Protein AF-A0A918LC24-F1 (afdb_monomer)

Mean predicted aligned error: 17.02 Å

Sequence (552 aa):
MDDAITVTRVGTAVVVGGAGDTVELAERLVGEAGRTPVVVGASAMAALTRLDPWVVADLAEVVGGERGIRVFAPYWGAVGADGAPPPARLLADRLGVEVVAPEGELIALEGGAVFVSGRGLGWAAYAPGRPRVRTGPRYPEPWWQRYLPEDLGEHVTQTPSGLWIHGSRAGEWPRVAGGERLVVVAEASASVVEAVLRALPDEVRDHVTVEYADVGNAPRGRVVVTADGRVLPGNPLVGTARAMPSRRARPQASVPSTTVTAVAPSVAARTRRLAPVTSMRAAAQTGPPPAAPASSSPAVSLAPALLTPVSAVAPPAARAAVQVTAAMTAVPAPSRALPVAATRAAVEVPIDAHSTPEQRQRVRAALGSRYDIAVRTVTRLLSERPGLRAGGDDPALLAELAVVHVFADDPQAFYDADFHSCLAGGLRRLPTLRGVVVRGIPEESNAQTGAVLRLPTPVVALPARVTRPVGPAEALIWTTTARRLDGLGDGDAVLPAHTRLRVLAVEHSRLLLAEDGAPTDTALTRLRAAAATRPPTTTPTPTRWFGALPAA

Secondary structure (DSSP, 8-state):
--PPP-EEEETTEEEES--THHHHHHHHPPPBTTEEEEEE-HHHHHHHHTT-HHHHHHHHHHH-TTSEEEEE-TTTTSPPTT-PPPHHHHHHHHHTS-EEEESS-EEE-GGG-EEE-STT--EEEE-TTSPPEEE-SEES--TTGGGS-S---TTEEEETTEEEE--SS--PPP-----SSEEEEE-S-HHHHHHHHHHS-HHHHTTEEEEE-S-TTPPPSEEEEPTTS-EEEPPP------PPP-PPPPPPPP------PPPPPPP-----PPPPPPP--------PPPPPPP--------PPPP-PPPPPPPPPP--------------------PPPPP-PPP----TT----HHHHHHHHHHHTHHHHHHHHHHHHHHHH-GGGGTT-S-HHHHHHHHHHHHHHH-TTS---HHHHHHHHHHHHTSPBP-EEEEEEE-S---PPTT-EEE-SS-EEEEETT-----SSEEEEEEESS-EE-TTSSS-SEEEPTT-EEEEEEEETTEEEEEETTS-HHHHHHHHHHHHHHSPPP-S--GGGB--SPPP-

Foldseek 3Di:
DQPPWDWDDQPQAIETRDDDPQNVLNNLADHDVQEHEYGYHPSCPVCLLVPPPVSLVNNCVVGPLRGEYEYEDAQQCAQDPVRHHRSQQVSQQVSQHKYKYWNHDWDAAPSNKIFHDDQLTAIWIHHHPDDIDGDHGIVVDQPQRVQQDSDLDPQWGADQAAIERADPDDDDDDDDHHDNAHEYEYNDDQVSQLVSLQSTDLVNSQRYWYAYDDNPPDDGATWRQDSSSHTHGDDPDPDDDDDDDDDDDDDDDDDDDDDDDDDDDDDDDDDDDDDDDDDDDDDDDDDDDDDDDDDDDDDDDDDDDDDDDDDDDDDDDDDDDDDDDDDDPDDDDPPPPDPDPPDDDQAAADLPQAADPVLLVVVCVVCPVLLVVLLVQVVVVCVVPVVLCPVDPDPLQSSLLSLCLSCQAAVPDDDHNSSQSSVSVNQVSADWDFAKWKAAEDQDDPDDAFDKFFARAKAFTAGLVDQDAHFLAMEIEGDGGWGANSSSHPGGTIDGGRFIWGFHDDDNRYTQIYGPPPPNVVSVVRSVVSVVPHDNRDDGDPRGYPPHGPDD

Radius of gyration: 31.02 Å; Cα contacts (8 Å, |Δi|>4): 888; chains: 1; bounding box: 74×94×94 Å

Solvent-accessible surface area (backbone atoms only — not comparable to full-atom values): 33272 Å² total; per-residue (Å²): 130,85,76,81,67,48,73,45,80,38,88,67,18,33,37,33,13,62,62,67,69,43,50,57,48,30,63,38,41,71,78,49,92,69,35,39,42,33,32,53,14,79,78,24,44,68,47,60,62,70,54,38,66,67,62,52,48,50,48,43,64,75,68,41,73,86,42,24,34,34,42,54,39,64,38,29,36,29,66,41,98,86,67,44,79,19,48,30,46,56,48,7,56,72,62,67,25,39,22,31,14,23,37,19,52,71,45,80,45,86,85,33,29,36,26,28,46,61,90,90,36,16,30,27,37,20,38,58,98,50,75,80,44,77,46,68,32,49,35,76,71,56,89,58,59,86,61,55,66,90,74,65,58,96,45,40,44,82,46,87,25,32,38,36,34,40,48,96,63,92,72,82,82,81,93,61,85,68,63,100,42,45,32,35,39,33,53,47,57,70,69,58,52,31,52,56,45,55,71,39,50,68,82,49,39,76,44,42,42,39,38,56,49,96,61,70,95,60,77,82,48,56,30,45,49,45,96,88,26,47,80,44,87,37,72,82,87,70,94,67,86,79,81,77,82,82,78,78,84,76,88,85,78,89,78,84,90,78,91,76,87,86,81,85,85,82,90,80,90,80,88,80,84,84,79,88,83,80,88,80,89,79,81,90,81,92,74,86,84,83,86,80,83,88,82,88,77,85,88,80,88,79,84,86,82,88,80,82,88,81,83,86,81,82,84,85,82,88,81,86,84,82,85,79,89,75,89,74,84,78,77,85,73,83,80,74,77,72,78,76,78,76,80,73,81,80,71,83,65,64,95,84,44,68,56,47,75,67,39,53,51,49,43,44,65,74,47,42,71,60,38,57,54,24,40,53,53,46,54,52,49,47,69,78,35,61,78,72,43,79,80,56,99,41,74,63,56,53,54,13,44,16,42,39,23,51,40,47,70,45,75,82,64,90,73,55,62,51,46,51,22,25,29,51,46,22,48,71,66,35,57,69,37,72,46,51,29,32,33,6,32,57,66,82,67,89,77,49,67,71,37,58,33,56,33,71,52,64,43,74,26,36,49,53,88,56,83,69,67,33,17,63,9,38,38,40,32,36,34,72,70,23,19,38,39,84,77,43,36,93,38,51,28,33,38,55,49,66,44,41,31,25,28,73,41,75,54,94,54,33,38,35,30,29,41,64,88,57,61,61,72,64,46,51,53,53,48,51,55,49,51,72,74,43,78,83,63,86,60,64,39,83,91,51,52,62,56,79,76,65,80,105

Structure (mmCIF, N/CA/C/O backbone):
data_AF-A0A918LC24-F1
#
_entry.id   AF-A0A918LC24-F1
#
loop_
_atom_site.group_PDB
_atom_site.id
_atom_site.type_symbol
_atom_site.label_atom_id
_atom_site.label_alt_id
_atom_site.label_comp_id
_atom_site.label_asym_id
_atom_site.label_entity_id
_atom_site.label_seq_id
_atom_site.pdbx_PDB_ins_code
_atom_site.Cartn_x
_atom_site.Cartn_y
_atom_site.Cartn_z
_atom_site.occupancy
_atom_site.B_iso_or_equiv
_atom_site.auth_seq_id
_atom_site.auth_comp_id
_atom_site.auth_asym_id
_atom_site.auth_atom_id
_atom_site.pdbx_PDB_model_num
ATOM 1 N N . MET A 1 1 ? 11.944 -38.085 -10.734 1.00 50.34 1 MET A N 1
ATOM 2 C CA . MET A 1 1 ? 10.523 -37.843 -11.037 1.00 50.34 1 MET A CA 1
ATOM 3 C C . MET A 1 1 ? 10.470 -36.357 -11.288 1.00 50.34 1 MET A C 1
ATOM 5 O O . MET A 1 1 ? 10.788 -35.622 -10.365 1.00 50.34 1 MET A O 1
ATOM 9 N N . ASP A 1 2 ? 10.295 -35.940 -12.539 1.00 62.53 2 ASP A N 1
ATOM 10 C CA . ASP A 1 2 ? 10.226 -34.515 -12.860 1.00 62.53 2 ASP A CA 1
ATOM 11 C C . ASP A 1 2 ? 8.910 -33.996 -12.287 1.00 62.53 2 ASP A C 1
ATOM 13 O O . ASP A 1 2 ? 7.841 -34.478 -12.672 1.00 62.53 2 ASP A O 1
ATOM 17 N N . ASP A 1 3 ? 8.984 -33.095 -11.308 1.00 76.25 3 ASP A N 1
ATOM 18 C CA . ASP A 1 3 ? 7.789 -32.474 -10.751 1.00 76.25 3 ASP A CA 1
ATOM 19 C C . ASP A 1 3 ? 7.037 -31.770 -11.882 1.00 76.25 3 ASP A C 1
ATOM 21 O O . ASP A 1 3 ? 7.605 -30.955 -12.616 1.00 76.25 3 ASP A O 1
ATOM 25 N N . ALA A 1 4 ? 5.757 -32.108 -12.038 1.00 89.12 4 ALA A N 1
ATOM 26 C CA . ALA A 1 4 ? 4.906 -31.472 -13.027 1.00 89.12 4 ALA A CA 1
ATOM 27 C C . ALA A 1 4 ? 4.874 -29.961 -12.756 1.00 89.12 4 ALA A C 1
ATOM 29 O O . ALA A 1 4 ? 4.454 -29.508 -11.692 1.00 89.12 4 ALA A O 1
ATOM 30 N N . ILE A 1 5 ? 5.346 -29.176 -13.718 1.00 95.56 5 ILE A N 1
ATOM 31 C CA . ILE A 1 5 ? 5.303 -27.717 -13.653 1.00 95.56 5 ILE A CA 1
ATOM 32 C C . ILE A 1 5 ? 3.836 -27.286 -13.728 1.00 95.56 5 ILE A C 1
ATOM 34 O O . ILE A 1 5 ? 3.143 -27.564 -14.704 1.00 95.56 5 ILE A O 1
ATOM 38 N N . THR A 1 6 ? 3.378 -26.572 -12.707 1.00 95.75 6 THR A N 1
ATOM 39 C CA . THR A 1 6 ? 2.028 -26.003 -12.643 1.00 95.75 6 THR A CA 1
ATOM 40 C C . THR A 1 6 ? 2.074 -24.481 -12.709 1.00 95.75 6 THR A C 1
ATOM 42 O O . THR A 1 6 ? 2.992 -23.873 -12.152 1.00 95.75 6 THR A O 1
ATOM 45 N N . VAL A 1 7 ? 1.055 -23.863 -13.308 1.00 96.94 7 VAL A N 1
ATOM 46 C CA . VAL A 1 7 ? 0.830 -22.410 -13.266 1.00 96.94 7 VAL A CA 1
ATOM 47 C C . VAL A 1 7 ? -0.374 -22.131 -12.371 1.00 96.94 7 VAL A C 1
ATOM 49 O O . VAL A 1 7 ? -1.498 -22.499 -12.702 1.00 96.94 7 VAL A O 1
ATOM 52 N N . THR A 1 8 ? -0.157 -21.517 -11.209 1.00 96.56 8 THR A N 1
ATOM 53 C CA . THR A 1 8 ? -1.212 -21.317 -10.204 1.00 96.56 8 THR A CA 1
ATOM 54 C C . THR A 1 8 ? -1.253 -19.881 -9.703 1.00 96.56 8 THR A C 1
ATOM 56 O O . THR A 1 8 ? -0.238 -19.195 -9.606 1.00 96.56 8 THR A O 1
ATOM 59 N N . ARG A 1 9 ? -2.453 -19.389 -9.386 1.00 96.88 9 ARG A N 1
ATOM 60 C CA . ARG A 1 9 ? -2.638 -18.051 -8.816 1.00 96.88 9 ARG A CA 1
ATOM 61 C C . ARG A 1 9 ? -2.522 -18.110 -7.294 1.00 96.88 9 ARG A C 1
ATOM 63 O O . ARG A 1 9 ? -3.231 -18.880 -6.653 1.00 96.88 9 ARG A O 1
ATOM 70 N N . VAL A 1 10 ? -1.678 -17.251 -6.731 1.00 96.19 10 VAL A N 1
ATOM 71 C CA . VAL A 1 10 ? -1.429 -17.130 -5.290 1.00 96.19 10 VAL A CA 1
ATOM 72 C C . VAL A 1 10 ? -1.603 -15.664 -4.897 1.00 96.19 10 VAL A C 1
ATOM 74 O O . VAL A 1 10 ? -0.770 -14.811 -5.201 1.00 96.19 10 VAL A O 1
ATOM 77 N N . GLY A 1 11 ? -2.734 -15.341 -4.267 1.00 93.50 11 GLY A N 1
ATOM 78 C CA . GLY A 1 11 ? -3.081 -13.959 -3.932 1.00 93.50 11 GLY A CA 1
ATOM 79 C C . GLY A 1 11 ? -3.151 -13.061 -5.175 1.00 93.50 11 GLY A C 1
ATOM 80 O O . GLY A 1 11 ? -3.986 -13.267 -6.059 1.00 93.50 11 GLY A O 1
ATOM 81 N N . THR A 1 12 ? -2.284 -12.044 -5.234 1.00 93.94 12 THR A N 1
ATOM 82 C CA . THR A 1 12 ? -2.197 -11.133 -6.394 1.00 93.94 12 THR A CA 1
ATOM 83 C C . THR A 1 12 ? -1.215 -11.604 -7.468 1.00 93.94 12 THR A C 1
ATOM 85 O O . THR A 1 12 ? -1.263 -11.096 -8.589 1.00 93.94 12 THR A O 1
ATOM 88 N N . ALA A 1 13 ? -0.377 -12.590 -7.149 1.00 97.06 13 ALA A N 1
ATOM 89 C CA . ALA A 1 13 ? 0.680 -13.107 -8.001 1.00 97.06 13 ALA A CA 1
ATOM 90 C C . ALA A 1 13 ? 0.286 -14.430 -8.683 1.00 97.06 13 ALA A C 1
ATOM 92 O O . ALA A 1 13 ? -0.717 -15.071 -8.356 1.00 97.06 13 ALA A O 1
ATOM 93 N N . VAL A 1 14 ? 1.102 -14.837 -9.647 1.00 97.75 14 VAL A N 1
ATOM 94 C CA . VAL A 1 14 ? 1.066 -16.141 -10.313 1.00 97.75 14 VAL A CA 1
ATOM 95 C C . VAL A 1 14 ? 2.387 -16.848 -10.036 1.00 97.75 14 VAL A C 1
ATOM 97 O O . VAL A 1 14 ? 3.443 -16.230 -10.127 1.00 97.75 14 VAL A O 1
ATOM 100 N N . VAL A 1 15 ? 2.340 -18.130 -9.696 1.00 98.00 15 VAL A N 1
ATOM 101 C CA . VAL A 1 15 ? 3.511 -18.985 -9.488 1.00 98.00 15 VAL A CA 1
ATOM 102 C C . VAL A 1 15 ? 3.617 -19.960 -10.654 1.00 98.00 15 VAL A C 1
ATOM 104 O O . VAL A 1 15 ? 2.633 -20.607 -11.010 1.00 98.00 15 VAL A O 1
ATOM 107 N N . VAL A 1 16 ? 4.807 -20.069 -11.245 1.00 97.81 16 VAL A N 1
ATOM 108 C CA . VAL A 1 16 ? 5.119 -21.014 -12.327 1.00 97.81 16 VAL A CA 1
ATOM 109 C C . VAL A 1 16 ? 6.160 -22.003 -11.812 1.00 97.81 16 VAL A C 1
ATOM 111 O O . VAL A 1 16 ? 7.296 -21.610 -11.560 1.00 97.81 16 VAL A O 1
ATOM 114 N N . GLY A 1 17 ? 5.761 -23.268 -11.640 1.00 91.69 17 GLY A N 1
ATOM 115 C CA . GLY A 1 17 ? 6.602 -24.389 -11.196 1.00 91.69 17 GLY A CA 1
ATOM 116 C C . GLY A 1 17 ? 7.481 -24.077 -9.987 1.00 91.69 17 GLY A C 1
ATOM 117 O O . GLY A 1 17 ? 8.690 -23.903 -10.116 1.00 91.69 17 GLY A O 1
ATOM 118 N N . GLY A 1 18 ? 6.867 -24.028 -8.806 1.00 84.88 18 GLY A N 1
ATOM 119 C CA . GLY A 1 18 ? 7.559 -23.825 -7.540 1.00 84.88 18 GLY A CA 1
ATOM 120 C C . GLY A 1 18 ? 6.710 -24.254 -6.346 1.00 84.88 18 GLY A C 1
ATOM 121 O O . GLY A 1 18 ? 5.490 -24.366 -6.439 1.00 84.88 18 GLY A O 1
ATOM 122 N N . ALA A 1 19 ? 7.379 -24.479 -5.221 1.00 88.31 19 ALA A N 1
ATOM 123 C CA . ALA A 1 19 ? 6.793 -24.771 -3.917 1.00 88.31 19 ALA A CA 1
ATOM 124 C C . ALA A 1 19 ? 7.576 -23.999 -2.837 1.00 88.31 19 ALA A C 1
ATOM 126 O O . ALA A 1 19 ? 8.587 -23.364 -3.151 1.00 88.31 19 ALA A O 1
ATOM 127 N N . GLY A 1 20 ? 7.115 -24.031 -1.582 1.00 91.62 20 GLY A N 1
ATOM 128 C CA . GLY A 1 20 ? 7.818 -23.406 -0.452 1.00 91.62 20 GLY A CA 1
ATOM 129 C C . GLY A 1 20 ? 8.100 -21.919 -0.687 1.00 91.62 20 GLY A C 1
ATOM 130 O O . GLY A 1 20 ? 7.172 -21.149 -0.932 1.00 91.62 20 GLY A O 1
ATOM 131 N N . ASP A 1 21 ? 9.379 -21.542 -0.692 1.00 91.69 21 ASP A N 1
ATOM 132 C CA . ASP A 1 21 ? 9.877 -20.165 -0.822 1.00 91.69 21 ASP A CA 1
ATOM 133 C C . ASP A 1 21 ? 9.301 -19.398 -2.024 1.00 91.69 21 ASP A C 1
ATOM 135 O O . ASP A 1 21 ? 9.080 -18.189 -1.947 1.00 91.69 21 ASP A O 1
ATOM 139 N N . THR A 1 22 ? 9.017 -20.081 -3.143 1.00 94.38 22 THR A N 1
ATOM 140 C CA . THR A 1 22 ? 8.410 -19.438 -4.328 1.00 94.38 22 THR A CA 1
ATOM 141 C C . THR A 1 22 ? 6.985 -18.961 -4.031 1.00 94.38 22 THR A C 1
ATOM 143 O O . THR A 1 22 ? 6.599 -17.857 -4.420 1.00 94.38 22 THR A O 1
ATOM 146 N N . VAL A 1 23 ? 6.211 -19.781 -3.314 1.00 95.00 23 VAL A N 1
ATOM 147 C CA . VAL A 1 23 ? 4.842 -19.458 -2.889 1.00 95.00 23 VAL A CA 1
ATOM 148 C C . VAL A 1 23 ? 4.880 -18.395 -1.792 1.00 95.00 23 VAL A C 1
ATOM 150 O O . VAL A 1 23 ? 4.145 -17.417 -1.878 1.00 95.00 23 VAL A O 1
ATOM 153 N N . GLU A 1 24 ? 5.796 -18.514 -0.828 1.00 94.44 24 GLU A N 1
ATOM 154 C CA . GLU A 1 24 ? 5.965 -17.525 0.244 1.00 94.44 24 GLU A CA 1
ATOM 155 C C . GLU A 1 24 ? 6.357 -16.139 -0.298 1.00 94.44 24 GLU A C 1
ATOM 157 O O . GLU A 1 24 ? 5.886 -15.105 0.182 1.00 94.44 24 GLU A O 1
ATOM 162 N N . LEU A 1 25 ? 7.223 -16.079 -1.316 1.00 95.19 25 LEU A N 1
ATOM 163 C CA . LEU A 1 25 ? 7.508 -14.825 -2.008 1.00 95.19 25 LEU A CA 1
ATOM 164 C C . LEU A 1 25 ? 6.236 -14.286 -2.670 1.00 95.19 25 LEU A C 1
ATOM 166 O O . LEU A 1 25 ? 5.877 -13.137 -2.426 1.00 95.19 25 LEU A O 1
ATOM 170 N N . ALA A 1 26 ? 5.529 -15.113 -3.447 1.00 96.56 26 ALA A N 1
ATOM 171 C CA . ALA A 1 26 ? 4.314 -14.721 -4.161 1.00 96.56 26 ALA A CA 1
ATOM 172 C C . ALA A 1 26 ? 3.212 -14.164 -3.239 1.00 96.56 26 ALA A C 1
ATOM 174 O O . ALA A 1 26 ? 2.567 -13.177 -3.590 1.00 96.56 26 ALA A O 1
ATOM 175 N N . GLU A 1 27 ? 3.030 -14.741 -2.049 1.00 95.94 27 GLU A N 1
ATOM 176 C CA . GLU A 1 27 ? 2.064 -14.271 -1.045 1.00 95.94 27 GLU A CA 1
ATOM 177 C C . GLU A 1 27 ? 2.410 -12.895 -0.468 1.00 95.94 27 GLU A C 1
ATOM 179 O O . GLU A 1 27 ? 1.512 -12.127 -0.109 1.00 95.94 27 GLU A O 1
ATOM 184 N N . ARG A 1 28 ? 3.705 -12.570 -0.383 1.00 94.56 28 ARG A N 1
ATOM 185 C CA . ARG A 1 28 ? 4.187 -11.298 0.167 1.00 94.56 28 ARG A CA 1
ATOM 186 C C . ARG A 1 28 ? 4.208 -10.173 -0.860 1.00 94.56 28 ARG A C 1
ATOM 188 O O . ARG A 1 28 ? 4.157 -9.013 -0.457 1.00 94.56 28 ARG A O 1
ATOM 195 N N . LEU A 1 29 ? 4.287 -10.484 -2.156 1.00 95.00 29 LEU A N 1
ATOM 196 C CA . LEU A 1 29 ? 4.381 -9.466 -3.202 1.00 95.00 29 LEU A CA 1
ATOM 197 C C . LEU A 1 29 ? 3.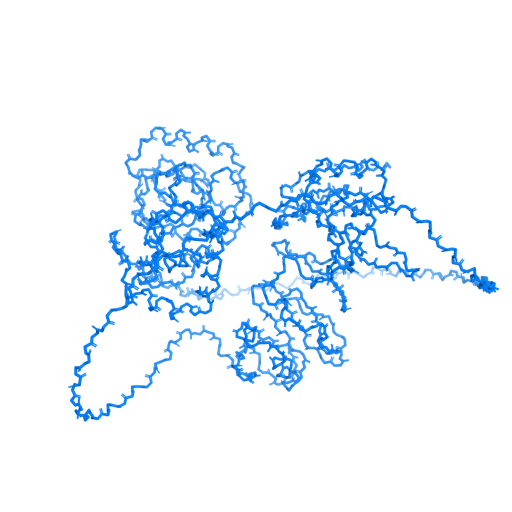190 -8.498 -3.158 1.00 95.00 29 LEU A C 1
ATOM 199 O O . LEU A 1 29 ? 2.018 -8.884 -3.148 1.00 95.00 29 LEU A O 1
ATOM 203 N N . VAL A 1 30 ? 3.514 -7.207 -3.186 1.00 89.88 30 VAL A N 1
ATOM 204 C CA . VAL A 1 30 ? 2.528 -6.135 -3.331 1.00 89.88 30 VAL A CA 1
ATOM 205 C C . VAL A 1 30 ? 2.000 -6.150 -4.765 1.00 89.88 30 VAL A C 1
ATOM 207 O O . VAL A 1 30 ? 2.779 -6.289 -5.707 1.00 89.88 30 VAL A O 1
ATOM 210 N N . GLY A 1 31 ? 0.686 -6.011 -4.946 1.00 88.00 31 GLY A N 1
ATOM 211 C CA . GLY A 1 31 ? 0.084 -5.924 -6.276 1.00 88.00 31 GLY A CA 1
ATOM 212 C C . GLY A 1 31 ? 0.463 -4.622 -6.991 1.00 88.00 31 GLY A C 1
ATOM 213 O O . GLY A 1 31 ? 0.458 -3.553 -6.385 1.00 88.00 31 GLY A O 1
ATOM 214 N N . GLU A 1 32 ? 0.748 -4.702 -8.290 1.00 90.19 32 GLU A N 1
ATOM 215 C CA . GLU A 1 32 ? 1.095 -3.551 -9.127 1.00 90.19 32 GLU A CA 1
ATOM 216 C C . GLU A 1 32 ? -0.071 -3.191 -10.059 1.00 90.19 32 GLU A C 1
ATOM 218 O O . GLU A 1 32 ? -0.683 -4.047 -10.702 1.00 90.19 32 GLU A O 1
ATOM 223 N N . ALA A 1 33 ? -0.405 -1.903 -10.153 1.00 86.94 33 ALA A N 1
ATOM 224 C CA . ALA A 1 33 ? -1.452 -1.461 -11.065 1.00 86.94 33 ALA A CA 1
ATOM 225 C C . ALA A 1 33 ? -1.028 -1.716 -12.522 1.00 86.94 33 ALA A C 1
ATOM 227 O O . ALA A 1 33 ? -0.005 -1.215 -12.980 1.00 86.94 33 ALA A O 1
ATOM 228 N N . GLY A 1 34 ? -1.830 -2.492 -13.255 1.00 93.00 34 GLY A N 1
ATOM 229 C CA . GLY A 1 34 ? -1.591 -2.791 -14.670 1.00 93.00 34 GLY A CA 1
ATOM 230 C C . GLY A 1 34 ? -0.593 -3.919 -14.945 1.00 93.00 34 GLY A C 1
ATOM 231 O O . GLY A 1 34 ? -0.401 -4.255 -16.114 1.00 93.00 34 GLY A O 1
ATOM 232 N N . ARG A 1 35 ? -0.001 -4.536 -13.908 1.00 96.69 35 ARG A N 1
ATOM 233 C CA . ARG A 1 35 ? 0.914 -5.674 -14.063 1.00 96.69 35 ARG A CA 1
ATOM 234 C C . ARG A 1 35 ? 0.587 -6.814 -13.101 1.00 96.69 35 ARG A C 1
ATOM 236 O O . ARG A 1 35 ? 0.289 -6.580 -11.935 1.00 96.69 35 ARG A O 1
ATOM 243 N N . THR A 1 36 ? 0.667 -8.052 -13.578 1.00 97.50 36 THR A N 1
ATOM 244 C CA . THR A 1 36 ? 0.541 -9.248 -12.732 1.00 97.50 36 THR A CA 1
ATOM 245 C C . THR A 1 36 ? 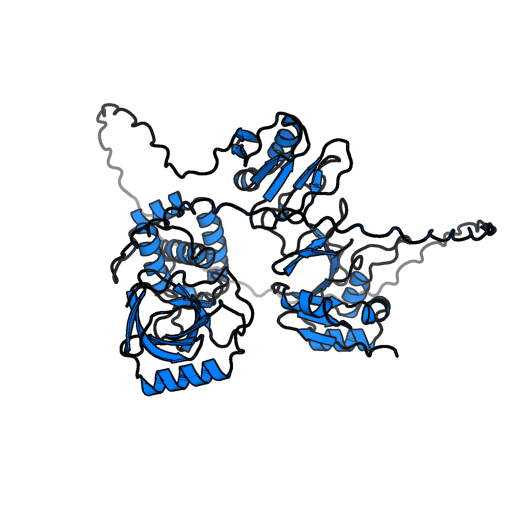1.937 -9.732 -12.317 1.00 97.50 36 THR A C 1
ATOM 247 O O . THR A 1 36 ? 2.755 -10.010 -13.199 1.00 97.50 36 THR A O 1
ATOM 250 N N . PRO A 1 37 ? 2.247 -9.846 -11.012 1.00 97.88 37 PRO A N 1
ATOM 251 C CA . PRO A 1 37 ? 3.487 -10.467 -10.552 1.00 97.88 37 PRO A CA 1
ATOM 252 C C . PRO A 1 37 ? 3.521 -11.958 -10.917 1.00 97.88 37 PRO A C 1
ATOM 254 O O . PRO A 1 37 ? 2.544 -12.668 -10.686 1.00 97.88 37 PRO A O 1
ATOM 257 N N . VAL A 1 38 ? 4.634 -12.437 -11.468 1.00 98.25 38 VAL A N 1
ATOM 258 C CA . VAL A 1 38 ? 4.857 -13.835 -11.860 1.00 98.25 38 VAL A CA 1
ATOM 259 C C . VAL A 1 38 ? 6.147 -14.323 -11.210 1.00 98.25 38 VAL A C 1
ATOM 261 O O . VAL A 1 38 ? 7.225 -13.860 -11.568 1.00 98.25 38 VAL A O 1
ATOM 264 N N . VAL A 1 39 ? 6.059 -15.247 -10.258 1.00 98.19 39 VAL A N 1
ATOM 265 C CA . VAL A 1 39 ? 7.219 -15.840 -9.581 1.00 98.19 39 VAL A CA 1
ATOM 266 C C . VAL A 1 39 ? 7.536 -17.185 -10.220 1.00 98.19 39 VAL A C 1
ATOM 268 O O . VAL A 1 39 ? 6.668 -18.052 -10.312 1.00 98.19 39 VAL A O 1
ATOM 271 N N . VAL A 1 40 ? 8.772 -17.353 -10.685 1.00 98.06 40 VAL A N 1
ATOM 272 C CA . VAL A 1 40 ? 9.199 -18.556 -11.410 1.00 98.06 40 VAL A CA 1
ATOM 273 C C . VAL A 1 40 ? 10.069 -19.391 -10.485 1.00 98.06 40 VAL A C 1
ATOM 275 O O . VAL A 1 40 ? 11.143 -18.949 -10.079 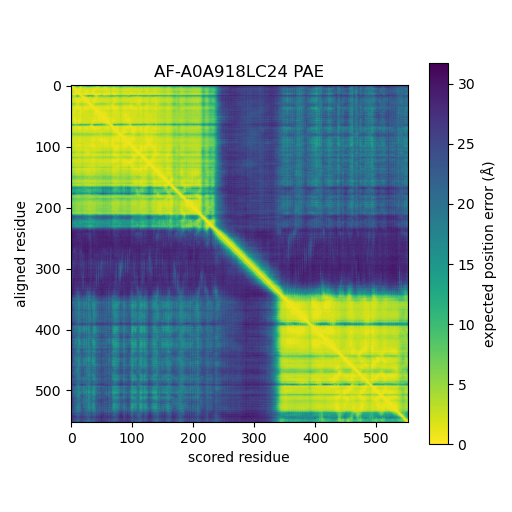1.00 98.06 40 VAL A O 1
ATOM 278 N N . GLY A 1 41 ? 9.608 -20.590 -10.140 1.00 96.81 41 GLY A N 1
ATOM 279 C CA . GLY A 1 41 ? 10.401 -21.519 -9.348 1.00 96.81 41 GLY A CA 1
ATOM 280 C C . GLY A 1 41 ? 11.422 -22.276 -10.200 1.00 96.81 41 GLY A C 1
ATOM 281 O O . GLY A 1 41 ? 11.389 -22.274 -11.436 1.00 96.81 41 GLY A O 1
ATOM 282 N N . ALA A 1 42 ? 12.366 -22.932 -9.524 1.00 94.44 42 ALA A N 1
ATOM 283 C CA . ALA A 1 42 ? 13.495 -23.593 -10.176 1.00 94.44 42 ALA A CA 1
ATOM 284 C C . ALA A 1 42 ? 13.066 -24.694 -11.164 1.00 94.44 42 ALA A C 1
ATOM 286 O O . ALA A 1 42 ? 13.691 -24.833 -12.216 1.00 94.44 42 ALA A O 1
ATOM 287 N N . SER A 1 43 ? 11.986 -25.435 -10.874 1.00 94.81 43 SER A N 1
ATOM 288 C CA . SER A 1 43 ? 11.517 -26.526 -11.741 1.00 94.81 43 SER A CA 1
ATOM 289 C C . SER A 1 43 ? 10.946 -26.028 -13.072 1.00 94.81 43 SER A C 1
ATOM 291 O O . SER A 1 43 ? 11.079 -26.712 -14.083 1.00 94.81 43 SER A O 1
ATOM 293 N N . ALA A 1 44 ? 10.386 -24.814 -13.117 1.00 96.31 44 ALA A N 1
ATOM 294 C CA . ALA A 1 44 ? 9.887 -24.208 -14.353 1.00 96.31 44 ALA A CA 1
ATOM 295 C C . ALA A 1 44 ? 10.928 -23.413 -15.144 1.00 96.31 44 ALA A C 1
ATOM 297 O O . ALA A 1 44 ? 10.687 -23.107 -16.315 1.00 96.31 44 ALA A O 1
ATOM 298 N N . MET A 1 45 ? 12.061 -23.056 -14.534 1.00 95.75 45 MET A N 1
ATOM 299 C CA . MET A 1 45 ? 12.988 -22.068 -15.093 1.00 95.75 45 MET A CA 1
ATOM 300 C C . MET A 1 45 ? 13.431 -22.420 -16.519 1.00 95.75 45 MET A C 1
ATOM 302 O O . MET A 1 45 ? 13.365 -21.587 -17.425 1.00 95.75 45 MET A O 1
ATOM 306 N N . ALA A 1 46 ? 13.828 -23.675 -16.744 1.00 95.56 46 ALA A N 1
ATOM 307 C CA . ALA A 1 46 ? 14.303 -24.136 -18.045 1.00 95.56 46 ALA A CA 1
ATOM 308 C C . ALA A 1 46 ? 13.195 -24.138 -19.114 1.00 95.56 46 ALA A C 1
ATOM 310 O O . ALA A 1 46 ? 13.435 -23.708 -20.243 1.00 95.56 46 ALA A O 1
ATOM 311 N N . ALA A 1 47 ? 11.988 -24.590 -18.760 1.00 96.19 47 ALA A N 1
ATOM 312 C CA . ALA A 1 47 ? 10.847 -24.643 -19.674 1.00 96.19 47 ALA A CA 1
ATOM 313 C C . ALA A 1 47 ? 10.373 -23.240 -20.072 1.00 96.19 47 ALA A C 1
ATOM 315 O O . ALA A 1 47 ? 10.153 -22.962 -21.250 1.00 96.19 47 ALA A O 1
ATOM 316 N N . LEU A 1 48 ? 10.295 -22.324 -19.103 1.00 96.31 48 LEU A N 1
ATOM 317 C CA . LEU A 1 48 ? 9.905 -20.943 -19.364 1.00 96.31 48 LEU A CA 1
ATOM 318 C C . LEU A 1 48 ? 10.986 -20.194 -20.165 1.00 96.31 48 LEU A C 1
ATOM 320 O O . LEU A 1 48 ? 10.647 -19.425 -21.055 1.00 96.31 48 LEU A O 1
ATOM 324 N N . THR A 1 49 ? 12.276 -20.463 -19.927 1.00 96.06 49 THR A N 1
ATOM 325 C CA . THR A 1 49 ? 13.388 -19.853 -20.691 1.00 96.06 49 THR A CA 1
ATOM 326 C C . THR A 1 49 ? 13.372 -20.270 -22.163 1.00 96.06 49 THR A C 1
ATOM 328 O O . THR A 1 49 ? 13.627 -19.451 -23.042 1.00 96.06 49 THR A O 1
ATOM 331 N N . ARG A 1 50 ? 13.029 -21.532 -22.448 1.00 96.56 50 ARG A N 1
ATOM 332 C CA . ARG A 1 50 ? 12.818 -22.028 -23.818 1.00 96.56 50 ARG A CA 1
ATOM 333 C C . ARG A 1 50 ? 11.492 -21.586 -24.435 1.00 96.56 50 ARG A C 1
ATOM 335 O O . ARG A 1 50 ? 11.277 -21.833 -25.619 1.00 96.56 50 ARG A O 1
ATOM 342 N N . LEU A 1 51 ? 10.623 -20.943 -23.650 1.00 97.06 51 LEU A N 1
ATOM 343 C CA . LEU A 1 51 ? 9.255 -20.598 -24.030 1.00 97.06 51 LEU A CA 1
ATOM 344 C C . LEU A 1 51 ? 8.463 -21.823 -24.500 1.00 97.06 51 LEU A C 1
ATOM 346 O O . LEU A 1 51 ? 7.768 -21.764 -25.518 1.00 97.06 51 LEU A O 1
ATOM 350 N N . ASP A 1 52 ? 8.571 -22.928 -23.755 1.00 97.31 52 ASP A N 1
ATOM 351 C CA . ASP A 1 52 ? 7.842 -24.158 -24.053 1.00 97.31 52 ASP A CA 1
ATOM 352 C C . ASP A 1 52 ? 6.338 -23.819 -24.236 1.00 97.31 52 ASP A C 1
ATOM 354 O O . ASP A 1 52 ? 5.735 -23.207 -23.344 1.00 97.31 52 ASP A O 1
ATOM 358 N N . PRO A 1 53 ? 5.710 -24.162 -25.386 1.00 96.38 53 PRO A N 1
ATOM 359 C CA . PRO A 1 53 ? 4.422 -23.581 -25.778 1.00 96.38 53 PRO A CA 1
ATOM 360 C C . PRO A 1 53 ? 3.288 -23.748 -24.765 1.00 96.38 53 PRO A C 1
ATOM 362 O O . PRO A 1 53 ? 2.452 -22.856 -24.642 1.00 96.38 53 PRO A O 1
ATOM 365 N N . TRP A 1 54 ? 3.263 -24.873 -24.050 1.00 96.31 54 TRP A N 1
ATOM 366 C CA . TRP A 1 54 ? 2.232 -25.177 -23.059 1.00 96.31 54 TRP A CA 1
ATOM 367 C C . TRP A 1 54 ? 2.380 -24.313 -21.794 1.00 96.31 54 TRP A C 1
ATOM 369 O O . TRP A 1 54 ? 1.385 -23.776 -21.328 1.00 96.31 54 TRP A O 1
ATOM 379 N N . VAL A 1 55 ? 3.607 -24.049 -21.314 1.00 96.38 55 VAL A N 1
ATOM 380 C CA . VAL A 1 55 ? 3.835 -23.150 -20.161 1.00 96.38 55 VAL A CA 1
ATOM 381 C C . VAL A 1 55 ? 3.365 -21.737 -20.489 1.00 96.38 55 VAL A C 1
ATOM 383 O O . VAL A 1 55 ? 2.734 -21.069 -19.674 1.00 96.38 55 VAL A O 1
ATOM 386 N N . VAL A 1 56 ? 3.694 -21.266 -21.695 1.00 97.50 56 VAL A N 1
ATOM 387 C CA . VAL A 1 56 ? 3.326 -19.922 -22.149 1.00 97.50 56 VAL A CA 1
ATOM 388 C C . VAL A 1 56 ? 1.810 -19.797 -22.313 1.00 97.50 56 VAL A C 1
ATOM 390 O O . VAL A 1 56 ? 1.259 -18.752 -21.972 1.00 97.50 56 VAL A O 1
ATOM 393 N N . ALA A 1 57 ? 1.140 -20.841 -22.810 1.00 95.19 57 ALA A N 1
ATOM 394 C CA . ALA A 1 57 ? -0.315 -20.876 -22.929 1.00 95.19 57 ALA A CA 1
ATOM 395 C C . ALA A 1 57 ? -0.997 -20.803 -21.553 1.00 95.19 57 ALA A C 1
ATOM 397 O O . ALA A 1 57 ? -1.822 -19.914 -21.343 1.00 95.19 57 ALA A O 1
ATOM 398 N N . ASP A 1 58 ? -0.581 -21.645 -20.604 1.00 95.75 58 ASP A N 1
ATOM 399 C CA . ASP A 1 58 ? -1.124 -21.660 -19.240 1.00 95.75 58 ASP A CA 1
ATOM 400 C C . ASP A 1 58 ? -0.878 -20.322 -18.525 1.00 95.75 58 ASP A C 1
ATOM 402 O O . ASP A 1 58 ? -1.761 -19.765 -17.869 1.00 95.75 58 ASP A O 1
ATOM 406 N N . LEU A 1 59 ? 0.318 -19.745 -18.689 1.00 96.75 59 LEU A N 1
ATOM 407 C CA . LEU A 1 59 ? 0.636 -18.430 -18.140 1.00 96.75 59 LEU A CA 1
ATOM 408 C C . LEU A 1 59 ? -0.260 -17.333 -18.737 1.00 96.75 59 LEU A C 1
ATOM 410 O O . LEU A 1 59 ? -0.766 -16.490 -17.994 1.00 96.75 59 LEU A O 1
ATOM 414 N N . ALA A 1 60 ? -0.467 -17.336 -20.057 1.00 96.19 60 ALA A N 1
ATOM 415 C CA . ALA A 1 60 ? -1.314 -16.361 -20.742 1.00 96.19 60 ALA A CA 1
ATOM 416 C C . ALA A 1 60 ? -2.774 -16.437 -20.271 1.00 96.19 60 ALA A C 1
ATOM 418 O O . ALA A 1 60 ? -3.403 -15.399 -20.041 1.00 96.19 60 ALA A O 1
ATOM 419 N N . GLU A 1 61 ? -3.291 -17.654 -20.087 1.00 95.19 61 GLU A N 1
ATOM 420 C CA . GLU A 1 61 ? -4.634 -17.900 -19.565 1.00 95.19 61 GLU A CA 1
ATOM 421 C C . GLU A 1 61 ? -4.794 -17.331 -18.149 1.00 95.19 61 GLU A C 1
ATOM 423 O O . GLU A 1 61 ? -5.715 -16.554 -17.888 1.00 95.19 61 GLU A O 1
ATOM 428 N N . VAL A 1 62 ? -3.865 -17.647 -17.241 1.00 94.12 62 VAL A N 1
ATOM 429 C CA . VAL A 1 62 ? -3.970 -17.240 -15.831 1.00 94.12 62 VAL A CA 1
ATOM 430 C C . VAL A 1 62 ? -3.768 -15.734 -15.643 1.00 94.12 62 VAL A C 1
ATOM 432 O O . VAL A 1 62 ? -4.411 -15.131 -14.775 1.00 94.12 62 VAL A O 1
ATOM 435 N N . VAL A 1 63 ? -2.877 -15.102 -16.411 1.00 93.56 63 VAL A N 1
ATOM 436 C CA . VAL A 1 63 ? -2.569 -13.665 -16.291 1.00 93.56 63 VAL A CA 1
ATOM 437 C C . VAL A 1 63 ? -3.678 -12.784 -16.872 1.00 93.56 63 VAL A C 1
ATOM 439 O O . VAL A 1 63 ? -3.926 -11.703 -16.328 1.00 93.56 63 VAL A O 1
ATOM 442 N N . GLY A 1 64 ? -4.356 -13.242 -17.929 1.00 85.81 64 GLY A N 1
ATOM 443 C CA . GLY A 1 64 ? -5.304 -12.445 -18.707 1.00 85.81 64 GLY A CA 1
ATOM 444 C C . GLY A 1 64 ? -4.572 -11.470 -19.636 1.00 85.81 64 GLY A C 1
ATOM 445 O O . GLY A 1 64 ? -4.007 -10.475 -19.183 1.00 85.81 64 GLY A O 1
ATOM 446 N N . GLY A 1 65 ? -4.589 -11.756 -20.942 1.00 80.50 65 GLY A N 1
ATOM 447 C CA . GLY A 1 65 ? -3.709 -11.182 -21.978 1.00 80.50 65 GLY A CA 1
ATOM 448 C C . GLY A 1 65 ? -3.761 -9.669 -22.252 1.00 80.50 65 GLY A C 1
ATOM 449 O O . GLY A 1 65 ? -3.188 -9.227 -23.239 1.00 80.50 65 GLY A O 1
ATOM 450 N N . GLU A 1 66 ? -4.418 -8.862 -21.419 1.00 81.88 66 GLU A N 1
ATOM 451 C CA . GLU A 1 66 ? -4.423 -7.394 -21.542 1.00 81.88 66 GLU A CA 1
ATOM 452 C C . GLU A 1 66 ? -3.445 -6.700 -20.584 1.00 81.88 66 GLU A C 1
ATOM 454 O O . GLU A 1 66 ? -3.118 -5.526 -20.766 1.00 81.88 66 GLU A O 1
ATOM 459 N N . ARG A 1 67 ? -2.986 -7.393 -19.536 1.00 90.81 67 ARG A N 1
ATOM 460 C CA . ARG A 1 67 ? -2.118 -6.807 -18.506 1.00 90.81 67 ARG A CA 1
ATOM 461 C C . ARG A 1 67 ? -0.662 -7.162 -18.763 1.00 90.81 67 ARG A C 1
ATOM 463 O O . ARG A 1 67 ? -0.353 -8.274 -19.179 1.00 90.81 67 ARG A O 1
ATOM 470 N N . GLY A 1 68 ? 0.236 -6.225 -18.458 1.00 97.25 68 GLY A N 1
ATOM 471 C CA . GLY A 1 68 ? 1.661 -6.536 -18.403 1.00 97.25 68 GLY A CA 1
ATOM 472 C C . GLY A 1 68 ? 1.961 -7.545 -17.292 1.00 97.25 68 GLY A C 1
ATOM 473 O O . GLY A 1 68 ? 1.124 -7.816 -16.425 1.00 97.25 68 GLY A O 1
ATOM 474 N N . ILE A 1 69 ? 3.173 -8.082 -17.276 1.00 98.06 69 ILE A N 1
ATOM 475 C CA . ILE A 1 69 ? 3.645 -8.959 -16.203 1.00 98.06 69 ILE A CA 1
ATOM 476 C C . ILE A 1 69 ? 4.971 -8.476 -15.640 1.00 98.06 69 ILE A C 1
ATOM 478 O O . ILE A 1 69 ? 5.790 -7.888 -16.346 1.00 98.06 69 ILE A O 1
ATOM 482 N N . ARG A 1 70 ? 5.193 -8.758 -14.358 1.00 98.44 70 ARG A N 1
ATOM 483 C CA . ARG A 1 70 ? 6.496 -8.596 -13.714 1.00 98.44 70 ARG A CA 1
ATOM 484 C C . ARG A 1 70 ? 7.017 -9.960 -13.306 1.00 98.44 70 ARG A C 1
ATOM 486 O O . ARG A 1 70 ? 6.444 -10.588 -12.424 1.00 98.44 70 ARG A O 1
ATOM 493 N N . VAL A 1 71 ? 8.088 -10.406 -13.945 1.00 98.38 71 VAL A N 1
ATOM 494 C CA . VAL A 1 71 ? 8.674 -11.726 -13.730 1.00 98.38 71 VAL A CA 1
ATOM 495 C C . VAL A 1 71 ? 9.753 -11.641 -12.654 1.00 98.38 71 VAL A C 1
ATOM 497 O O . VAL A 1 71 ? 10.716 -10.892 -12.787 1.00 98.38 71 VAL A O 1
ATOM 500 N N . PHE A 1 72 ? 9.604 -12.436 -11.600 1.00 98.12 72 PHE A N 1
ATOM 501 C CA . PHE A 1 72 ? 10.563 -12.608 -10.513 1.00 98.12 72 PHE A CA 1
ATOM 502 C C . PHE A 1 72 ? 11.383 -13.868 -10.789 1.00 98.12 72 PHE A C 1
ATOM 504 O O . PHE A 1 72 ? 11.115 -14.938 -10.245 1.00 98.12 72 PHE A O 1
ATOM 511 N N . ALA A 1 73 ? 12.348 -13.723 -11.695 1.00 97.56 73 ALA A N 1
ATOM 512 C CA . ALA A 1 73 ? 13.292 -14.757 -12.097 1.00 97.56 73 ALA A CA 1
ATOM 513 C C . ALA A 1 73 ? 14.664 -14.096 -12.325 1.00 97.56 73 ALA A C 1
ATOM 515 O O . ALA A 1 73 ? 14.740 -13.207 -13.175 1.00 97.56 73 ALA A O 1
ATOM 516 N N . PRO A 1 74 ? 15.722 -14.452 -11.573 1.00 97.31 74 PRO A N 1
ATOM 517 C CA . PRO A 1 74 ? 17.033 -13.813 -11.695 1.00 97.31 74 PRO A CA 1
ATOM 518 C C . PRO A 1 74 ? 17.549 -13.767 -13.137 1.00 97.31 74 PRO A C 1
ATOM 520 O O . PRO A 1 74 ? 17.355 -14.711 -13.903 1.00 97.31 74 PRO A O 1
ATOM 523 N N . TYR A 1 75 ? 18.201 -12.661 -13.503 1.00 97.38 75 TYR A N 1
ATOM 524 C CA . TYR A 1 75 ? 18.825 -12.433 -14.818 1.00 97.38 75 TYR A CA 1
ATOM 525 C C . TYR A 1 75 ? 17.902 -12.491 -16.051 1.00 97.38 75 TYR A C 1
ATOM 527 O O . TYR A 1 75 ? 18.377 -12.356 -17.176 1.00 97.38 75 TYR A O 1
ATOM 535 N N . TRP A 1 76 ? 16.584 -12.626 -15.897 1.00 97.81 76 TRP A N 1
ATOM 536 C CA . TRP A 1 76 ? 15.652 -12.723 -17.030 1.00 97.81 76 TRP A CA 1
ATOM 537 C C . TRP A 1 76 ? 15.568 -11.478 -17.916 1.00 97.81 76 TRP A C 1
ATOM 539 O O . TRP A 1 76 ? 15.136 -11.557 -19.068 1.00 97.81 76 TRP A O 1
ATOM 549 N N . GLY A 1 77 ? 15.947 -10.326 -17.373 1.00 97.19 77 GLY A N 1
ATOM 550 C CA . GLY A 1 77 ? 16.074 -9.071 -18.097 1.00 97.19 77 GLY A CA 1
ATOM 551 C C . GLY A 1 77 ? 17.470 -8.829 -18.674 1.00 97.19 77 GLY A C 1
ATOM 552 O O . GLY A 1 77 ? 17.641 -7.827 -19.362 1.00 97.19 77 GLY A O 1
ATOM 553 N N . ALA A 1 78 ? 18.457 -9.689 -18.405 1.00 96.75 78 ALA A N 1
ATOM 554 C CA . ALA A 1 78 ? 19.837 -9.493 -18.838 1.00 96.75 78 ALA A CA 1
ATOM 555 C C . ALA A 1 78 ? 20.059 -9.975 -20.278 1.00 96.75 78 ALA A C 1
ATOM 557 O O . ALA A 1 78 ? 19.604 -11.048 -20.671 1.00 96.75 78 ALA A O 1
ATOM 558 N N . VAL A 1 79 ? 20.793 -9.186 -21.064 1.00 95.50 79 VAL A N 1
ATOM 559 C CA . VAL A 1 79 ? 21.255 -9.598 -22.398 1.00 95.50 79 VAL A CA 1
ATOM 560 C C . VAL A 1 79 ? 22.299 -10.704 -22.233 1.00 95.50 79 VAL A C 1
ATOM 562 O O . VAL A 1 79 ? 23.181 -10.589 -21.379 1.00 95.50 79 VAL A O 1
ATOM 565 N N . GLY A 1 80 ? 22.197 -11.764 -23.039 1.00 91.81 80 GLY A N 1
ATOM 566 C CA . GLY A 1 80 ? 23.166 -12.860 -23.030 1.00 91.81 80 GLY A CA 1
ATOM 567 C C . GLY A 1 80 ? 24.581 -12.380 -23.369 1.00 91.81 80 GLY A C 1
ATOM 568 O O . GLY A 1 80 ? 24.760 -11.372 -24.053 1.00 91.81 80 GLY A O 1
ATOM 569 N N . ALA A 1 81 ? 25.606 -13.104 -22.910 1.00 90.50 81 ALA A N 1
ATOM 570 C CA . ALA A 1 81 ? 27.009 -12.761 -23.184 1.00 90.50 81 ALA A CA 1
ATOM 571 C C . ALA A 1 81 ? 27.352 -12.748 -24.690 1.00 90.50 81 ALA A C 1
ATOM 573 O O . ALA A 1 81 ? 28.283 -12.072 -25.117 1.00 90.50 81 ALA A O 1
ATOM 574 N N . ASP A 1 82 ? 26.579 -13.477 -25.489 1.00 93.38 82 ASP A N 1
ATOM 575 C CA . ASP A 1 82 ? 26.619 -13.562 -26.950 1.00 93.38 82 ASP A CA 1
ATOM 576 C C . ASP A 1 82 ? 25.757 -12.494 -27.655 1.00 93.38 82 ASP A C 1
ATOM 578 O O . ASP A 1 82 ? 25.638 -12.496 -28.879 1.00 93.38 82 ASP A O 1
ATOM 582 N N . GLY A 1 83 ? 25.138 -11.582 -26.900 1.00 95.25 83 GLY A N 1
ATOM 583 C CA . GLY A 1 83 ? 24.182 -10.608 -27.421 1.00 95.25 83 GLY A CA 1
ATOM 584 C C . GLY A 1 83 ? 22.787 -11.184 -27.669 1.00 95.25 83 GLY A C 1
ATOM 585 O O . GLY A 1 83 ? 21.949 -10.485 -28.246 1.00 95.25 83 GLY A O 1
ATOM 586 N N . ALA A 1 84 ? 22.509 -12.425 -27.244 1.00 95.31 84 ALA A N 1
ATOM 587 C CA . ALA A 1 84 ? 21.181 -13.006 -27.368 1.00 95.31 84 ALA A CA 1
ATOM 588 C C . ALA A 1 84 ? 20.133 -12.153 -26.628 1.00 95.31 84 ALA A C 1
ATOM 590 O O . ALA A 1 84 ? 20.404 -11.618 -25.541 1.00 95.31 84 ALA A O 1
ATOM 591 N N . PRO A 1 85 ? 18.921 -12.013 -27.199 1.00 96.81 85 PRO A N 1
ATOM 592 C CA . PRO A 1 85 ? 17.852 -11.270 -26.556 1.00 96.81 85 PRO A CA 1
ATOM 593 C C . PRO A 1 85 ? 17.483 -11.913 -25.207 1.00 96.81 85 PRO A C 1
ATOM 595 O O . PRO A 1 85 ? 17.445 -13.140 -25.104 1.00 96.81 85 PRO A O 1
ATOM 598 N N . PRO A 1 86 ? 17.169 -11.105 -24.178 1.00 97.50 86 PRO A N 1
ATOM 599 C CA . PRO A 1 86 ? 16.791 -11.618 -22.865 1.00 97.50 86 PRO A CA 1
ATOM 600 C C . PRO A 1 86 ? 15.510 -12.466 -22.945 1.00 97.50 86 PRO A C 1
ATOM 602 O O . PRO A 1 86 ? 14.604 -12.113 -23.712 1.00 97.50 86 PRO A O 1
ATOM 605 N N . PRO A 1 87 ? 15.351 -13.511 -22.108 1.00 98.06 87 PRO A N 1
ATOM 606 C CA . PRO A 1 87 ? 14.120 -14.305 -22.042 1.00 98.06 87 PRO A CA 1
ATOM 607 C C . PRO A 1 87 ? 12.858 -13.453 -21.862 1.00 98.06 87 PRO A C 1
ATOM 609 O O . PRO A 1 87 ? 11.840 -13.706 -22.505 1.00 98.06 87 PRO A O 1
ATOM 612 N N . ALA A 1 88 ? 12.935 -12.379 -21.068 1.00 98.19 88 ALA A N 1
ATOM 613 C CA . ALA A 1 88 ? 11.829 -11.442 -20.885 1.00 98.19 88 ALA A CA 1
ATOM 614 C C . ALA A 1 88 ? 11.399 -10.742 -22.184 1.00 98.19 88 ALA A C 1
ATOM 616 O O . ALA A 1 88 ? 10.207 -10.516 -22.388 1.00 98.19 88 ALA A O 1
ATOM 617 N N . ARG A 1 89 ? 12.341 -10.432 -23.087 1.00 98.38 89 ARG A N 1
ATOM 618 C CA . ARG A 1 89 ? 12.019 -9.860 -24.401 1.00 98.38 89 ARG A CA 1
ATOM 619 C C . ARG A 1 89 ? 11.269 -10.866 -25.262 1.00 98.38 89 ARG A C 1
ATOM 621 O O . ARG A 1 89 ? 10.230 -10.527 -25.820 1.00 98.38 89 ARG A O 1
ATOM 628 N N . LEU A 1 90 ? 11.782 -12.090 -25.343 1.00 98.06 90 LEU A N 1
ATOM 629 C CA . LEU A 1 90 ? 11.159 -13.148 -26.135 1.00 98.06 90 LEU A CA 1
ATOM 630 C C . LEU A 1 90 ? 9.754 -13.479 -25.606 1.00 98.06 90 LEU A C 1
ATOM 632 O O . LEU A 1 90 ? 8.821 -13.638 -26.393 1.00 98.06 90 LEU A O 1
ATOM 636 N N . LEU A 1 91 ? 9.578 -13.505 -24.280 1.00 98.19 91 LEU A N 1
ATOM 637 C CA . LEU A 1 91 ? 8.273 -13.696 -23.650 1.00 98.19 91 LEU A CA 1
ATOM 638 C C . LEU A 1 91 ? 7.314 -12.533 -23.952 1.00 98.19 91 LEU A C 1
ATOM 640 O O . LEU A 1 91 ? 6.150 -12.784 -24.257 1.00 98.19 91 LEU A O 1
ATOM 644 N N . ALA A 1 92 ? 7.787 -11.281 -23.918 1.00 98.25 92 ALA A N 1
ATOM 645 C CA . ALA A 1 92 ? 6.977 -10.109 -24.264 1.00 98.25 92 ALA A CA 1
ATOM 646 C C . ALA A 1 92 ? 6.470 -10.179 -25.706 1.00 98.25 92 ALA A C 1
ATOM 648 O O . ALA A 1 92 ? 5.273 -10.034 -25.949 1.00 98.25 92 ALA A O 1
ATOM 649 N N . ASP A 1 93 ? 7.366 -10.470 -26.652 1.00 97.69 93 ASP A N 1
ATOM 650 C CA . ASP A 1 93 ? 7.018 -10.612 -28.066 1.00 97.69 93 ASP A CA 1
ATOM 651 C C . ASP A 1 93 ? 6.035 -11.783 -28.281 1.00 97.69 93 ASP A C 1
ATOM 653 O O . ASP A 1 93 ? 5.118 -11.683 -29.097 1.00 97.69 93 ASP A O 1
ATOM 657 N N . ARG A 1 94 ? 6.164 -12.871 -27.506 1.00 97.31 94 ARG A N 1
ATOM 658 C CA . ARG A 1 94 ? 5.290 -14.051 -27.598 1.00 97.31 94 ARG A CA 1
ATOM 659 C C . ARG A 1 94 ? 3.897 -13.848 -26.996 1.00 97.31 94 ARG A C 1
ATOM 661 O O . ARG A 1 94 ? 2.937 -14.400 -27.541 1.00 97.31 94 ARG A O 1
ATOM 668 N N . LEU A 1 95 ? 3.799 -13.130 -25.876 1.00 96.94 95 LEU A N 1
ATOM 669 C CA . LEU A 1 95 ? 2.539 -12.849 -25.178 1.00 96.94 95 LEU A CA 1
ATOM 670 C C . LEU A 1 95 ? 1.822 -11.606 -25.719 1.00 96.94 95 LEU A C 1
ATOM 672 O O . LEU A 1 95 ? 0.628 -11.448 -25.487 1.00 96.94 95 LEU A O 1
ATOM 676 N N . GLY A 1 96 ? 2.530 -10.713 -26.415 1.00 97.19 96 GLY A N 1
ATOM 677 C CA . GLY A 1 96 ? 1.966 -9.450 -26.888 1.00 97.19 96 GLY A CA 1
ATOM 678 C C . GLY A 1 96 ? 1.731 -8.416 -25.778 1.00 97.19 96 GLY A C 1
ATOM 679 O O . GLY A 1 96 ? 1.033 -7.432 -26.011 1.00 97.19 96 GLY A O 1
ATOM 680 N N . VAL A 1 97 ? 2.318 -8.604 -24.591 1.00 97.62 97 VAL A N 1
ATOM 681 C CA . VAL A 1 97 ? 2.194 -7.695 -23.437 1.00 97.62 97 VAL A CA 1
ATOM 682 C C . VAL A 1 97 ? 3.564 -7.242 -22.942 1.00 97.62 97 VAL A C 1
ATOM 684 O O . VAL A 1 97 ? 4.593 -7.824 -23.279 1.00 97.62 97 VAL A O 1
ATOM 687 N N . GLU A 1 98 ? 3.589 -6.185 -22.131 1.00 98.12 98 GLU A N 1
ATOM 688 C CA . GLU A 1 98 ? 4.822 -5.745 -21.479 1.00 98.12 98 GLU A CA 1
ATOM 689 C C . GLU A 1 98 ? 5.293 -6.771 -20.437 1.00 98.12 98 GLU A C 1
ATOM 691 O O . GLU A 1 98 ? 4.508 -7.216 -19.601 1.00 98.12 98 GLU A O 1
ATOM 696 N N . VAL A 1 99 ? 6.584 -7.101 -20.453 1.00 98.44 99 VAL A N 1
ATOM 697 C CA . VAL A 1 99 ? 7.247 -7.951 -19.457 1.00 98.44 99 VAL A CA 1
ATOM 698 C C . VAL A 1 99 ? 8.339 -7.146 -18.769 1.00 98.44 99 VAL A C 1
ATOM 700 O O . VAL A 1 99 ? 9.249 -6.641 -19.425 1.00 98.44 99 VAL A O 1
ATOM 703 N N . VAL A 1 100 ? 8.271 -7.045 -17.443 1.00 98.50 100 VAL A N 1
ATOM 704 C CA . VAL A 1 100 ? 9.316 -6.437 -16.613 1.00 98.50 100 VAL A CA 1
ATOM 705 C C . VAL A 1 100 ? 10.075 -7.529 -15.870 1.00 98.50 100 VAL A C 1
ATOM 707 O O . VAL A 1 100 ? 9.457 -8.316 -15.162 1.00 98.50 100 VAL A O 1
ATOM 710 N N . ALA A 1 101 ? 11.397 -7.587 -16.002 1.00 98.38 101 ALA A N 1
ATOM 711 C CA . ALA A 1 101 ? 12.219 -8.640 -15.401 1.00 98.38 101 ALA A CA 1
ATOM 712 C C . ALA A 1 101 ? 13.545 -8.090 -14.852 1.00 98.38 101 ALA A C 1
ATOM 714 O O . ALA A 1 101 ? 14.000 -7.038 -15.312 1.00 98.38 101 ALA A O 1
ATOM 715 N N . PRO A 1 102 ? 14.172 -8.758 -13.870 1.00 98.38 102 PRO A N 1
ATOM 716 C CA . PRO A 1 102 ? 15.412 -8.288 -13.273 1.00 98.38 102 PRO A CA 1
ATOM 717 C C . PRO A 1 102 ? 16.616 -8.624 -14.151 1.00 98.38 102 PRO A C 1
ATOM 719 O O . PRO A 1 102 ? 16.699 -9.685 -14.763 1.00 98.38 102 PRO A O 1
ATOM 722 N N . GLU A 1 103 ? 17.586 -7.725 -14.180 1.00 97.75 103 GLU A N 1
ATOM 723 C CA . GLU A 1 103 ? 18.842 -7.895 -14.921 1.00 97.75 103 GLU A CA 1
ATOM 724 C C . GLU A 1 103 ? 19.932 -8.581 -14.091 1.00 97.75 103 GLU A C 1
ATOM 726 O O . GLU A 1 103 ? 21.000 -8.891 -14.608 1.00 97.75 103 GLU A O 1
ATOM 731 N N . GLY A 1 104 ? 19.675 -8.800 -12.804 1.00 96.75 104 GLY A N 1
ATOM 732 C CA . GLY A 1 104 ? 20.625 -9.355 -11.851 1.00 96.75 104 GLY A CA 1
ATOM 733 C C . GLY A 1 104 ? 19.971 -10.324 -10.875 1.00 96.75 104 GLY A C 1
ATOM 734 O O . GLY A 1 104 ? 18.836 -10.770 -11.077 1.00 96.75 104 GLY A O 1
ATOM 735 N N . GLU A 1 105 ? 20.701 -10.611 -9.802 1.00 96.38 105 GLU A N 1
ATOM 736 C CA . GLU A 1 105 ? 20.234 -11.474 -8.722 1.00 96.38 105 GLU A CA 1
ATOM 737 C C . GLU A 1 105 ? 19.157 -10.768 -7.895 1.00 96.38 105 GLU A C 1
ATOM 739 O O . GLU A 1 105 ? 19.268 -9.570 -7.606 1.00 96.38 105 GLU A O 1
ATOM 744 N N . LEU A 1 106 ? 18.123 -11.513 -7.503 1.00 96.31 106 LEU A N 1
ATOM 745 C CA . LEU A 1 106 ? 17.020 -11.002 -6.698 1.00 96.31 106 LEU A CA 1
ATOM 746 C C . LEU A 1 106 ? 17.292 -11.185 -5.207 1.00 96.31 106 LEU A C 1
ATOM 748 O O . LEU A 1 106 ? 17.600 -12.276 -4.743 1.00 96.31 106 LEU A O 1
ATOM 752 N N . ILE A 1 107 ? 17.076 -10.122 -4.441 1.00 94.69 107 ILE A N 1
ATOM 753 C CA . ILE A 1 107 ? 17.106 -10.142 -2.982 1.00 94.69 107 ILE A CA 1
ATOM 754 C C . ILE A 1 107 ? 15.700 -9.815 -2.499 1.00 94.69 107 ILE A C 1
ATOM 756 O O . ILE A 1 107 ? 15.252 -8.669 -2.589 1.00 94.69 107 ILE A O 1
ATOM 760 N N . ALA A 1 108 ? 14.990 -10.839 -2.028 1.00 93.38 108 ALA A N 1
ATOM 761 C CA . ALA A 1 108 ? 13.693 -10.674 -1.387 1.00 93.38 108 ALA A CA 1
ATOM 762 C C . ALA A 1 108 ? 13.875 -10.093 0.020 1.00 93.38 108 ALA A C 1
ATOM 764 O O . ALA A 1 108 ? 14.753 -10.506 0.776 1.00 93.38 108 ALA A O 1
ATOM 765 N N . LEU A 1 109 ? 13.036 -9.123 0.359 1.00 90.12 109 LEU A N 1
ATOM 766 C CA . LEU A 1 109 ? 13.056 -8.407 1.626 1.00 90.12 109 LEU A CA 1
ATOM 767 C C . LEU A 1 109 ? 11.770 -8.692 2.397 1.00 90.12 109 LEU A C 1
ATOM 769 O O . LEU A 1 109 ? 10.763 -9.152 1.847 1.00 90.12 109 LEU A O 1
ATOM 773 N N . GLU A 1 110 ? 11.783 -8.367 3.685 1.00 84.00 110 GLU A N 1
ATOM 774 C CA . GLU A 1 110 ? 10.560 -8.368 4.481 1.00 84.00 110 GLU A CA 1
ATOM 775 C C . GLU A 1 110 ? 9.510 -7.422 3.874 1.00 84.00 110 GLU A C 1
ATOM 777 O O . GLU A 1 110 ? 9.829 -6.389 3.283 1.00 84.00 110 GLU A O 1
ATOM 782 N N . GLY A 1 111 ? 8.234 -7.799 3.984 1.00 83.38 111 GLY A N 1
ATOM 783 C CA . GLY A 1 111 ? 7.125 -7.021 3.422 1.00 83.38 111 GLY A CA 1
ATOM 784 C C . GLY A 1 111 ? 6.935 -7.151 1.906 1.00 83.38 111 GLY A C 1
ATOM 785 O O . GLY A 1 111 ? 6.123 -6.419 1.347 1.00 83.38 111 GLY A O 1
ATOM 786 N N . GLY A 1 112 ? 7.649 -8.068 1.238 1.00 90.38 112 GLY A N 1
ATOM 787 C CA . GLY A 1 112 ? 7.445 -8.367 -0.185 1.00 90.38 112 GLY A CA 1
ATOM 788 C C . GLY A 1 112 ? 8.134 -7.408 -1.150 1.00 90.38 112 GLY A C 1
ATOM 789 O O . GLY A 1 112 ? 7.872 -7.455 -2.353 1.00 90.38 112 GLY A O 1
ATOM 790 N N . ALA A 1 113 ? 9.014 -6.545 -0.641 1.00 92.56 113 ALA A N 1
ATOM 791 C CA . ALA A 1 113 ? 9.911 -5.779 -1.486 1.00 92.56 113 ALA A CA 1
ATOM 792 C C . ALA A 1 113 ? 11.007 -6.690 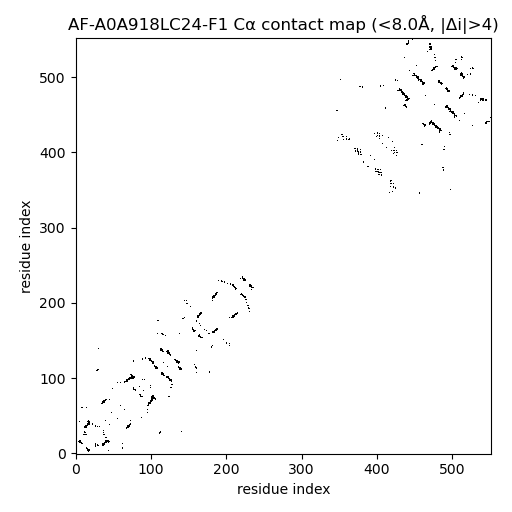-2.067 1.00 92.56 113 ALA A C 1
ATOM 794 O O . ALA A 1 113 ? 11.418 -7.675 -1.453 1.00 92.56 113 ALA A O 1
ATOM 795 N N . VAL A 1 114 ? 11.485 -6.363 -3.263 1.00 95.75 114 VAL A N 1
ATOM 796 C CA . VAL A 1 114 ? 12.518 -7.114 -3.975 1.00 95.75 114 VAL A CA 1
ATOM 797 C C . VAL A 1 114 ? 13.531 -6.142 -4.567 1.00 95.75 114 VAL A C 1
ATOM 799 O O . VAL A 1 114 ? 13.171 -5.138 -5.182 1.00 95.75 114 VAL A O 1
ATOM 802 N N . PHE A 1 115 ? 14.810 -6.449 -4.388 1.00 96.19 115 PHE A N 1
ATOM 803 C CA . PHE A 1 115 ? 15.926 -5.657 -4.886 1.00 96.19 115 PHE A CA 1
ATOM 804 C C . PHE A 1 115 ? 16.732 -6.446 -5.919 1.00 96.19 115 PHE A C 1
ATOM 806 O O . PHE A 1 115 ? 17.032 -7.616 -5.702 1.00 96.19 115 PHE A O 1
ATOM 813 N N . VAL A 1 116 ? 17.102 -5.804 -7.026 1.00 97.25 116 VAL A N 1
ATOM 814 C CA . VAL A 1 116 ? 18.034 -6.358 -8.016 1.00 97.25 116 VAL A CA 1
ATOM 815 C C . VAL A 1 116 ? 19.444 -5.935 -7.642 1.00 97.25 116 VAL A C 1
ATOM 817 O O . VAL A 1 116 ? 19.769 -4.748 -7.673 1.00 97.25 116 VAL A O 1
ATOM 820 N N . SER A 1 117 ? 20.281 -6.903 -7.287 1.00 93.44 117 SER A N 1
ATOM 821 C CA . SER A 1 117 ? 21.670 -6.637 -6.927 1.00 93.44 117 SER A CA 1
ATOM 822 C C . SER A 1 117 ? 22.576 -6.520 -8.156 1.00 93.44 117 SER A C 1
ATOM 824 O O . SER A 1 117 ? 22.299 -7.083 -9.216 1.00 93.44 117 SER A O 1
ATOM 826 N N . GLY A 1 118 ? 23.672 -5.776 -7.995 1.00 90.00 118 GLY A N 1
ATOM 827 C CA . GLY A 1 118 ? 24.670 -5.526 -9.034 1.00 90.00 118 GLY A CA 1
ATOM 828 C C . GLY A 1 118 ? 24.744 -4.057 -9.449 1.00 90.00 118 GLY A C 1
ATOM 829 O O . GLY A 1 118 ? 23.738 -3.354 -9.571 1.00 90.00 118 GLY A O 1
ATOM 830 N N . ARG A 1 119 ? 25.971 -3.570 -9.653 1.00 87.88 119 ARG A N 1
ATOM 831 C CA . ARG A 1 119 ? 26.226 -2.177 -10.031 1.00 87.88 119 ARG A CA 1
ATOM 832 C C . ARG A 1 119 ? 25.656 -1.909 -11.417 1.00 87.88 119 ARG A C 1
ATOM 834 O O . ARG A 1 119 ? 25.982 -2.607 -12.369 1.00 87.88 119 ARG A O 1
ATOM 841 N N . GLY A 1 120 ? 24.818 -0.882 -11.524 1.00 89.06 120 GLY A N 1
ATOM 842 C CA . GLY A 1 120 ? 24.212 -0.536 -12.804 1.00 89.06 120 GLY A CA 1
ATOM 843 C C . GLY A 1 120 ? 23.292 -1.632 -13.353 1.00 89.06 120 GLY A C 1
ATOM 844 O O . GLY A 1 120 ? 23.020 -1.614 -14.548 1.00 89.06 120 GLY A O 1
ATOM 845 N N . LEU A 1 121 ? 22.777 -2.530 -12.507 1.00 94.62 121 LEU A N 1
ATOM 846 C CA . LEU A 1 121 ? 21.685 -3.443 -12.851 1.00 94.62 121 LEU A CA 1
ATOM 847 C C . LEU A 1 121 ? 20.363 -2.929 -12.277 1.00 94.62 121 LEU A C 1
ATOM 849 O O . LEU A 1 121 ? 20.331 -2.010 -11.453 1.00 94.62 121 LEU A O 1
ATOM 853 N N . GLY A 1 122 ? 19.248 -3.433 -12.787 1.00 96.19 122 GLY A N 1
ATOM 854 C CA . GLY A 1 122 ? 17.933 -3.054 -12.294 1.00 96.19 122 GLY A CA 1
ATOM 855 C C . GLY A 1 122 ? 16.830 -3.925 -12.862 1.00 96.19 122 GLY A C 1
ATOM 856 O O . GLY A 1 122 ? 17.053 -5.063 -13.268 1.00 96.19 122 GLY A O 1
ATOM 857 N N . TRP A 1 123 ? 15.628 -3.373 -12.883 1.00 98.06 123 TRP A N 1
ATOM 858 C CA . TRP A 1 123 ? 14.506 -3.970 -13.592 1.00 98.06 123 TRP A CA 1
ATOM 859 C C . TRP A 1 123 ? 14.489 -3.445 -15.031 1.00 98.06 123 TRP A C 1
ATOM 861 O O . TRP A 1 123 ? 14.775 -2.274 -15.270 1.00 98.06 123 TRP A O 1
ATOM 871 N N . ALA A 1 124 ? 14.136 -4.285 -15.996 1.00 98.00 124 ALA A N 1
ATOM 872 C CA . ALA A 1 124 ? 14.005 -3.900 -17.395 1.00 98.00 124 ALA A CA 1
ATOM 873 C C . ALA A 1 124 ? 12.633 -4.280 -17.935 1.00 98.00 124 ALA A C 1
ATOM 875 O O . ALA A 1 124 ? 12.208 -5.428 -17.814 1.00 98.00 124 ALA A O 1
ATOM 876 N N . ALA A 1 125 ? 11.957 -3.301 -18.529 1.00 98.06 125 ALA A N 1
ATOM 877 C CA . ALA A 1 125 ? 10.680 -3.447 -19.198 1.00 98.06 125 ALA A CA 1
ATOM 878 C C . ALA A 1 125 ? 10.880 -3.664 -20.702 1.00 98.06 125 ALA A C 1
ATOM 880 O O . ALA A 1 125 ? 11.594 -2.916 -21.382 1.00 98.06 125 ALA A O 1
ATOM 881 N N . TYR A 1 126 ? 10.197 -4.680 -21.216 1.00 98.31 126 TYR A N 1
ATOM 882 C CA . TYR A 1 126 ? 10.175 -5.069 -22.615 1.00 98.31 126 TYR A CA 1
ATOM 883 C C . TYR A 1 126 ? 8.731 -5.071 -23.095 1.00 98.31 126 TYR A C 1
ATOM 885 O O . TYR A 1 126 ? 7.925 -5.868 -22.630 1.00 98.31 126 TYR A O 1
ATOM 893 N N . ALA A 1 127 ? 8.404 -4.190 -24.036 1.00 97.75 127 ALA A N 1
ATOM 894 C CA . ALA A 1 127 ? 7.119 -4.203 -24.727 1.00 97.75 127 ALA A CA 1
ATOM 895 C C . ALA A 1 127 ? 7.315 -4.618 -26.197 1.00 97.75 127 ALA A C 1
ATOM 897 O O . ALA A 1 127 ? 8.363 -4.286 -26.771 1.00 97.75 127 ALA A O 1
ATOM 898 N N . PRO A 1 128 ? 6.329 -5.292 -26.823 1.00 97.38 128 PRO A N 1
ATOM 899 C CA . PRO A 1 128 ? 6.433 -5.750 -28.205 1.00 97.38 128 PRO A CA 1
ATOM 900 C C . PRO A 1 128 ? 6.832 -4.627 -29.161 1.00 97.38 128 PRO A C 1
ATOM 902 O O . PRO A 1 128 ? 6.221 -3.555 -29.179 1.00 97.38 128 PRO A O 1
ATOM 905 N N . GLY A 1 129 ? 7.900 -4.851 -29.928 1.00 95.81 129 GLY A N 1
ATOM 906 C CA . GLY A 1 129 ? 8.405 -3.889 -30.916 1.00 95.81 129 GLY A CA 1
ATOM 907 C C . GLY A 1 129 ? 8.970 -2.573 -30.352 1.00 95.81 129 GLY A C 1
ATOM 908 O O . GLY A 1 129 ? 9.386 -1.718 -31.130 1.00 95.81 129 GLY A O 1
ATOM 909 N N . ARG A 1 130 ? 9.026 -2.385 -29.027 1.00 97.50 130 ARG A N 1
ATOM 910 C CA . ARG A 1 130 ? 9.580 -1.175 -28.390 1.00 97.50 130 ARG A CA 1
ATOM 911 C C . ARG A 1 130 ? 11.011 -1.394 -27.899 1.00 97.50 130 ARG A C 1
ATOM 913 O O . ARG A 1 130 ? 11.381 -2.537 -27.643 1.00 97.50 130 ARG A O 1
ATOM 920 N N . PRO A 1 131 ? 11.835 -0.343 -27.756 1.00 96.50 131 PRO A N 1
ATOM 921 C CA . PRO A 1 131 ? 13.140 -0.481 -27.117 1.00 96.50 131 PRO A CA 1
ATOM 922 C C . PRO A 1 131 ? 13.001 -0.883 -25.640 1.00 96.50 131 PRO A C 1
ATOM 924 O O . PRO A 1 131 ? 11.971 -0.635 -25.011 1.00 96.50 131 PRO A O 1
ATOM 927 N N . ARG A 1 132 ? 14.060 -1.492 -25.094 1.00 96.88 132 ARG A N 1
ATOM 928 C CA . ARG A 1 132 ? 14.205 -1.776 -23.657 1.00 96.88 132 ARG A CA 1
ATOM 929 C C . ARG A 1 132 ? 14.101 -0.474 -22.863 1.00 96.88 132 ARG A C 1
ATOM 931 O O . ARG A 1 132 ? 14.787 0.493 -23.189 1.00 96.88 132 ARG A O 1
ATOM 938 N N . VAL A 1 133 ? 13.306 -0.481 -21.795 1.00 97.12 133 VAL A N 1
ATOM 939 C CA . VAL A 1 133 ? 13.236 0.620 -20.826 1.00 97.12 133 VAL A CA 1
ATOM 940 C C . VAL A 1 133 ? 13.721 0.106 -19.483 1.00 97.12 133 VAL A C 1
ATOM 942 O O . VAL A 1 133 ? 13.119 -0.791 -18.899 1.00 97.12 133 VAL A O 1
ATOM 945 N N . ARG A 1 134 ? 14.828 0.657 -18.993 1.00 95.25 134 ARG A N 1
ATOM 946 C CA . ARG A 1 134 ? 15.361 0.298 -17.682 1.00 95.25 134 ARG A CA 1
ATOM 947 C C . ARG A 1 134 ? 14.670 1.115 -16.595 1.00 95.25 134 ARG A C 1
ATOM 949 O O . ARG A 1 134 ? 14.409 2.300 -16.768 1.00 95.25 134 ARG A O 1
ATOM 956 N N . THR A 1 135 ? 14.401 0.471 -15.473 1.00 92.81 135 THR A N 1
ATOM 957 C CA . THR A 1 135 ? 13.930 1.090 -14.234 1.00 92.81 135 THR A CA 1
ATOM 958 C C . THR A 1 135 ? 14.923 0.774 -13.116 1.00 92.81 135 THR A C 1
ATOM 960 O O . THR A 1 135 ? 15.732 -0.153 -13.236 1.00 92.81 135 THR A O 1
ATOM 963 N N . GLY A 1 136 ? 14.900 1.550 -12.031 1.00 94.06 136 GLY A N 1
ATOM 964 C CA . GLY A 1 136 ? 15.846 1.353 -10.930 1.00 94.06 136 GLY A CA 1
ATOM 965 C C . GLY A 1 136 ? 15.701 -0.019 -10.247 1.00 94.06 136 GLY A C 1
ATOM 966 O O . GLY A 1 136 ? 14.816 -0.793 -10.602 1.00 94.06 136 GLY A O 1
ATOM 967 N N . PRO A 1 137 ? 16.572 -0.365 -9.288 1.00 96.75 137 PRO A N 1
ATOM 968 C CA . PRO A 1 137 ? 16.723 -1.742 -8.806 1.00 96.75 137 PRO A CA 1
ATOM 969 C C . PRO A 1 137 ? 15.664 -2.217 -7.799 1.00 96.75 137 PRO A C 1
ATOM 971 O O . PRO A 1 137 ? 15.650 -3.400 -7.466 1.00 96.75 137 PRO A O 1
ATOM 974 N N . ARG A 1 138 ? 14.782 -1.349 -7.289 1.00 96.12 138 ARG A N 1
ATOM 975 C CA . ARG A 1 138 ? 13.809 -1.706 -6.238 1.00 96.12 138 ARG A CA 1
ATOM 976 C C . ARG A 1 138 ? 12.413 -1.965 -6.783 1.00 96.12 138 ARG A C 1
ATOM 978 O O . ARG A 1 138 ? 11.950 -1.273 -7.688 1.00 96.12 138 ARG A O 1
ATOM 985 N N . TYR A 1 139 ? 11.743 -2.925 -6.158 1.00 95.38 139 TYR A N 1
ATOM 986 C CA . TYR A 1 139 ? 10.324 -3.209 -6.291 1.00 95.38 139 TYR A CA 1
ATOM 987 C C . TYR A 1 139 ? 9.674 -3.314 -4.894 1.00 95.38 139 TYR A C 1
ATOM 989 O O . TYR A 1 139 ? 10.208 -4.042 -4.064 1.00 95.38 139 TYR A O 1
ATOM 997 N N . PRO A 1 140 ? 8.533 -2.651 -4.625 1.00 94.44 140 PRO A N 1
ATOM 998 C CA . PRO A 1 140 ? 8.027 -1.526 -5.405 1.00 94.44 140 PRO A CA 1
ATOM 999 C C . PRO A 1 140 ? 9.076 -0.407 -5.471 1.00 94.44 140 PRO A C 1
ATOM 1001 O O . PRO A 1 140 ? 9.968 -0.315 -4.628 1.00 94.44 140 PRO A O 1
ATOM 1004 N N . GLU A 1 141 ? 8.999 0.425 -6.506 1.00 93.25 141 GLU A N 1
ATOM 1005 C CA . GLU A 1 141 ? 9.916 1.551 -6.651 1.00 93.25 141 GLU A CA 1
ATOM 1006 C C . GLU A 1 141 ? 9.588 2.626 -5.600 1.00 93.25 141 GLU A C 1
ATOM 1008 O O . GLU A 1 141 ? 8.497 3.205 -5.648 1.00 93.25 141 GLU A O 1
ATOM 1013 N N . PRO A 1 142 ? 10.496 2.925 -4.651 1.00 91.50 142 PRO A N 1
ATOM 1014 C CA . PRO A 1 142 ? 10.255 3.997 -3.705 1.00 91.50 142 PRO A CA 1
ATOM 1015 C C . PRO A 1 142 ? 10.314 5.344 -4.429 1.00 91.50 142 PRO A C 1
ATOM 1017 O O . PRO A 1 142 ? 11.086 5.536 -5.371 1.00 91.50 142 PRO A O 1
ATOM 1020 N N . TRP A 1 143 ? 9.525 6.311 -3.959 1.00 91.56 143 TRP A N 1
ATOM 1021 C CA . TRP A 1 143 ? 9.354 7.611 -4.622 1.00 91.56 143 TRP A CA 1
ATOM 1022 C C . TRP A 1 143 ? 10.670 8.372 -4.853 1.00 91.56 143 TRP A C 1
ATOM 1024 O O . TRP A 1 143 ? 10.743 9.181 -5.778 1.00 91.56 143 TRP A O 1
ATOM 1034 N N . TRP A 1 144 ? 11.690 8.125 -4.022 1.00 92.50 144 TRP A N 1
ATOM 1035 C CA . TRP A 1 144 ? 13.006 8.754 -4.108 1.00 92.50 144 TRP A CA 1
ATOM 1036 C C . TRP A 1 144 ? 13.927 8.114 -5.163 1.00 92.50 144 TRP A C 1
ATOM 1038 O O . TRP A 1 144 ? 14.877 8.757 -5.596 1.00 92.50 144 TRP A O 1
ATOM 1048 N N . GLN A 1 145 ? 13.667 6.881 -5.619 1.00 93.88 145 GLN A N 1
ATOM 1049 C CA . GLN A 1 145 ? 14.563 6.164 -6.540 1.00 93.88 145 GLN A CA 1
ATOM 1050 C C . GLN A 1 145 ? 14.693 6.864 -7.893 1.00 93.88 145 GLN A C 1
ATOM 1052 O O . GLN A 1 145 ? 15.800 6.986 -8.409 1.00 93.88 145 GLN A O 1
ATOM 1057 N N . ARG A 1 146 ? 13.585 7.380 -8.434 1.00 91.81 146 ARG A N 1
ATOM 1058 C CA . ARG A 1 146 ? 13.551 8.115 -9.713 1.00 91.81 146 ARG A CA 1
ATOM 1059 C C . ARG A 1 146 ? 14.395 9.395 -9.736 1.00 91.81 146 ARG A C 1
ATOM 1061 O O . ARG A 1 146 ? 14.551 10.000 -10.788 1.00 91.81 146 ARG A O 1
ATOM 1068 N N . TYR A 1 147 ? 14.855 9.842 -8.572 1.00 90.94 147 TYR A N 1
ATOM 1069 C CA . TYR A 1 147 ? 15.675 11.037 -8.404 1.00 90.94 147 TYR A CA 1
ATOM 1070 C C . TYR A 1 147 ? 17.153 10.711 -8.186 1.00 90.94 147 TYR A C 1
ATOM 1072 O O . TYR A 1 147 ? 17.969 11.627 -8.100 1.00 90.94 147 TYR A O 1
ATOM 1080 N N . LEU A 1 148 ? 17.507 9.428 -8.059 1.00 91.19 148 LEU A N 1
ATOM 1081 C CA . LEU A 1 148 ? 18.902 9.027 -7.980 1.00 91.19 148 LEU A CA 1
ATOM 1082 C C . LEU A 1 148 ? 19.555 9.178 -9.360 1.00 91.19 148 LEU A C 1
ATOM 1084 O O . LEU A 1 148 ? 18.953 8.776 -10.359 1.00 91.19 148 LEU A O 1
ATOM 1088 N N . PRO A 1 149 ? 20.781 9.721 -9.436 1.00 88.50 149 PRO A N 1
ATOM 1089 C CA . PRO A 1 149 ? 21.526 9.736 -10.686 1.00 88.50 149 PRO A CA 1
ATOM 1090 C C . PRO A 1 149 ? 21.830 8.303 -11.144 1.00 88.50 149 PRO A C 1
ATOM 1092 O O . PRO A 1 149 ? 22.018 7.400 -10.326 1.00 88.50 149 PRO A O 1
ATOM 1095 N N . GLU A 1 150 ? 21.885 8.092 -12.461 1.00 86.56 150 GLU A N 1
ATOM 1096 C CA . GLU A 1 150 ? 22.222 6.781 -13.036 1.00 86.56 150 GLU A CA 1
ATOM 1097 C C . GLU A 1 150 ? 23.655 6.357 -12.687 1.00 86.56 150 GLU A C 1
ATOM 1099 O O . GLU A 1 150 ? 23.906 5.181 -12.415 1.00 86.56 150 GLU A O 1
ATOM 1104 N N . ASP A 1 151 ? 24.571 7.329 -12.644 1.00 87.81 151 ASP A N 1
ATOM 1105 C CA . ASP A 1 151 ? 25.937 7.161 -12.166 1.00 87.81 151 ASP A CA 1
ATOM 1106 C C . ASP A 1 151 ? 26.096 7.800 -10.783 1.00 87.81 151 ASP A C 1
ATOM 1108 O O . ASP A 1 151 ? 26.141 9.021 -10.628 1.00 87.81 151 ASP A O 1
ATOM 1112 N N . LEU A 1 152 ? 26.156 6.949 -9.761 1.00 87.56 152 LEU A N 1
ATOM 1113 C CA . LEU A 1 152 ? 26.386 7.350 -8.373 1.00 87.56 152 LEU A CA 1
ATOM 1114 C C . LEU A 1 152 ? 27.888 7.441 -8.030 1.00 87.56 152 LEU A C 1
ATOM 1116 O O . LEU A 1 152 ? 28.237 7.806 -6.908 1.00 87.56 152 LEU A O 1
ATOM 1120 N N . GLY A 1 153 ? 28.780 7.124 -8.976 1.00 89.00 153 GLY A N 1
ATOM 1121 C CA . GLY A 1 153 ? 30.221 7.028 -8.757 1.00 89.00 153 GLY A CA 1
ATOM 1122 C C . GLY A 1 153 ? 30.675 5.665 -8.219 1.00 89.00 153 GLY A C 1
ATOM 1123 O O . GLY A 1 153 ? 29.880 4.774 -7.925 1.00 89.00 153 GLY A O 1
ATOM 1124 N N . GLU A 1 154 ? 31.992 5.473 -8.119 1.00 88.12 154 GLU A N 1
ATOM 1125 C CA . GLU A 1 154 ? 32.603 4.187 -7.728 1.00 88.12 154 GLU A CA 1
ATOM 1126 C C . GLU A 1 154 ? 32.501 3.867 -6.233 1.00 88.12 154 GLU A C 1
ATOM 1128 O O . GLU A 1 154 ? 32.621 2.710 -5.840 1.00 88.12 154 GLU A O 1
ATOM 1133 N N . HIS A 1 155 ? 32.268 4.883 -5.405 1.00 89.25 155 HIS A N 1
ATOM 1134 C CA . HIS A 1 155 ? 32.199 4.759 -3.946 1.00 89.25 155 HIS A CA 1
ATOM 1135 C C . HIS A 1 155 ? 30.773 4.602 -3.416 1.00 89.25 155 HIS A C 1
ATOM 1137 O O . HIS A 1 155 ? 30.565 4.611 -2.205 1.00 89.25 155 HIS A O 1
ATOM 1143 N N . VAL A 1 156 ? 29.782 4.522 -4.305 1.00 92.38 156 VAL A N 1
ATOM 1144 C CA . VAL A 1 156 ? 28.373 4.486 -3.926 1.00 92.38 156 VAL A CA 1
ATOM 1145 C C . VAL A 1 156 ? 27.706 3.279 -4.556 1.00 92.38 156 VAL A C 1
ATOM 1147 O O . VAL A 1 156 ? 27.572 3.165 -5.773 1.00 92.38 156 VAL A O 1
ATOM 1150 N N . THR A 1 157 ? 27.225 2.393 -3.695 1.00 92.25 157 THR A N 1
ATOM 1151 C CA . THR A 1 157 ? 26.473 1.206 -4.086 1.00 92.25 157 THR A CA 1
ATOM 1152 C C . THR A 1 157 ? 25.015 1.378 -3.678 1.00 92.25 157 THR A C 1
ATOM 1154 O O . THR A 1 157 ? 24.710 1.816 -2.570 1.00 92.25 157 THR A O 1
ATOM 1157 N N . GLN A 1 158 ? 24.083 1.047 -4.572 1.00 93.56 158 GLN A N 1
ATOM 1158 C CA . GLN A 1 158 ? 22.666 1.019 -4.213 1.00 93.56 158 GLN A CA 1
ATOM 1159 C C . GLN A 1 158 ? 22.368 -0.187 -3.316 1.00 93.56 158 GLN A C 1
ATOM 1161 O O . GLN A 1 158 ? 22.842 -1.290 -3.573 1.00 93.56 158 GLN A O 1
ATOM 1166 N N . THR A 1 159 ? 21.544 0.021 -2.294 1.00 93.50 159 THR A N 1
ATOM 1167 C CA . THR A 1 159 ? 21.053 -1.010 -1.369 1.00 93.50 159 THR A CA 1
ATOM 1168 C C . THR A 1 159 ? 19.517 -1.043 -1.358 1.00 93.50 159 THR A C 1
ATOM 1170 O O . THR A 1 159 ? 18.900 -0.050 -1.753 1.00 93.50 159 THR A O 1
ATOM 1173 N N . PRO A 1 160 ? 18.856 -2.119 -0.885 1.00 91.38 160 PRO A N 1
ATOM 1174 C CA . PRO A 1 160 ? 17.423 -2.195 -0.638 1.00 91.38 160 PRO A CA 1
ATOM 1175 C C . PRO A 1 160 ? 16.823 -0.911 -0.086 1.00 91.38 160 PRO A C 1
ATOM 1177 O O . PRO A 1 160 ? 15.868 -0.379 -0.644 1.00 91.38 160 PRO A O 1
ATOM 1180 N N . SER A 1 161 ? 17.455 -0.382 0.957 1.00 87.81 161 SER A N 1
ATOM 1181 C CA . SER A 1 161 ? 16.937 0.709 1.780 1.00 87.81 161 SER A CA 1
ATOM 1182 C C . SER A 1 161 ? 17.495 2.075 1.372 1.00 87.81 161 SER A C 1
ATOM 1184 O O . SER A 1 161 ? 17.016 3.102 1.847 1.00 87.81 161 SER A O 1
ATOM 1186 N N . GLY A 1 162 ? 18.484 2.115 0.472 1.00 93.19 162 GLY A N 1
ATOM 1187 C CA . GLY A 1 162 ? 19.002 3.364 -0.067 1.00 93.19 162 GLY A CA 1
ATOM 1188 C C . GLY A 1 162 ? 20.385 3.265 -0.687 1.00 93.19 162 GLY A C 1
ATOM 1189 O O . GLY A 1 162 ? 20.565 2.582 -1.693 1.00 93.19 162 GLY A O 1
ATOM 1190 N N . LEU A 1 163 ? 21.341 4.011 -0.148 1.00 93.69 163 LEU A N 1
ATOM 1191 C CA . LEU A 1 163 ? 22.705 4.084 -0.661 1.00 93.69 163 LEU A CA 1
ATOM 1192 C C . LEU A 1 163 ? 23.682 3.624 0.412 1.00 93.69 163 LEU A C 1
ATOM 1194 O O . LEU A 1 163 ? 23.513 3.913 1.593 1.00 93.69 163 LEU A O 1
ATOM 1198 N N . TRP A 1 164 ? 24.736 2.952 -0.013 1.00 92.62 164 TRP A N 1
ATOM 1199 C CA . TRP A 1 164 ? 25.896 2.679 0.811 1.00 92.62 164 TRP A CA 1
ATOM 1200 C C . TRP A 1 164 ? 27.095 3.386 0.200 1.00 92.62 164 TRP A C 1
ATOM 1202 O O . TRP A 1 164 ? 27.491 3.099 -0.929 1.00 92.62 164 TRP A O 1
ATOM 1212 N N . ILE A 1 165 ? 27.620 4.357 0.938 1.00 91.94 165 ILE A N 1
ATOM 1213 C CA . ILE A 1 165 ? 28.799 5.131 0.578 1.00 91.94 165 ILE A CA 1
ATOM 1214 C C . ILE A 1 165 ? 29.975 4.476 1.285 1.00 91.94 165 ILE A C 1
ATOM 1216 O O . ILE A 1 165 ? 30.138 4.642 2.494 1.00 91.94 165 ILE A O 1
ATOM 1220 N N . HIS A 1 166 ? 30.778 3.720 0.551 1.00 88.69 166 HIS A N 1
ATOM 1221 C CA . HIS A 1 166 ? 31.887 2.964 1.115 1.00 88.69 166 HIS A CA 1
ATOM 1222 C C . HIS A 1 166 ? 33.237 3.594 0.776 1.00 88.69 166 HIS A C 1
ATOM 1224 O O . HIS A 1 166 ? 33.403 4.300 -0.220 1.00 88.69 166 HIS A O 1
ATOM 1230 N N . GLY A 1 167 ? 34.227 3.327 1.627 1.00 84.50 167 GLY A N 1
ATOM 1231 C CA . GLY A 1 167 ? 35.618 3.644 1.331 1.00 84.50 167 GLY A CA 1
ATOM 1232 C C . GLY A 1 167 ? 36.199 2.754 0.225 1.00 84.50 167 GLY A C 1
ATOM 1233 O O . GLY A 1 167 ? 35.502 2.032 -0.487 1.00 84.50 167 GLY A O 1
ATOM 1234 N N . SER A 1 168 ? 37.524 2.767 0.102 1.00 74.81 168 SER A N 1
ATOM 1235 C CA . SER A 1 168 ? 38.272 1.943 -0.858 1.00 74.81 168 SER A CA 1
ATOM 1236 C C . SER A 1 168 ? 38.319 0.448 -0.510 1.00 74.81 168 SER A C 1
ATOM 1238 O O . SER A 1 168 ? 38.851 -0.343 -1.286 1.00 74.81 168 SER A O 1
ATOM 1240 N N . ARG A 1 169 ? 37.771 0.033 0.639 1.00 70.31 169 ARG A N 1
ATOM 1241 C CA . ARG A 1 169 ? 37.644 -1.383 0.999 1.00 70.31 169 ARG A CA 1
ATOM 1242 C C . ARG A 1 169 ? 36.297 -1.921 0.539 1.00 70.31 169 ARG A C 1
ATOM 1244 O O . ARG A 1 169 ? 35.260 -1.380 0.905 1.00 70.31 169 ARG A O 1
ATOM 1251 N N . ALA A 1 170 ? 36.335 -3.013 -0.219 1.00 62.31 170 ALA A N 1
ATOM 1252 C CA . ALA A 1 170 ? 35.157 -3.825 -0.474 1.00 62.31 170 ALA A CA 1
ATOM 1253 C C . ALA A 1 170 ? 34.720 -4.475 0.849 1.00 62.31 170 ALA A C 1
ATOM 1255 O O . ALA A 1 170 ? 35.436 -5.315 1.395 1.00 62.31 170 ALA A O 1
ATOM 1256 N N . GLY A 1 171 ? 33.590 -4.028 1.387 1.00 69.81 171 GLY A N 1
ATOM 1257 C CA . GLY A 1 171 ? 32.916 -4.647 2.527 1.00 69.81 171 GLY A CA 1
ATOM 1258 C C . GLY A 1 171 ? 31.666 -5.413 2.092 1.00 69.81 171 GLY A C 1
ATOM 1259 O O . GLY A 1 171 ? 31.223 -5.316 0.945 1.00 69.81 171 GLY A O 1
ATOM 1260 N N . GLU A 1 172 ? 31.075 -6.153 3.023 1.00 73.38 172 GLU A N 1
ATOM 1261 C CA . GLU A 1 172 ? 29.690 -6.592 2.885 1.00 73.38 172 GLU A CA 1
ATOM 1262 C C . GLU A 1 172 ? 28.787 -5.400 3.218 1.00 73.38 172 GLU A C 1
ATOM 1264 O O . GLU A 1 172 ? 28.945 -4.763 4.257 1.00 73.38 172 GLU A O 1
ATOM 1269 N N . TRP A 1 173 ? 27.858 -5.077 2.321 1.00 73.69 173 TRP A N 1
ATOM 1270 C CA . TRP A 1 173 ? 26.874 -4.029 2.554 1.00 73.69 173 TRP A CA 1
ATOM 1271 C C . TRP A 1 173 ? 26.072 -4.260 3.861 1.00 73.69 173 TRP A C 1
ATOM 1273 O O . TRP A 1 173 ? 25.657 -5.384 4.162 1.00 73.69 173 TRP A O 1
ATOM 1283 N N . PRO A 1 174 ? 25.813 -3.209 4.650 1.00 73.56 174 PRO A N 1
ATOM 1284 C CA . PRO A 1 174 ? 25.110 -3.332 5.921 1.00 73.56 174 PRO A CA 1
ATOM 1285 C C . PRO A 1 174 ? 23.628 -3.667 5.717 1.00 73.56 174 PRO A C 1
ATOM 1287 O O . PRO A 1 174 ? 22.930 -3.055 4.904 1.00 73.56 174 PRO A O 1
ATOM 1290 N N . ARG A 1 175 ? 23.122 -4.633 6.495 1.00 69.75 175 ARG A N 1
ATOM 1291 C CA . ARG A 1 175 ? 21.698 -4.990 6.504 1.00 69.75 175 ARG A CA 1
ATOM 1292 C C . ARG A 1 175 ? 20.910 -3.929 7.263 1.00 69.75 175 ARG A C 1
ATOM 1294 O O . ARG A 1 175 ? 20.862 -3.952 8.489 1.00 69.75 175 ARG A O 1
ATOM 1301 N N . VAL A 1 176 ? 20.273 -3.023 6.531 1.00 61.94 176 VAL A N 1
ATOM 1302 C CA . VAL A 1 176 ? 19.345 -2.040 7.101 1.00 61.94 176 VAL A CA 1
ATOM 1303 C C . VAL A 1 176 ? 17.930 -2.365 6.650 1.00 61.94 176 VAL A C 1
ATOM 1305 O O . VAL A 1 176 ? 17.700 -2.579 5.460 1.00 61.94 176 VAL A O 1
ATOM 1308 N N . ALA A 1 177 ? 16.982 -2.397 7.587 1.00 59.41 177 ALA A N 1
ATOM 1309 C CA . ALA A 1 177 ? 15.573 -2.621 7.277 1.00 59.41 177 ALA A CA 1
ATOM 1310 C C . ALA A 1 177 ? 15.049 -1.546 6.305 1.00 59.41 177 ALA A C 1
ATOM 1312 O O . ALA A 1 177 ? 15.352 -0.360 6.448 1.00 59.41 177 ALA A O 1
ATOM 1313 N N . GLY A 1 178 ? 14.298 -1.979 5.290 1.00 57.38 178 GLY A N 1
ATOM 1314 C CA . GLY A 1 178 ? 13.709 -1.099 4.280 1.00 57.38 178 GLY A CA 1
ATOM 1315 C C . GLY A 1 178 ? 12.652 -0.161 4.858 1.00 57.38 178 GLY A C 1
ATOM 1316 O O . GLY A 1 178 ? 12.007 -0.467 5.859 1.00 57.38 178 GLY A O 1
ATOM 1317 N N . GLY A 1 179 ? 12.457 0.988 4.211 1.00 64.06 179 GLY A N 1
ATOM 1318 C CA . GLY A 1 179 ? 11.423 1.953 4.577 1.00 64.06 179 GLY A CA 1
ATOM 1319 C C . GLY A 1 179 ? 11.199 3.012 3.498 1.00 64.06 179 GLY A C 1
ATOM 1320 O O . GLY A 1 179 ? 11.857 3.026 2.461 1.00 64.06 179 GLY A O 1
ATOM 1321 N N . GLU A 1 180 ? 10.271 3.934 3.754 1.00 75.56 180 GLU A N 1
ATOM 1322 C CA . GLU A 1 180 ? 9.901 5.009 2.815 1.00 75.56 180 GLU A CA 1
ATOM 1323 C C . GLU A 1 180 ? 10.955 6.113 2.658 1.00 75.56 180 GLU A C 1
ATOM 1325 O O . GLU A 1 180 ? 10.844 6.989 1.793 1.00 75.56 180 GLU A O 1
ATOM 1330 N N . ARG A 1 181 ? 11.972 6.103 3.520 1.00 81.50 181 ARG A N 1
ATOM 1331 C CA . ARG A 1 181 ? 13.056 7.082 3.533 1.00 81.50 181 ARG A CA 1
ATOM 1332 C C . ARG A 1 181 ? 14.295 6.505 2.880 1.00 81.50 181 ARG A C 1
ATOM 1334 O O . ARG A 1 181 ? 14.585 5.324 3.041 1.00 81.50 181 ARG A O 1
ATOM 1341 N N . LEU A 1 182 ? 15.040 7.366 2.196 1.00 85.56 182 LEU A N 1
ATOM 1342 C CA . LEU A 1 182 ? 16.347 7.000 1.681 1.00 85.56 182 LEU A CA 1
ATOM 1343 C C . LEU A 1 182 ? 17.315 6.869 2.861 1.00 85.56 182 LEU A C 1
ATOM 1345 O O . LEU A 1 182 ? 17.621 7.865 3.522 1.00 85.56 182 LEU A O 1
ATOM 1349 N N . VAL A 1 183 ? 17.793 5.656 3.133 1.00 85.88 183 VAL A N 1
ATOM 1350 C CA . VAL A 1 183 ? 18.852 5.441 4.122 1.00 85.88 183 VAL A CA 1
ATOM 1351 C C . VAL A 1 183 ? 20.205 5.477 3.427 1.00 85.88 183 VAL A C 1
ATOM 1353 O O . VAL A 1 183 ? 20.449 4.733 2.481 1.00 85.88 183 VAL A O 1
ATOM 1356 N N . VAL A 1 184 ? 21.085 6.355 3.894 1.00 85.62 184 VAL A N 1
ATOM 1357 C CA . VAL A 1 184 ? 22.470 6.449 3.440 1.00 85.62 184 VAL A CA 1
ATOM 1358 C C . VAL A 1 184 ? 23.354 5.885 4.536 1.00 85.62 184 VAL A C 1
ATOM 1360 O O . VAL A 1 184 ? 23.500 6.505 5.587 1.00 85.62 184 VAL A O 1
ATOM 1363 N N . VAL A 1 185 ? 23.953 4.725 4.290 1.00 84.19 185 VAL A N 1
ATOM 1364 C CA . VAL A 1 185 ? 24.961 4.176 5.196 1.00 84.19 185 VAL A CA 1
ATOM 1365 C C . VAL A 1 185 ? 26.336 4.635 4.743 1.00 84.19 185 VAL A C 1
ATOM 1367 O O . VAL A 1 185 ? 26.680 4.483 3.573 1.00 84.19 185 VAL A O 1
ATOM 1370 N N . ALA A 1 186 ? 27.112 5.223 5.644 1.00 85.56 186 ALA A N 1
ATOM 1371 C CA . ALA A 1 186 ? 28.394 5.834 5.331 1.00 85.56 186 ALA A CA 1
ATOM 1372 C C . ALA A 1 186 ? 29.557 5.131 6.044 1.00 85.56 186 ALA A C 1
ATOM 1374 O O . ALA A 1 186 ? 29.649 5.153 7.269 1.00 85.56 186 ALA A O 1
ATOM 1375 N N . GLU A 1 187 ? 30.480 4.584 5.253 1.00 86.44 187 GLU A N 1
ATOM 1376 C CA . GLU A 1 187 ? 31.821 4.114 5.640 1.00 86.44 187 GLU A CA 1
ATOM 1377 C C . GLU A 1 187 ? 32.933 4.969 5.002 1.00 86.44 187 GLU A C 1
ATOM 1379 O O . GLU A 1 187 ? 34.087 4.556 4.875 1.00 86.44 187 GLU A O 1
ATOM 1384 N N . ALA A 1 188 ? 32.578 6.169 4.549 1.00 84.88 188 ALA A N 1
ATOM 1385 C CA . ALA A 1 188 ? 33.477 7.112 3.900 1.00 84.88 188 ALA A CA 1
ATOM 1386 C C . ALA A 1 188 ? 33.686 8.369 4.757 1.00 84.88 188 ALA A C 1
ATOM 1388 O O . ALA A 1 188 ? 33.004 8.592 5.760 1.00 84.88 188 ALA A O 1
ATOM 1389 N N . SER A 1 189 ? 34.630 9.223 4.349 1.00 84.06 189 SER A N 1
ATOM 1390 C CA . SER A 1 189 ? 34.836 10.516 5.005 1.00 84.06 189 SER A CA 1
ATOM 1391 C C . SER A 1 189 ? 33.588 11.396 4.895 1.00 84.06 189 SER A C 1
ATOM 1393 O O . SER A 1 189 ? 32.858 11.346 3.903 1.00 84.06 189 SER A O 1
ATOM 1395 N N . ALA A 1 190 ? 33.376 12.271 5.884 1.00 84.12 190 ALA A N 1
ATOM 1396 C CA . ALA A 1 190 ? 32.255 13.214 5.885 1.00 84.12 190 ALA A CA 1
ATOM 1397 C C . ALA A 1 190 ? 32.179 14.042 4.588 1.00 84.12 190 ALA A C 1
ATOM 1399 O O . ALA A 1 190 ? 31.093 14.263 4.072 1.00 84.12 190 ALA A O 1
ATOM 1400 N N . SER A 1 191 ? 33.324 14.415 4.007 1.00 83.62 191 SER A N 1
ATOM 1401 C CA . SER A 1 191 ? 33.389 15.139 2.732 1.00 83.62 191 SER A CA 1
ATOM 1402 C C . SER A 1 191 ? 32.802 14.364 1.546 1.00 83.62 191 SER A C 1
ATOM 1404 O O . SER A 1 191 ? 32.130 14.962 0.709 1.00 83.62 191 SER A O 1
ATOM 1406 N N . VAL A 1 192 ? 33.028 13.048 1.469 1.00 86.06 192 VAL A N 1
ATOM 1407 C CA . VAL A 1 192 ? 32.456 12.195 0.414 1.00 86.06 192 VAL A CA 1
ATOM 1408 C C . VAL A 1 192 ? 30.952 12.065 0.620 1.00 86.06 192 VAL A C 1
ATOM 1410 O O . VAL A 1 192 ? 30.187 12.220 -0.328 1.00 86.06 192 VAL A O 1
ATOM 1413 N N . VAL A 1 193 ? 30.520 11.862 1.868 1.00 88.25 193 VAL A N 1
ATOM 1414 C CA . VAL A 1 193 ? 29.095 11.798 2.217 1.00 88.25 193 VAL A CA 1
ATOM 1415 C C . VAL A 1 193 ? 28.385 13.100 1.846 1.00 88.25 193 VAL A C 1
ATOM 1417 O O . VAL A 1 193 ? 27.379 13.066 1.146 1.00 88.25 193 VAL A O 1
ATOM 1420 N N . GLU A 1 194 ? 28.932 14.255 2.228 1.00 87.25 194 GLU A N 1
ATOM 1421 C CA . GLU A 1 194 ? 28.381 15.567 1.869 1.00 87.25 194 GLU A CA 1
ATOM 1422 C C . GLU A 1 194 ? 28.324 15.787 0.354 1.00 87.25 194 GLU A C 1
ATOM 1424 O O . GLU A 1 194 ? 27.350 16.348 -0.143 1.00 87.25 194 GLU A O 1
ATOM 1429 N N . ALA A 1 195 ? 29.342 15.350 -0.394 1.00 88.81 195 ALA A N 1
ATOM 1430 C CA . ALA A 1 195 ? 29.342 15.460 -1.850 1.00 88.81 195 ALA A CA 1
ATOM 1431 C C . ALA A 1 195 ? 28.200 14.644 -2.479 1.00 88.81 195 ALA A C 1
ATOM 1433 O O . ALA A 1 195 ? 27.478 15.171 -3.325 1.00 88.81 195 ALA A O 1
ATOM 1434 N N . VAL A 1 196 ? 27.986 13.405 -2.019 1.00 89.38 196 VAL A N 1
ATOM 1435 C CA . VAL A 1 196 ? 26.871 12.556 -2.473 1.00 89.38 196 VAL A CA 1
ATOM 1436 C C . VAL A 1 196 ? 25.527 13.183 -2.107 1.00 89.38 196 VAL A C 1
ATOM 1438 O O . VAL A 1 196 ? 24.654 13.306 -2.961 1.00 89.38 196 VAL A O 1
ATOM 1441 N N . LEU A 1 197 ? 25.361 13.651 -0.867 1.00 90.12 197 LEU A N 1
ATOM 1442 C CA . LEU A 1 197 ? 24.115 14.276 -0.409 1.00 90.12 197 LEU A CA 1
ATOM 1443 C C . LEU A 1 197 ? 23.797 15.581 -1.149 1.00 90.12 197 LEU A C 1
ATOM 1445 O O . LEU A 1 197 ? 22.628 15.881 -1.394 1.00 90.12 197 LEU A O 1
ATOM 1449 N N . ARG A 1 198 ? 24.820 16.352 -1.529 1.00 90.31 198 ARG A N 1
ATOM 1450 C CA . ARG A 1 198 ? 24.671 17.582 -2.320 1.00 90.31 198 ARG A CA 1
ATOM 1451 C C . ARG A 1 198 ? 24.304 17.302 -3.778 1.00 90.31 198 ARG A C 1
ATOM 1453 O O . ARG A 1 198 ? 23.683 18.150 -4.409 1.00 90.31 198 ARG A O 1
ATOM 1460 N N . ALA A 1 199 ? 24.660 16.131 -4.304 1.00 89.81 199 ALA A N 1
ATOM 1461 C CA . ALA A 1 199 ? 24.253 15.702 -5.640 1.00 89.81 199 ALA A CA 1
ATOM 1462 C C . ALA A 1 199 ? 22.783 15.244 -5.700 1.00 89.81 199 ALA A C 1
ATOM 1464 O O . ALA A 1 199 ? 22.195 15.227 -6.779 1.00 89.81 199 ALA A O 1
ATOM 1465 N N . LEU A 1 200 ? 22.177 14.890 -4.559 1.00 89.12 200 LEU A N 1
ATOM 1466 C CA . LEU A 1 200 ? 20.754 14.552 -4.492 1.00 89.12 200 LEU A CA 1
ATOM 1467 C C . LEU A 1 200 ? 19.884 15.811 -4.636 1.00 89.12 200 LEU A C 1
ATOM 1469 O O . LEU A 1 200 ? 20.247 16.846 -4.071 1.00 89.12 200 LEU A O 1
ATOM 1473 N N . PRO A 1 201 ? 18.720 15.731 -5.309 1.00 88.69 201 PRO A N 1
ATOM 1474 C CA . PRO A 1 201 ? 17.736 16.812 -5.309 1.00 88.69 201 PRO A CA 1
ATOM 1475 C C . PRO A 1 201 ? 17.281 17.177 -3.893 1.00 88.69 201 PRO A C 1
ATOM 1477 O O . PRO A 1 201 ? 17.234 16.311 -3.012 1.00 88.69 201 PRO A O 1
ATOM 1480 N N . ASP A 1 202 ? 16.914 18.441 -3.685 1.00 84.44 202 ASP A N 1
ATOM 1481 C CA . ASP A 1 202 ? 16.511 18.962 -2.373 1.00 84.44 202 ASP A CA 1
ATOM 1482 C C . ASP A 1 202 ? 15.318 18.174 -1.800 1.00 84.44 202 ASP A C 1
ATOM 1484 O O . ASP A 1 202 ? 15.313 17.826 -0.620 1.00 84.44 202 ASP A O 1
ATOM 1488 N N . GLU A 1 203 ? 14.374 17.761 -2.656 1.00 83.56 203 GLU A N 1
ATOM 1489 C CA . GLU A 1 203 ? 13.218 16.953 -2.255 1.00 83.56 203 GLU A CA 1
ATOM 1490 C C . GLU A 1 203 ? 13.619 15.595 -1.677 1.00 83.56 203 GLU A C 1
ATOM 1492 O O . GLU A 1 203 ? 12.940 15.079 -0.796 1.00 83.56 203 GLU A O 1
ATOM 1497 N N . VAL A 1 204 ? 14.703 14.991 -2.171 1.00 87.88 204 VAL A N 1
ATOM 1498 C CA . VAL A 1 204 ? 15.216 13.728 -1.627 1.00 87.88 204 VAL A CA 1
ATOM 1499 C C . VAL A 1 204 ? 16.014 13.995 -0.363 1.00 87.88 204 VAL A C 1
ATOM 1501 O O . VAL A 1 204 ? 15.848 13.267 0.616 1.00 87.88 204 VAL A O 1
ATOM 1504 N N . ARG A 1 205 ? 16.854 15.039 -0.379 1.00 88.25 205 ARG A N 1
ATOM 1505 C CA . ARG A 1 205 ? 17.768 15.410 0.709 1.00 88.25 205 ARG A CA 1
ATOM 1506 C C . ARG A 1 205 ? 17.034 15.582 2.040 1.00 88.25 205 ARG A C 1
ATOM 1508 O O . ARG A 1 205 ? 17.490 15.044 3.048 1.00 88.25 205 ARG A O 1
ATOM 1515 N N . ASP A 1 206 ? 15.858 16.207 2.019 1.00 81.56 206 ASP A N 1
ATOM 1516 C CA . ASP A 1 206 ? 15.006 16.426 3.199 1.00 81.56 206 ASP A CA 1
ATOM 1517 C C . ASP A 1 206 ? 14.452 15.130 3.825 1.00 81.56 206 ASP A C 1
ATOM 1519 O O . ASP A 1 206 ? 13.975 15.116 4.964 1.00 81.56 206 ASP A O 1
ATOM 1523 N N . HIS A 1 207 ? 14.523 14.016 3.097 1.00 81.88 207 HIS A N 1
ATOM 1524 C CA . HIS A 1 207 ? 14.020 12.711 3.515 1.00 81.88 207 HIS A CA 1
ATOM 1525 C C . HIS A 1 207 ? 15.134 11.671 3.717 1.00 81.88 207 HIS A C 1
ATOM 1527 O O . HIS A 1 207 ? 14.835 10.493 3.948 1.00 81.88 207 HIS A O 1
ATOM 1533 N N . VAL A 1 208 ? 16.404 12.091 3.678 1.00 88.38 208 VAL A N 1
ATOM 1534 C CA . VAL A 1 208 ? 17.550 11.207 3.902 1.00 88.38 208 VAL A CA 1
ATOM 1535 C C . VAL A 1 208 ? 17.775 10.964 5.387 1.00 88.38 208 VAL A C 1
ATOM 1537 O O . VAL A 1 208 ? 17.772 11.876 6.211 1.00 88.38 208 VAL A O 1
ATOM 1540 N N . THR A 1 209 ? 18.013 9.706 5.740 1.00 85.81 209 THR A N 1
ATOM 1541 C CA . THR A 1 209 ? 18.579 9.333 7.036 1.00 85.81 209 THR A CA 1
ATOM 1542 C C . THR A 1 209 ? 19.998 8.837 6.822 1.00 85.81 209 THR A C 1
ATOM 1544 O O . THR A 1 209 ? 20.192 7.868 6.098 1.00 85.81 209 THR A O 1
ATOM 1547 N N . VAL A 1 210 ? 20.981 9.504 7.430 1.00 86.94 210 VAL A N 1
ATOM 1548 C CA . VAL A 1 210 ? 22.384 9.083 7.355 1.00 86.94 210 VAL A CA 1
ATOM 1549 C C . VAL A 1 210 ? 22.738 8.277 8.598 1.00 86.94 210 VAL A C 1
ATOM 1551 O O . VAL A 1 210 ? 22.546 8.750 9.724 1.00 86.94 210 VAL A O 1
ATOM 1554 N N . GLU A 1 211 ? 23.268 7.079 8.378 1.00 84.94 211 GLU A N 1
ATOM 1555 C CA . GLU A 1 211 ? 23.809 6.193 9.404 1.00 84.94 211 GLU A CA 1
ATOM 1556 C C . GLU A 1 211 ? 25.302 5.991 9.142 1.00 84.94 211 GLU A C 1
ATOM 1558 O O . GLU A 1 211 ? 25.703 5.501 8.090 1.00 84.94 211 GLU A O 1
ATOM 1563 N N . TYR A 1 212 ? 26.147 6.390 10.087 1.00 78.88 212 TYR A N 1
ATOM 1564 C CA . TYR A 1 212 ? 27.582 6.139 9.987 1.00 78.88 212 TYR A CA 1
ATOM 1565 C C . TYR A 1 212 ? 27.889 4.747 10.530 1.00 78.88 212 TYR A C 1
ATOM 1567 O O . TYR A 1 212 ? 27.615 4.457 11.697 1.00 78.88 212 TYR A O 1
ATOM 1575 N N . ALA A 1 213 ? 28.459 3.895 9.682 1.00 72.88 213 ALA A N 1
ATOM 1576 C CA . ALA A 1 213 ? 29.086 2.664 10.1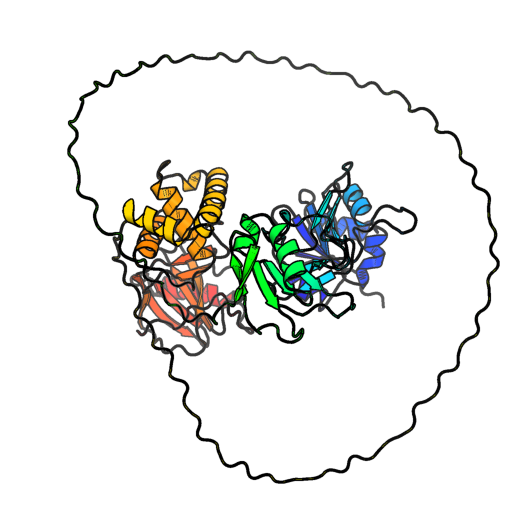34 1.00 72.88 213 ALA A CA 1
ATOM 1577 C C . ALA A 1 213 ? 30.390 3.013 10.872 1.00 72.88 213 ALA A C 1
ATOM 1579 O O . ALA A 1 213 ? 30.933 4.106 10.713 1.00 72.88 213 ALA A O 1
ATOM 1580 N N . ASP A 1 214 ? 30.844 2.110 11.736 1.00 63.97 214 ASP A N 1
ATOM 1581 C CA . ASP A 1 214 ? 31.847 2.333 12.785 1.00 63.97 214 ASP A CA 1
ATOM 1582 C C . ASP A 1 214 ? 33.259 2.610 12.211 1.00 63.97 214 ASP A C 1
ATOM 1584 O O . ASP A 1 214 ? 34.168 1.784 12.273 1.00 63.97 214 ASP A O 1
ATOM 1588 N N . VAL A 1 215 ? 33.452 3.783 11.601 1.00 53.31 215 VAL A N 1
ATOM 1589 C CA . VAL A 1 215 ? 34.707 4.223 10.981 1.00 53.31 215 VAL A CA 1
ATOM 1590 C C . VAL A 1 215 ? 35.358 5.288 11.867 1.00 53.31 215 VAL A C 1
ATOM 1592 O O . VAL A 1 215 ? 35.234 6.491 11.643 1.00 53.31 215 VAL A O 1
ATOM 1595 N N . GLY A 1 216 ? 36.077 4.842 12.900 1.00 56.38 216 GLY A N 1
ATOM 1596 C CA . GLY A 1 216 ? 36.885 5.715 13.764 1.00 56.38 216 GLY A CA 1
ATOM 1597 C C . GLY A 1 216 ? 36.073 6.704 14.615 1.00 56.38 216 GLY A C 1
ATOM 1598 O O . GLY A 1 216 ? 34.939 6.428 14.981 1.00 56.38 216 GLY A O 1
ATOM 1599 N N . ASN A 1 217 ? 36.661 7.862 14.952 1.00 48.72 217 ASN A N 1
ATOM 1600 C CA . ASN A 1 217 ? 36.100 8.901 15.845 1.00 48.72 217 ASN A CA 1
ATOM 1601 C C . ASN A 1 217 ? 34.793 9.577 15.348 1.00 48.72 217 ASN A C 1
ATOM 1603 O O . ASN A 1 217 ? 34.429 10.644 15.848 1.00 48.72 217 ASN A O 1
ATOM 1607 N N . ALA A 1 218 ? 34.097 9.019 14.355 1.00 52.88 218 ALA A N 1
ATOM 1608 C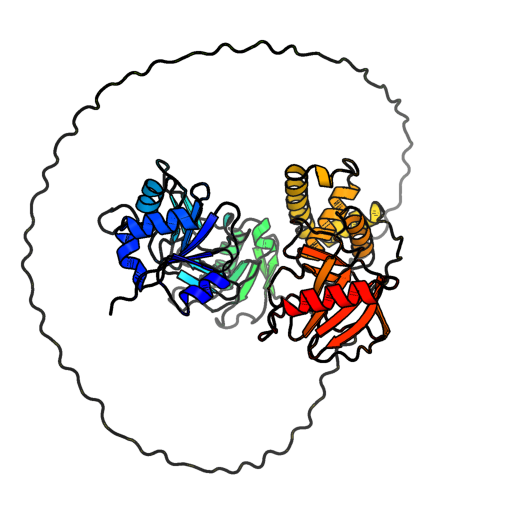 CA . ALA A 1 218 ? 32.807 9.530 13.920 1.00 52.88 218 ALA A CA 1
ATOM 1609 C C . ALA A 1 218 ? 31.739 9.266 15.004 1.00 52.88 218 ALA A C 1
ATOM 1611 O O . ALA A 1 218 ? 31.690 8.175 15.578 1.00 52.88 218 ALA A O 1
ATOM 1612 N N . PRO A 1 219 ? 30.876 10.247 15.322 1.00 49.09 219 PRO A N 1
ATOM 1613 C CA . PRO A 1 219 ? 29.821 10.050 16.303 1.00 49.09 219 PRO A CA 1
ATOM 1614 C C . PRO A 1 219 ? 28.839 8.978 15.816 1.00 49.09 219 PRO A C 1
ATOM 1616 O O . PRO A 1 219 ? 28.226 9.118 14.758 1.00 49.09 219 PRO A O 1
ATOM 1619 N N . ARG A 1 220 ? 28.650 7.926 16.621 1.00 53.53 220 ARG A N 1
ATOM 1620 C CA . ARG A 1 220 ? 27.536 6.990 16.446 1.00 53.53 220 ARG A CA 1
ATOM 1621 C C . ARG A 1 220 ? 26.231 7.748 16.651 1.00 53.53 220 ARG A C 1
ATOM 1623 O O . ARG A 1 220 ? 25.990 8.288 17.730 1.00 53.53 220 ARG A O 1
ATOM 1630 N N . GLY A 1 221 ? 25.383 7.776 15.635 1.00 57.94 221 GLY A N 1
ATOM 1631 C CA . GLY A 1 221 ? 24.076 8.399 15.755 1.00 57.94 221 GLY A CA 1
ATOM 1632 C C . GLY A 1 221 ? 23.433 8.687 14.415 1.00 57.94 221 GLY A C 1
ATOM 1633 O O . GLY A 1 221 ? 24.087 8.751 13.377 1.00 57.94 221 GLY A O 1
ATOM 1634 N N . ARG A 1 222 ? 22.118 8.877 14.465 1.00 59.66 222 ARG A N 1
ATOM 1635 C CA . ARG A 1 222 ? 21.342 9.365 13.335 1.00 59.66 222 ARG A CA 1
ATOM 1636 C C . ARG A 1 222 ? 21.696 10.825 13.109 1.00 59.66 222 ARG A C 1
ATOM 1638 O O . ARG A 1 222 ? 21.606 11.622 14.040 1.00 59.66 222 ARG A O 1
ATOM 1645 N N . VAL A 1 223 ? 22.069 11.177 11.888 1.00 64.94 223 VAL A N 1
ATOM 1646 C CA . VAL A 1 223 ? 22.475 12.544 11.565 1.00 64.94 223 VAL A CA 1
ATOM 1647 C C . VAL A 1 223 ? 21.446 13.187 10.643 1.00 64.94 223 VAL A C 1
ATOM 1649 O O . VAL A 1 223 ? 20.919 12.527 9.747 1.00 64.94 223 VAL A O 1
ATOM 1652 N N . VAL A 1 224 ? 21.100 14.451 10.908 1.00 63.22 224 VAL A N 1
ATOM 1653 C CA . VAL A 1 224 ? 20.148 15.201 10.079 1.00 63.22 224 VAL A CA 1
ATOM 1654 C C . VAL A 1 224 ? 20.941 15.979 9.040 1.00 63.22 224 VAL A C 1
ATOM 1656 O O . VAL A 1 224 ? 21.888 16.692 9.379 1.00 63.22 224 VAL A O 1
ATOM 1659 N N . VAL A 1 225 ? 20.551 15.824 7.778 1.00 64.88 225 VAL A N 1
ATOM 1660 C CA . VAL A 1 225 ? 21.113 16.581 6.659 1.00 64.88 225 VAL A CA 1
ATOM 1661 C C . VAL A 1 225 ? 20.344 17.893 6.554 1.00 64.88 225 VAL A C 1
ATOM 1663 O O . VAL A 1 225 ? 19.116 17.895 6.512 1.00 64.88 225 VAL A O 1
ATOM 1666 N N . THR A 1 226 ? 21.046 19.019 6.567 1.00 62.56 226 THR A N 1
ATOM 1667 C CA . THR A 1 226 ? 20.439 20.331 6.320 1.00 62.56 226 THR A CA 1
ATOM 1668 C C . THR A 1 226 ? 20.172 20.539 4.831 1.00 62.56 226 THR A C 1
ATOM 1670 O O . THR A 1 226 ? 20.751 19.864 3.979 1.00 62.56 226 THR A O 1
ATOM 1673 N N . ALA A 1 227 ? 19.345 21.534 4.500 1.00 53.06 227 ALA A N 1
ATOM 1674 C CA . ALA A 1 227 ? 19.039 21.887 3.114 1.00 53.06 227 ALA A CA 1
ATOM 1675 C C . ALA A 1 227 ? 20.297 22.183 2.267 1.00 53.06 227 ALA A C 1
ATOM 1677 O O . ALA A 1 227 ? 20.302 21.897 1.079 1.00 53.06 227 ALA A O 1
ATOM 1678 N N . ASP A 1 228 ? 21.398 22.673 2.854 1.00 64.25 228 ASP A N 1
ATOM 1679 C CA . ASP A 1 228 ? 22.688 22.900 2.169 1.00 64.25 228 ASP A CA 1
ATOM 1680 C C . ASP A 1 228 ? 23.598 21.651 2.088 1.00 64.25 228 ASP A C 1
ATOM 1682 O O . ASP A 1 228 ? 24.745 21.735 1.640 1.00 64.25 228 ASP A O 1
ATOM 1686 N N . GLY A 1 229 ? 23.102 20.480 2.501 1.00 58.66 229 GLY A N 1
ATOM 1687 C CA . GLY A 1 229 ? 23.826 19.207 2.449 1.00 58.66 229 GLY A CA 1
ATOM 1688 C C . GLY A 1 229 ? 24.845 19.012 3.568 1.00 58.66 229 GLY A C 1
ATOM 1689 O O . GLY A 1 229 ? 25.653 18.090 3.483 1.00 58.66 229 GLY A O 1
ATOM 1690 N N . ARG A 1 230 ? 24.833 19.858 4.607 1.00 68.69 230 ARG A N 1
ATOM 1691 C CA . ARG A 1 230 ? 25.699 19.679 5.776 1.00 68.69 230 ARG A CA 1
ATOM 1692 C C . ARG A 1 230 ? 25.117 18.642 6.718 1.00 68.69 230 ARG A C 1
ATOM 1694 O O . ARG A 1 230 ? 23.907 18.540 6.913 1.00 68.69 230 ARG A O 1
ATOM 1701 N N . VAL A 1 231 ? 26.012 17.886 7.331 1.00 65.69 231 VAL A N 1
ATOM 1702 C CA . VAL A 1 231 ? 25.667 16.783 8.220 1.00 65.69 231 VAL A CA 1
ATOM 1703 C C . VAL A 1 231 ? 25.793 17.267 9.669 1.00 65.69 231 VAL A C 1
ATOM 1705 O O . VAL A 1 231 ? 26.895 17.527 10.148 1.00 65.69 231 VAL A O 1
ATOM 1708 N N . LEU A 1 232 ? 24.663 17.450 10.365 1.00 67.81 232 LEU A N 1
ATOM 1709 C CA . LEU A 1 232 ? 24.634 17.956 11.746 1.00 67.81 232 LEU A CA 1
ATOM 1710 C C . LEU A 1 232 ? 24.323 16.839 12.749 1.00 67.81 232 LEU A C 1
ATOM 1712 O O . LEU A 1 232 ? 23.262 16.224 12.605 1.00 67.81 232 LEU A O 1
ATOM 1716 N N . PRO A 1 233 ? 25.161 16.607 13.787 1.00 65.12 233 PRO A N 1
ATOM 1717 C CA . PRO A 1 233 ? 24.957 15.537 14.768 1.00 65.12 233 PRO A CA 1
ATOM 1718 C C . PRO A 1 233 ? 23.529 15.577 15.321 1.00 65.12 233 PRO A C 1
ATOM 1720 O O . PRO A 1 233 ? 23.114 16.562 15.933 1.00 65.12 233 PRO A O 1
ATOM 1723 N N . GLY A 1 234 ? 22.757 14.520 15.064 1.00 52.62 234 GLY A N 1
ATOM 1724 C CA . GLY A 1 234 ? 21.392 14.418 15.556 1.00 52.62 234 GLY A CA 1
ATOM 1725 C C . GLY A 1 234 ? 21.403 13.955 17.006 1.00 52.62 234 GLY A C 1
ATOM 1726 O O . GLY A 1 234 ? 21.987 12.925 17.336 1.00 52.62 234 GLY A O 1
ATOM 1727 N N . ASN A 1 235 ? 20.736 14.702 17.885 1.00 42.94 235 ASN A N 1
ATOM 1728 C CA . ASN A 1 235 ? 20.381 14.165 19.194 1.00 42.94 235 ASN A CA 1
ATOM 1729 C C . ASN A 1 235 ? 19.432 12.968 18.994 1.00 42.94 235 ASN A C 1
ATOM 1731 O O . ASN A 1 235 ? 18.540 13.055 18.140 1.00 42.94 235 ASN A O 1
ATOM 1735 N N . PRO A 1 236 ? 19.547 11.881 19.783 1.00 37.72 236 PRO A N 1
ATOM 1736 C CA . PRO A 1 236 ? 18.489 10.882 19.842 1.00 37.72 236 PRO A CA 1
ATOM 1737 C C . PRO A 1 236 ? 17.203 11.617 20.229 1.00 37.72 236 PRO A C 1
ATOM 1739 O O . PRO A 1 236 ? 17.169 12.333 21.228 1.00 37.72 236 PRO A O 1
ATOM 1742 N N . LEU A 1 237 ? 16.188 11.534 19.369 1.00 35.12 237 LEU A N 1
ATOM 1743 C CA . LEU A 1 237 ? 14.955 12.316 19.449 1.00 35.12 237 LEU A CA 1
ATOM 1744 C C . LEU A 1 237 ? 14.277 12.177 20.827 1.00 35.12 237 LEU A C 1
ATOM 1746 O O . LEU A 1 237 ? 13.451 11.295 21.037 1.00 35.12 237 LEU A O 1
ATOM 1750 N N . VAL A 1 238 ? 14.561 13.105 21.743 1.00 25.72 238 VAL A N 1
ATOM 1751 C CA . VAL A 1 238 ? 13.606 13.571 22.750 1.00 25.72 238 VAL A CA 1
ATOM 1752 C C . VAL A 1 238 ? 12.920 14.771 22.119 1.00 25.72 238 VAL A C 1
ATOM 1754 O O . VAL A 1 238 ? 13.546 15.808 21.889 1.00 25.72 238 VAL A O 1
ATOM 1757 N N . GLY A 1 239 ? 11.642 14.613 21.780 1.00 30.52 239 GLY A N 1
ATOM 1758 C CA . GLY A 1 239 ? 10.836 15.684 21.213 1.00 30.52 239 GLY A CA 1
ATOM 1759 C C . GLY A 1 239 ? 10.829 16.896 22.138 1.00 30.52 239 GLY A C 1
ATOM 1760 O O . GLY A 1 239 ? 10.169 16.891 23.172 1.00 30.52 239 GLY A O 1
ATOM 1761 N N . THR A 1 240 ? 11.537 17.949 21.747 1.00 29.53 240 THR A N 1
ATOM 1762 C CA . THR A 1 240 ? 11.273 19.295 22.242 1.00 29.53 240 THR A CA 1
ATOM 1763 C C . THR A 1 240 ? 11.042 20.196 21.044 1.00 29.53 240 THR A C 1
ATOM 1765 O O . THR A 1 240 ? 11.901 20.386 20.183 1.00 29.53 240 THR A O 1
ATOM 1768 N N . ALA A 1 241 ? 9.820 20.720 20.978 1.00 28.86 241 ALA A N 1
ATOM 1769 C CA . ALA A 1 241 ? 9.494 21.870 20.163 1.00 28.86 241 ALA A CA 1
ATOM 1770 C C . ALA A 1 241 ? 10.454 23.000 20.552 1.00 28.86 241 ALA A C 1
ATOM 1772 O O . ALA A 1 241 ? 10.475 23.454 21.697 1.00 28.86 241 ALA A O 1
ATOM 1773 N N . ARG A 1 242 ? 11.288 23.430 19.607 1.00 27.75 242 ARG A N 1
ATOM 1774 C CA . ARG A 1 242 ? 12.166 24.577 19.808 1.00 27.75 242 ARG A CA 1
ATOM 1775 C C . ARG A 1 242 ? 11.306 25.837 19.752 1.00 27.75 242 ARG A C 1
ATOM 1777 O O . ARG A 1 242 ? 10.783 26.187 18.697 1.00 27.75 242 ARG A O 1
ATOM 1784 N N . ALA A 1 243 ? 11.160 26.495 20.899 1.00 28.41 243 ALA A N 1
ATOM 1785 C CA . ALA A 1 243 ? 10.545 27.808 21.018 1.00 28.41 243 ALA A CA 1
ATOM 1786 C C . ALA A 1 243 ? 11.232 28.806 20.068 1.00 28.41 243 ALA A C 1
ATOM 1788 O O . ALA A 1 243 ? 12.451 28.995 20.120 1.00 28.41 243 ALA A O 1
ATOM 1789 N N . MET A 1 244 ? 10.447 29.437 19.193 1.00 29.62 244 MET A N 1
ATOM 1790 C CA . MET A 1 244 ? 10.889 30.591 18.413 1.00 29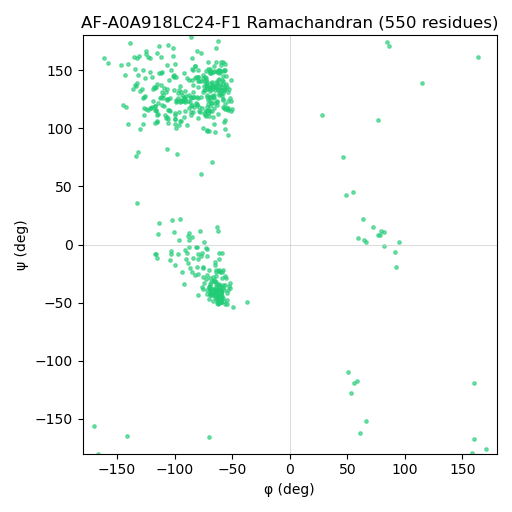.62 244 MET A CA 1
ATOM 1791 C C . MET A 1 244 ? 11.112 31.798 19.340 1.00 29.62 244 MET A C 1
ATOM 1793 O O . MET A 1 244 ? 10.290 32.036 20.226 1.00 29.62 244 MET A O 1
ATOM 1797 N N . PRO A 1 245 ? 12.163 32.609 19.128 1.00 31.69 245 PRO A N 1
ATOM 1798 C CA . PRO A 1 245 ? 12.310 33.876 19.825 1.00 31.69 245 PRO A CA 1
ATOM 1799 C C . PRO A 1 245 ? 11.298 34.900 19.297 1.00 31.69 245 PRO A C 1
ATOM 1801 O O . PRO A 1 245 ? 11.225 35.185 18.099 1.00 31.69 245 PRO A O 1
ATOM 1804 N N . SER A 1 246 ? 10.538 35.478 20.223 1.00 29.98 246 SER A N 1
ATOM 1805 C CA . SER A 1 246 ? 9.599 36.573 20.002 1.00 29.98 246 SER A CA 1
ATOM 1806 C C . SER A 1 246 ? 10.280 37.755 19.304 1.00 29.98 246 SER A C 1
ATOM 1808 O O . SER A 1 246 ? 11.164 38.408 19.865 1.00 29.98 246 SER A O 1
ATOM 1810 N N . ARG A 1 247 ? 9.850 38.066 18.076 1.00 32.16 247 ARG A N 1
ATOM 1811 C CA . ARG A 1 247 ? 10.207 39.317 17.394 1.00 32.16 247 ARG A CA 1
ATOM 1812 C C . ARG A 1 247 ? 9.582 40.490 18.153 1.00 32.16 247 ARG A C 1
ATOM 1814 O O . ARG A 1 247 ? 8.362 40.595 18.246 1.00 32.16 247 ARG A O 1
ATOM 1821 N N . ARG A 1 248 ? 10.435 41.376 18.675 1.00 32.16 248 ARG A N 1
ATOM 1822 C CA . ARG A 1 248 ? 10.052 42.682 19.226 1.00 32.16 248 ARG A CA 1
ATOM 1823 C C . ARG A 1 248 ? 9.249 43.487 18.201 1.00 32.16 248 ARG A C 1
ATOM 1825 O O . ARG A 1 248 ? 9.622 43.569 17.031 1.00 32.16 248 ARG A O 1
ATOM 1832 N N . ALA A 1 249 ? 8.172 44.089 18.695 1.00 34.50 249 ALA A N 1
ATOM 1833 C CA . ALA A 1 249 ? 7.282 44.983 17.977 1.00 34.50 249 ALA A CA 1
ATOM 1834 C C . ALA A 1 249 ? 8.035 46.180 17.370 1.00 34.50 249 ALA A C 1
ATOM 1836 O O . ALA A 1 249 ? 8.839 46.832 18.037 1.00 34.50 249 ALA A O 1
ATOM 1837 N N . ARG A 1 250 ? 7.736 46.473 16.101 1.00 37.66 250 ARG A N 1
ATOM 1838 C CA . ARG A 1 250 ? 8.060 47.736 15.428 1.00 37.66 250 ARG A CA 1
ATOM 1839 C C . ARG A 1 250 ? 6.824 48.645 15.521 1.00 37.66 250 ARG A C 1
ATOM 1841 O O . ARG A 1 250 ? 5.725 48.138 15.296 1.00 37.66 250 ARG A O 1
ATOM 1848 N N . PRO A 1 251 ? 6.967 49.944 15.832 1.00 36.91 251 PRO A N 1
ATOM 1849 C CA . PRO A 1 251 ? 5.831 50.857 15.886 1.00 36.91 251 PRO A CA 1
ATOM 1850 C C . PRO A 1 251 ? 5.272 51.111 14.480 1.00 36.91 251 PRO A C 1
ATOM 1852 O O . PRO A 1 251 ? 6.022 51.332 13.527 1.00 36.91 251 PRO A O 1
ATOM 1855 N N . GLN A 1 252 ? 3.945 51.034 14.369 1.00 34.59 252 GLN A N 1
ATOM 1856 C CA . GLN A 1 252 ? 3.178 51.322 13.160 1.00 34.59 252 GLN A CA 1
ATOM 1857 C C . GLN A 1 252 ? 3.195 52.828 12.875 1.00 34.59 252 GLN A C 1
ATOM 1859 O O . GLN A 1 252 ? 2.780 53.626 13.712 1.00 34.59 252 GLN A O 1
ATOM 1864 N N . ALA A 1 253 ? 3.643 53.197 11.676 1.00 36.81 253 ALA A N 1
ATOM 1865 C CA . ALA A 1 253 ? 3.359 54.490 11.074 1.00 36.81 253 ALA A CA 1
ATOM 1866 C C . ALA A 1 253 ? 2.131 54.336 10.167 1.00 36.81 253 ALA A C 1
ATOM 1868 O O . ALA A 1 253 ? 2.107 53.483 9.278 1.00 36.81 253 ALA A O 1
ATOM 1869 N N . SER A 1 254 ? 1.110 55.141 10.440 1.00 42.09 254 SER A N 1
ATOM 1870 C CA . SER A 1 254 ? -0.138 55.238 9.687 1.00 42.09 254 SER A CA 1
ATOM 1871 C C . SER A 1 254 ? 0.105 55.766 8.272 1.00 42.09 254 SER A C 1
ATOM 1873 O O . SER A 1 254 ? 0.799 56.766 8.099 1.00 42.09 254 SER A O 1
ATOM 1875 N N . VAL A 1 255 ? -0.518 55.144 7.268 1.00 43.12 255 VAL A N 1
ATOM 1876 C CA . VAL A 1 255 ? -0.593 55.664 5.892 1.00 43.12 255 VAL A CA 1
ATOM 1877 C C . VAL A 1 255 ? -2.049 55.538 5.413 1.00 43.12 255 VAL A C 1
ATOM 1879 O O . VAL A 1 255 ? -2.679 54.520 5.714 1.00 43.12 255 VAL A O 1
ATOM 1882 N N . PRO A 1 256 ? -2.629 56.558 4.748 1.00 44.22 256 PRO A N 1
ATOM 1883 C CA . PRO A 1 256 ? -4.069 56.629 4.520 1.00 44.22 256 PRO A CA 1
ATOM 1884 C C . PRO A 1 256 ? -4.550 55.754 3.358 1.00 44.22 256 PRO A C 1
ATOM 1886 O O . PRO A 1 256 ? -3.844 55.513 2.382 1.00 44.22 256 PRO A O 1
ATOM 1889 N N . SER A 1 257 ? -5.798 55.300 3.485 1.00 34.56 257 SER A N 1
ATOM 1890 C CA . SER A 1 257 ? -6.522 54.504 2.494 1.00 34.56 257 SER A CA 1
ATOM 1891 C C . SER A 1 257 ? -6.822 55.321 1.237 1.00 34.56 257 SER A C 1
ATOM 1893 O O . SER A 1 257 ? -7.418 56.392 1.321 1.00 34.56 257 SER A O 1
ATOM 1895 N N . THR A 1 258 ? -6.455 54.796 0.068 1.00 38.69 258 THR A N 1
ATOM 1896 C CA . THR A 1 258 ? -6.952 55.273 -1.227 1.00 38.69 258 THR A CA 1
ATOM 1897 C C . THR A 1 258 ? -7.969 54.271 -1.758 1.00 38.69 258 THR A C 1
ATOM 1899 O O . THR A 1 258 ? -7.652 53.113 -2.021 1.00 38.69 258 THR A O 1
ATOM 1902 N N . THR A 1 259 ? -9.208 54.731 -1.881 1.00 41.53 259 THR A N 1
ATOM 1903 C CA . THR A 1 259 ? -10.332 54.034 -2.502 1.00 41.53 259 THR A CA 1
ATOM 1904 C C . THR A 1 259 ? -10.090 53.923 -4.006 1.00 41.53 259 THR A C 1
ATOM 1906 O O . THR A 1 259 ? -9.948 54.944 -4.676 1.00 41.53 259 THR A O 1
ATOM 1909 N N . VAL A 1 260 ? -10.065 52.704 -4.553 1.00 37.72 260 VAL A N 1
ATOM 1910 C CA . VAL A 1 260 ? -10.106 52.480 -6.006 1.00 37.72 260 VAL A CA 1
ATOM 1911 C C . VAL A 1 260 ? -11.333 51.643 -6.345 1.00 37.72 260 VAL A C 1
ATOM 1913 O O . VAL A 1 260 ? -11.496 50.510 -5.899 1.00 37.72 260 VAL A O 1
ATOM 1916 N N . THR A 1 261 ? -12.201 52.274 -7.125 1.00 34.88 261 THR A N 1
ATOM 1917 C CA . THR A 1 261 ? -13.437 51.782 -7.726 1.00 34.88 261 THR A CA 1
ATOM 1918 C C . THR A 1 261 ? -13.178 50.580 -8.638 1.00 34.88 261 THR A C 1
ATOM 1920 O O . THR A 1 261 ? -12.354 50.653 -9.549 1.00 34.88 261 THR A O 1
ATOM 1923 N N . ALA A 1 262 ? -13.907 49.484 -8.421 1.00 35.00 262 ALA A N 1
ATOM 1924 C CA . ALA A 1 262 ? -13.874 48.301 -9.275 1.00 35.00 262 ALA A CA 1
ATOM 1925 C C . ALA A 1 262 ? -14.774 48.492 -10.509 1.00 35.00 262 ALA A C 1
ATOM 1927 O O . ALA A 1 262 ? -15.980 48.703 -10.382 1.00 35.00 262 ALA A O 1
ATOM 1928 N N . VAL A 1 263 ? -14.184 48.386 -11.702 1.00 35.66 263 VAL A N 1
ATOM 1929 C CA . VAL A 1 263 ? -14.891 48.270 -12.985 1.00 35.66 263 VAL A CA 1
ATOM 1930 C C . VAL A 1 263 ? -14.923 46.793 -13.377 1.00 35.66 263 VAL A C 1
ATOM 1932 O O . VAL A 1 263 ? -13.882 46.149 -13.489 1.00 35.66 263 VAL A O 1
ATOM 1935 N N . ALA A 1 264 ? -16.126 46.255 -13.570 1.00 44.41 264 ALA A N 1
ATOM 1936 C CA . ALA A 1 264 ? -16.359 44.899 -14.058 1.00 44.41 264 ALA A CA 1
ATOM 1937 C C . ALA A 1 264 ? -16.137 44.808 -15.580 1.00 44.41 264 ALA A C 1
ATOM 1939 O O . ALA A 1 264 ? -16.603 45.694 -16.300 1.00 44.41 264 ALA A O 1
ATOM 1940 N N . PRO A 1 265 ? -15.528 43.730 -16.109 1.00 46.72 265 PRO A N 1
ATOM 1941 C CA . PRO A 1 265 ? -15.638 43.416 -17.521 1.00 46.72 265 PRO A CA 1
ATOM 1942 C C . PRO A 1 265 ? -16.740 42.387 -17.793 1.00 46.72 265 PRO A C 1
ATOM 1944 O O . PRO A 1 265 ? -16.868 41.347 -17.147 1.00 46.72 265 PRO A O 1
ATOM 1947 N N . SER A 1 266 ? -17.523 42.757 -18.800 1.00 37.44 266 SER A N 1
ATOM 1948 C CA . SER A 1 266 ? -18.660 42.070 -19.389 1.00 37.44 266 SER A CA 1
ATOM 1949 C C . SER A 1 266 ? -18.267 40.823 -20.190 1.00 37.44 266 SER A C 1
ATOM 1951 O O . SER A 1 266 ? -17.199 40.739 -20.796 1.00 37.44 266 SER A O 1
ATOM 1953 N N . VAL A 1 267 ? -19.205 39.881 -20.211 1.00 41.72 267 VAL A N 1
ATOM 1954 C CA . VAL A 1 267 ? -19.221 38.602 -20.922 1.00 41.72 267 VAL A CA 1
ATOM 1955 C C . VAL A 1 267 ? -19.300 38.807 -22.439 1.00 41.72 267 VAL A C 1
ATOM 1957 O O . VAL A 1 267 ? -20.138 39.561 -22.927 1.00 41.72 267 VAL A O 1
ATOM 1960 N N . ALA A 1 268 ? -18.517 38.038 -23.201 1.00 37.53 268 ALA A N 1
ATOM 1961 C CA . ALA A 1 268 ? -18.826 37.731 -24.597 1.00 37.53 268 ALA A CA 1
ATOM 1962 C C . ALA A 1 268 ? -18.475 36.268 -24.906 1.00 37.53 268 ALA A C 1
ATOM 1964 O O . ALA A 1 268 ? -17.313 35.893 -25.066 1.00 37.53 268 ALA A O 1
ATOM 1965 N N . ALA A 1 269 ? -19.515 35.438 -24.975 1.00 38.53 269 ALA A N 1
ATOM 1966 C CA . ALA A 1 269 ? -19.449 34.050 -25.402 1.00 38.53 269 ALA A CA 1
ATOM 1967 C C . ALA A 1 269 ? -19.147 33.966 -26.908 1.00 38.53 269 ALA A C 1
ATOM 1969 O O . ALA A 1 269 ? -19.882 34.512 -27.731 1.00 38.53 269 ALA A O 1
ATOM 1970 N N . ARG A 1 270 ? -18.081 33.249 -27.280 1.00 35.72 270 ARG A N 1
ATOM 1971 C CA . ARG A 1 270 ? -17.808 32.839 -28.665 1.00 35.72 270 ARG A CA 1
ATOM 1972 C C . ARG A 1 270 ? -18.110 31.354 -28.821 1.00 35.72 270 ARG A C 1
ATOM 1974 O O . ARG A 1 270 ? -17.366 30.499 -28.352 1.00 35.72 270 ARG A O 1
ATOM 1981 N N . THR A 1 271 ? -19.194 31.060 -29.525 1.00 38.69 271 THR A N 1
ATOM 1982 C CA . THR A 1 271 ? -19.532 29.740 -30.054 1.00 38.69 271 THR A CA 1
ATOM 1983 C C . THR A 1 271 ? -18.567 29.380 -31.185 1.00 38.69 271 THR A C 1
ATOM 1985 O O . THR A 1 271 ? -18.594 29.971 -32.264 1.00 38.69 271 THR A O 1
ATOM 1988 N N . ARG A 1 272 ? -17.682 28.401 -30.953 1.00 37.12 272 ARG A N 1
ATOM 1989 C CA . ARG A 1 272 ? -16.810 27.842 -31.994 1.00 37.12 272 ARG A CA 1
ATOM 1990 C C . ARG A 1 272 ? -17.461 26.582 -32.563 1.00 37.12 272 ARG A C 1
ATOM 1992 O O . ARG A 1 272 ? -17.519 25.544 -31.914 1.00 37.12 272 ARG A O 1
ATOM 1999 N N . ARG A 1 273 ? -17.986 26.718 -33.780 1.00 34.94 273 ARG A N 1
ATOM 2000 C CA . ARG A 1 273 ? -18.537 25.650 -34.622 1.00 34.94 273 ARG A CA 1
ATOM 2001 C C . ARG A 1 273 ? -17.380 24.754 -35.091 1.00 34.94 273 ARG A C 1
ATOM 2003 O O . ARG A 1 273 ? -16.468 25.253 -35.745 1.00 34.94 273 ARG A O 1
ATOM 2010 N N . LEU A 1 274 ? -17.397 23.468 -34.743 1.00 43.84 274 LEU A N 1
ATOM 2011 C CA . LEU A 1 274 ? -16.458 22.470 -35.267 1.00 43.84 274 LEU A CA 1
ATOM 2012 C C . LEU A 1 274 ? -16.993 21.925 -36.598 1.00 43.84 274 LEU A C 1
ATOM 2014 O O . LEU A 1 274 ? -18.145 21.501 -36.679 1.00 43.84 274 LEU A O 1
ATOM 2018 N N . ALA A 1 275 ? -16.161 21.980 -37.637 1.00 43.78 275 ALA A N 1
ATOM 2019 C CA . ALA A 1 275 ? -16.396 21.334 -38.925 1.00 43.78 275 ALA A CA 1
ATOM 2020 C C . ALA A 1 275 ? -15.943 19.858 -38.870 1.00 43.78 275 ALA A C 1
ATOM 2022 O O . ALA A 1 275 ? -15.006 19.546 -38.130 1.00 43.78 275 ALA A O 1
ATOM 2023 N N . PRO A 1 276 ? -16.574 18.951 -39.637 1.00 47.53 276 PRO A N 1
ATOM 2024 C CA . PRO A 1 276 ? -16.196 17.543 -39.675 1.00 47.53 276 PRO A CA 1
ATOM 2025 C C . PRO A 1 276 ? -14.905 17.355 -40.480 1.00 47.53 276 PRO A C 1
ATOM 2027 O O . PRO A 1 276 ? -14.781 17.861 -41.594 1.00 47.53 276 PRO A O 1
ATOM 2030 N N . VAL A 1 277 ? -13.945 16.619 -39.917 1.00 46.91 277 VAL A N 1
ATOM 2031 C CA . VAL A 1 277 ? -12.717 16.232 -40.621 1.00 46.91 277 VAL A CA 1
ATOM 2032 C C . VAL A 1 277 ? -12.976 14.933 -41.374 1.00 46.91 277 VAL A C 1
ATOM 2034 O O . VAL A 1 277 ? -13.300 13.901 -40.787 1.00 46.91 277 VAL A O 1
ATOM 2037 N N . THR A 1 278 ? -12.869 15.028 -42.691 1.00 42.72 278 THR A N 1
ATOM 2038 C CA . THR A 1 278 ? -13.027 13.955 -43.666 1.00 42.72 278 THR A CA 1
ATOM 2039 C C . THR A 1 278 ? -11.929 12.903 -43.515 1.00 42.72 278 THR A C 1
ATOM 2041 O O . THR A 1 278 ? -10.748 13.222 -43.383 1.00 42.72 278 THR A O 1
ATOM 2044 N N . SER A 1 279 ? -12.328 11.636 -43.571 1.00 43.22 279 SER A N 1
ATOM 2045 C CA . SER A 1 279 ? -11.465 10.459 -43.574 1.00 43.22 279 SER A CA 1
ATOM 2046 C C . SER A 1 279 ? -10.562 10.427 -44.814 1.00 43.22 279 SER A C 1
ATOM 2048 O O . SER A 1 279 ? -11.065 10.386 -45.936 1.00 43.22 279 SER A O 1
ATOM 2050 N N . MET A 1 280 ? -9.239 10.372 -44.629 1.00 35.84 280 MET A N 1
ATOM 2051 C CA . MET A 1 280 ? -8.301 9.993 -45.690 1.00 35.84 280 MET A CA 1
ATOM 2052 C C . MET A 1 280 ? -7.740 8.598 -45.423 1.00 35.84 280 MET A C 1
ATOM 2054 O O . MET A 1 280 ? -6.949 8.358 -44.517 1.00 35.84 280 MET A O 1
ATOM 2058 N N . ARG A 1 281 ? -8.212 7.685 -46.268 1.00 42.41 281 ARG A N 1
ATOM 2059 C CA . ARG A 1 281 ? -7.732 6.333 -46.523 1.00 42.41 281 ARG A CA 1
ATOM 2060 C C . ARG A 1 281 ? -6.379 6.440 -47.238 1.00 42.41 281 ARG A C 1
ATOM 2062 O O . ARG A 1 281 ? -6.339 6.932 -48.362 1.00 42.41 281 ARG A O 1
ATOM 2069 N N . ALA A 1 282 ? -5.293 5.995 -46.608 1.00 40.19 282 ALA A N 1
ATOM 2070 C CA . ALA A 1 282 ? -3.984 5.877 -47.250 1.00 40.19 282 ALA A CA 1
ATOM 2071 C C . ALA A 1 282 ? -3.665 4.399 -47.502 1.00 40.19 282 ALA A C 1
ATOM 2073 O O . ALA A 1 282 ? -3.754 3.559 -46.608 1.00 40.19 282 ALA A O 1
ATOM 2074 N N . ALA A 1 283 ? -3.381 4.115 -48.768 1.00 42.88 283 ALA A N 1
ATOM 2075 C CA . ALA A 1 283 ? -3.135 2.806 -49.338 1.00 42.88 283 ALA A CA 1
ATOM 2076 C C . ALA A 1 283 ? -1.818 2.186 -48.850 1.00 42.88 283 ALA A C 1
ATOM 2078 O O . ALA A 1 283 ? -0.822 2.875 -48.638 1.00 42.88 283 ALA A O 1
ATOM 2079 N N . ALA A 1 284 ? -1.835 0.859 -48.743 1.00 43.16 284 ALA A N 1
ATOM 2080 C CA . ALA A 1 284 ? -0.666 0.018 -48.567 1.00 43.16 284 ALA A CA 1
ATOM 2081 C C . ALA A 1 284 ? 0.292 0.161 -49.762 1.00 43.16 284 ALA A C 1
ATOM 2083 O O . ALA A 1 284 ? -0.114 -0.013 -50.911 1.00 43.16 284 ALA A O 1
ATOM 2084 N N . GLN A 1 285 ? 1.566 0.430 -49.479 1.00 43.78 285 GLN A N 1
ATOM 2085 C CA . GLN A 1 285 ? 2.672 0.208 -50.405 1.00 43.78 285 GLN A CA 1
ATOM 2086 C C . GLN A 1 285 ? 3.602 -0.833 -49.785 1.00 43.78 285 GLN A C 1
ATOM 2088 O O . GLN A 1 285 ? 4.338 -0.565 -48.840 1.00 43.78 285 GLN A O 1
ATOM 2093 N N . THR A 1 286 ? 3.516 -2.048 -50.313 1.00 43.59 286 THR A N 1
ATOM 2094 C CA . THR A 1 286 ? 4.478 -3.132 -50.124 1.00 43.59 286 THR A CA 1
ATOM 2095 C C . THR A 1 286 ? 5.665 -2.903 -51.055 1.00 43.59 286 THR A C 1
ATOM 2097 O O . THR A 1 286 ? 5.534 -3.065 -52.268 1.00 43.59 286 THR A O 1
ATOM 2100 N N . GLY A 1 287 ? 6.815 -2.538 -50.490 1.00 49.25 287 GLY A N 1
ATOM 2101 C CA . GLY A 1 287 ? 8.115 -2.566 -51.160 1.00 49.25 287 GLY A CA 1
ATOM 2102 C C . GLY A 1 287 ? 9.048 -3.556 -50.447 1.00 49.25 287 GLY A C 1
ATOM 2103 O O . GLY A 1 287 ? 9.064 -3.560 -49.215 1.00 49.25 287 GLY A O 1
ATOM 2104 N N . PRO A 1 288 ? 9.788 -4.418 -51.169 1.00 62.09 288 PRO A N 1
ATOM 2105 C CA . PRO A 1 288 ? 10.704 -5.381 -50.559 1.00 62.09 288 PRO A CA 1
ATOM 2106 C C . PRO A 1 288 ? 11.995 -4.699 -50.057 1.00 62.09 288 PRO A C 1
ATOM 2108 O O . PRO A 1 288 ? 12.493 -3.783 -50.717 1.00 62.09 288 PRO A O 1
ATOM 2111 N N . PRO A 1 289 ? 12.564 -5.132 -48.915 1.00 62.88 289 PRO A N 1
ATOM 2112 C CA . PRO A 1 289 ? 13.810 -4.578 -48.395 1.00 62.88 289 PRO A CA 1
ATOM 2113 C C . PRO A 1 289 ? 15.045 -5.068 -49.185 1.00 62.88 289 PRO A C 1
ATOM 2115 O O . PRO A 1 289 ? 15.074 -6.219 -49.628 1.00 62.88 289 PRO A O 1
ATOM 2118 N N . PRO A 1 290 ? 16.080 -4.220 -49.348 1.00 56.56 290 PRO A N 1
ATOM 2119 C CA . PRO A 1 290 ? 17.326 -4.578 -50.019 1.00 56.56 290 PRO A CA 1
ATOM 2120 C C . PRO A 1 290 ? 18.208 -5.498 -49.159 1.00 56.56 290 PRO A C 1
ATOM 2122 O O . PRO A 1 290 ? 18.284 -5.367 -47.938 1.00 56.56 290 PRO A O 1
ATOM 2125 N N . ALA A 1 291 ? 18.887 -6.425 -49.838 1.00 50.34 291 ALA A N 1
ATOM 2126 C CA . ALA A 1 291 ? 19.796 -7.413 -49.271 1.00 50.34 291 ALA A CA 1
ATOM 2127 C C . ALA A 1 291 ? 21.014 -6.771 -48.581 1.00 50.34 291 ALA A C 1
ATOM 2129 O O . ALA A 1 291 ? 21.682 -5.906 -49.150 1.00 50.34 291 ALA A O 1
ATOM 2130 N N . ALA A 1 292 ? 21.319 -7.240 -47.369 1.00 53.78 292 ALA A N 1
ATOM 2131 C CA . ALA A 1 292 ? 22.534 -6.896 -46.637 1.00 53.78 292 ALA A CA 1
ATOM 2132 C C . ALA A 1 292 ? 23.734 -7.743 -47.123 1.00 53.78 292 ALA A C 1
ATOM 2134 O O . ALA A 1 292 ? 23.555 -8.921 -47.447 1.00 53.78 292 ALA A O 1
ATOM 2135 N N . PRO A 1 293 ? 24.955 -7.178 -47.166 1.00 50.25 293 PRO A N 1
ATOM 2136 C CA . PRO A 1 293 ? 26.160 -7.898 -47.563 1.00 50.25 293 PRO A CA 1
ATOM 2137 C C . PRO A 1 293 ? 26.647 -8.857 -46.466 1.00 50.25 293 PRO A C 1
ATOM 2139 O O . PRO A 1 293 ? 26.639 -8.539 -45.278 1.00 50.25 293 PRO A O 1
ATOM 2142 N N . ALA A 1 294 ? 27.102 -10.034 -46.897 1.00 40.72 294 ALA A N 1
ATOM 2143 C CA . ALA A 1 294 ? 27.693 -11.067 -46.059 1.00 40.72 294 ALA A CA 1
ATOM 2144 C C . ALA A 1 294 ? 29.042 -10.615 -45.473 1.00 40.72 294 ALA A C 1
ATOM 2146 O O . ALA A 1 294 ? 29.952 -10.231 -46.208 1.00 40.72 294 ALA A O 1
ATOM 2147 N N . SER A 1 295 ? 29.186 -10.710 -44.150 1.00 49.59 295 SER A N 1
ATOM 2148 C CA . SER A 1 295 ? 30.467 -10.588 -43.451 1.00 49.59 295 SER A CA 1
ATOM 2149 C C . SER A 1 295 ? 31.001 -11.981 -43.121 1.00 49.59 295 SER A C 1
ATOM 2151 O O . SER A 1 295 ? 30.423 -12.712 -42.322 1.00 49.59 295 SER A O 1
ATOM 2153 N N . SER A 1 296 ? 32.110 -12.346 -43.756 1.00 43.31 296 SER A N 1
ATOM 2154 C CA . SER A 1 296 ? 32.926 -13.513 -43.430 1.00 43.31 296 SER A CA 1
ATOM 2155 C C . SER A 1 296 ? 33.891 -13.175 -42.289 1.00 43.31 296 SER A C 1
ATOM 2157 O O . SER A 1 296 ? 34.759 -12.320 -42.469 1.00 43.31 296 SER A O 1
ATOM 2159 N N . SER A 1 297 ? 33.777 -13.868 -41.154 1.00 44.88 297 SER A N 1
ATOM 2160 C CA . SER A 1 297 ? 34.791 -13.866 -40.088 1.00 44.88 297 SER A CA 1
ATOM 2161 C C . SER A 1 297 ? 35.588 -15.177 -40.100 1.00 44.88 297 SER A C 1
ATOM 2163 O O . SER A 1 297 ? 35.005 -16.236 -40.349 1.00 44.88 297 SER A O 1
ATOM 2165 N N . PRO A 1 298 ? 36.909 -15.135 -39.843 1.00 48.34 298 PRO A N 1
ATOM 2166 C CA . PRO A 1 298 ? 37.778 -16.304 -39.892 1.00 48.34 298 PRO A CA 1
ATOM 2167 C C . PRO A 1 298 ? 37.640 -17.170 -38.633 1.00 48.34 298 PRO A C 1
ATOM 2169 O O . PRO A 1 298 ? 37.553 -16.671 -37.512 1.00 48.34 298 PRO A O 1
ATOM 2172 N N . ALA A 1 299 ? 37.660 -18.487 -38.834 1.00 36.38 299 ALA A N 1
ATOM 2173 C CA . ALA A 1 299 ? 37.700 -19.485 -37.777 1.00 36.38 299 ALA A CA 1
ATOM 2174 C C . ALA A 1 299 ? 39.082 -19.500 -37.101 1.00 36.38 299 ALA A C 1
ATOM 2176 O O . ALA A 1 299 ? 40.088 -19.810 -37.739 1.00 36.38 299 ALA A O 1
ATOM 2177 N N . VAL A 1 300 ? 39.123 -19.209 -35.800 1.00 44.31 300 VAL A N 1
ATOM 2178 C CA . VAL A 1 300 ? 40.266 -19.521 -34.934 1.00 44.31 300 VAL A CA 1
ATOM 2179 C C . VAL A 1 300 ? 39.921 -20.795 -34.171 1.00 44.31 300 VAL A C 1
ATOM 2181 O O . VAL A 1 300 ? 39.018 -20.817 -33.339 1.00 44.31 300 VAL A O 1
ATOM 2184 N N . SER A 1 301 ? 40.631 -21.868 -34.509 1.00 39.47 301 SER A N 1
ATOM 2185 C CA . SER A 1 301 ? 40.593 -23.160 -33.828 1.00 39.47 301 SER A CA 1
ATOM 2186 C C . SER A 1 301 ? 41.472 -23.095 -32.576 1.00 39.47 301 SER A C 1
ATOM 2188 O O . SER A 1 301 ? 42.666 -22.814 -32.683 1.00 39.47 301 SER A O 1
ATOM 2190 N N . LEU A 1 302 ? 40.895 -23.340 -31.397 1.00 42.53 302 LEU A N 1
ATOM 2191 C CA . LEU A 1 302 ? 41.621 -23.487 -30.133 1.00 42.53 302 LEU A CA 1
ATOM 2192 C C . LEU A 1 302 ? 41.467 -24.923 -29.625 1.00 42.53 302 LEU A C 1
ATOM 2194 O O . LEU A 1 302 ? 40.359 -25.418 -29.425 1.00 42.53 302 LEU A O 1
ATOM 2198 N N . ALA A 1 303 ? 42.610 -25.582 -29.446 1.00 45.84 303 ALA A N 1
ATOM 2199 C CA . ALA A 1 303 ? 42.743 -26.926 -28.901 1.00 45.84 303 ALA A CA 1
ATOM 2200 C C . ALA A 1 303 ? 42.398 -26.975 -27.394 1.00 45.84 303 ALA A C 1
ATOM 2202 O O . ALA A 1 303 ? 42.620 -25.990 -26.686 1.00 45.84 303 ALA A O 1
ATOM 2203 N N . PRO A 1 304 ? 41.908 -28.115 -26.872 1.00 48.25 304 PRO A N 1
ATOM 2204 C CA . PRO A 1 304 ? 41.563 -28.251 -25.462 1.00 48.25 304 PRO A CA 1
ATOM 2205 C C . PRO A 1 304 ? 42.791 -28.603 -24.606 1.00 48.25 304 PRO A C 1
ATOM 2207 O O . PRO A 1 304 ? 43.486 -29.586 -24.862 1.00 48.25 304 PRO A O 1
ATOM 2210 N N . ALA A 1 305 ? 43.030 -27.820 -23.550 1.00 37.22 305 ALA A N 1
ATOM 2211 C CA . ALA A 1 305 ? 43.964 -28.160 -22.482 1.00 37.22 305 ALA A CA 1
ATOM 2212 C C . ALA A 1 305 ? 43.251 -29.021 -21.426 1.00 37.22 305 ALA A C 1
ATOM 2214 O O . ALA A 1 305 ? 42.273 -28.599 -20.810 1.00 37.22 305 ALA A O 1
ATOM 2215 N N . LEU A 1 306 ? 43.753 -30.240 -21.237 1.00 42.53 306 LEU A N 1
ATOM 2216 C CA . LEU A 1 306 ? 43.361 -31.167 -20.179 1.00 42.53 306 LEU A CA 1
ATOM 2217 C C . LEU A 1 306 ? 43.884 -30.648 -18.831 1.00 42.53 306 LEU A C 1
ATOM 2219 O O . LEU A 1 306 ? 45.094 -30.515 -18.656 1.00 42.53 306 LEU A O 1
ATOM 2223 N N . LEU A 1 307 ? 42.988 -30.397 -17.874 1.00 45.78 307 LEU A N 1
ATOM 2224 C CA . LEU A 1 307 ? 43.346 -30.177 -16.472 1.00 45.78 307 LEU A CA 1
ATOM 2225 C C . LEU A 1 307 ? 42.880 -31.363 -15.623 1.00 45.78 307 LEU A C 1
ATOM 2227 O O . LEU A 1 307 ? 41.729 -31.793 -15.666 1.00 45.78 307 LEU A O 1
ATOM 2231 N N . THR A 1 308 ? 43.845 -31.899 -14.888 1.00 43.31 308 THR A N 1
ATOM 2232 C CA . THR A 1 308 ? 43.797 -33.052 -13.989 1.00 43.31 308 THR A CA 1
ATOM 2233 C C . THR A 1 308 ? 42.966 -32.800 -12.724 1.00 43.31 308 THR A C 1
ATOM 2235 O O . THR A 1 308 ? 42.977 -31.679 -12.211 1.00 43.31 308 THR A O 1
ATOM 2238 N N . PRO A 1 309 ? 42.321 -33.832 -12.148 1.00 46.41 309 PRO A N 1
ATOM 2239 C CA . PRO A 1 309 ? 41.601 -33.719 -10.882 1.00 46.41 309 PRO A CA 1
ATOM 2240 C C . PRO A 1 309 ? 42.561 -33.638 -9.683 1.00 46.41 309 PRO A C 1
ATOM 2242 O O . PRO A 1 309 ? 43.491 -34.434 -9.558 1.00 46.41 309 PRO A O 1
ATOM 2245 N N . VAL A 1 310 ? 42.310 -32.686 -8.779 1.00 43.44 310 VAL A N 1
ATOM 2246 C CA . VAL A 1 310 ? 42.989 -32.568 -7.479 1.00 43.44 310 VAL A CA 1
ATOM 2247 C C . VAL A 1 310 ? 42.256 -33.432 -6.452 1.00 43.44 310 VAL A C 1
ATOM 2249 O O . VAL A 1 310 ? 41.058 -33.266 -6.227 1.00 43.44 310 VAL A O 1
ATOM 2252 N N . SER A 1 311 ? 42.993 -34.362 -5.842 1.00 47.12 311 SER A N 1
ATOM 2253 C CA . SER A 1 311 ? 42.536 -35.262 -4.780 1.00 47.12 311 SER A CA 1
ATOM 2254 C C . SER A 1 311 ? 42.048 -34.523 -3.533 1.00 47.12 311 SER A C 1
ATOM 2256 O O . SER A 1 311 ? 42.733 -33.653 -2.996 1.00 47.12 311 SER A O 1
ATOM 2258 N N . ALA A 1 312 ? 40.888 -34.950 -3.034 1.00 38.53 312 ALA A N 1
ATOM 2259 C CA . ALA A 1 312 ? 40.321 -34.548 -1.756 1.00 38.53 312 ALA A CA 1
ATOM 2260 C C . ALA A 1 312 ? 41.136 -35.117 -0.580 1.00 38.53 312 ALA A C 1
ATOM 2262 O O . ALA A 1 312 ? 41.368 -36.323 -0.491 1.00 38.53 312 ALA A O 1
ATOM 2263 N N . VAL A 1 313 ? 41.549 -34.237 0.334 1.00 48.66 313 VAL A N 1
ATOM 2264 C CA . VAL A 1 313 ? 42.188 -34.583 1.611 1.00 48.66 313 VAL A CA 1
ATOM 2265 C C . VAL A 1 313 ? 41.104 -34.744 2.680 1.00 48.66 313 VAL A C 1
ATOM 2267 O O . VAL A 1 313 ? 40.253 -33.875 2.853 1.00 48.66 313 VAL A O 1
ATOM 2270 N N . ALA A 1 314 ? 41.138 -35.880 3.377 1.00 48.56 314 ALA A N 1
ATOM 2271 C CA . ALA A 1 314 ? 40.216 -36.254 4.445 1.00 48.56 314 ALA A CA 1
ATOM 2272 C C . ALA A 1 314 ? 40.393 -35.400 5.723 1.00 48.56 314 ALA A C 1
ATOM 2274 O O . ALA A 1 314 ? 41.520 -35.013 6.046 1.00 48.56 314 ALA A O 1
ATOM 2275 N N . PRO A 1 315 ? 39.321 -35.151 6.500 1.00 52.94 315 PRO A N 1
ATOM 2276 C CA . PRO A 1 315 ? 39.415 -34.469 7.788 1.00 52.94 315 PRO A CA 1
ATOM 2277 C C . PRO A 1 315 ? 39.823 -35.432 8.925 1.00 52.94 315 PRO A C 1
ATOM 2279 O O . PRO A 1 315 ? 39.371 -36.580 8.948 1.00 52.94 315 PRO A O 1
ATOM 2282 N N . PRO A 1 316 ? 40.642 -34.989 9.900 1.00 53.28 316 PRO A N 1
ATOM 2283 C CA . PRO A 1 316 ? 40.986 -35.786 11.070 1.00 53.28 316 PRO A CA 1
ATOM 2284 C C . PRO A 1 316 ? 39.916 -35.732 12.170 1.00 53.28 316 PRO A C 1
ATOM 2286 O O . PRO A 1 316 ? 39.156 -34.776 12.323 1.00 53.28 316 PRO A O 1
ATOM 2289 N N . ALA A 1 317 ? 39.911 -36.814 12.941 1.00 40.75 317 ALA A N 1
ATOM 2290 C CA . ALA A 1 317 ? 38.955 -37.203 13.960 1.00 40.75 317 ALA A CA 1
ATOM 2291 C C . ALA A 1 317 ? 38.901 -36.318 15.224 1.00 40.75 317 ALA A C 1
ATOM 2293 O O . ALA A 1 317 ? 39.903 -35.789 15.699 1.00 40.75 317 ALA A O 1
ATOM 2294 N N . ALA A 1 318 ? 37.682 -36.265 15.773 1.00 43.50 318 ALA A N 1
ATOM 2295 C CA . ALA A 1 318 ? 37.278 -36.259 17.183 1.00 43.50 318 ALA A CA 1
ATOM 2296 C C . ALA A 1 318 ? 38.242 -35.673 18.239 1.00 43.50 318 ALA A C 1
ATOM 2298 O O . ALA A 1 318 ? 39.211 -36.307 18.656 1.00 43.50 318 ALA A O 1
ATOM 2299 N N . ARG A 1 319 ? 37.852 -34.525 18.814 1.00 38.19 319 ARG A N 1
ATOM 2300 C CA . ARG A 1 319 ? 38.277 -34.094 20.155 1.00 38.19 319 ARG A CA 1
ATOM 2301 C C . ARG A 1 319 ? 37.091 -34.119 21.116 1.00 38.19 319 ARG A C 1
ATOM 2303 O O . ARG A 1 319 ? 36.042 -33.546 20.842 1.00 38.19 319 ARG A O 1
ATOM 2310 N N . ALA A 1 320 ? 37.303 -34.814 22.229 1.00 41.44 320 ALA A N 1
ATOM 2311 C CA . ALA A 1 320 ? 36.378 -34.984 23.335 1.00 41.44 320 ALA A CA 1
ATOM 2312 C C . ALA A 1 320 ? 36.026 -33.643 24.001 1.00 41.44 320 ALA A C 1
ATOM 2314 O O . ALA A 1 320 ? 36.906 -32.835 24.303 1.00 41.44 320 ALA A O 1
ATOM 2315 N N . ALA A 1 321 ? 34.734 -33.437 24.252 1.00 37.34 321 ALA A N 1
ATOM 2316 C CA . ALA A 1 321 ? 34.223 -32.334 25.049 1.00 37.34 321 ALA A CA 1
ATOM 2317 C C . ALA A 1 321 ? 34.406 -32.645 26.543 1.00 37.34 321 ALA A C 1
ATOM 2319 O O . ALA A 1 321 ? 33.846 -33.610 27.061 1.00 37.34 321 ALA A O 1
ATOM 2320 N N . VAL A 1 322 ? 35.184 -31.813 27.234 1.00 38.66 322 VAL A N 1
ATOM 2321 C CA . VAL A 1 322 ? 35.241 -31.764 28.698 1.00 38.66 322 VAL A CA 1
ATOM 2322 C C . VAL A 1 322 ? 34.093 -30.873 29.166 1.00 38.66 322 VAL A C 1
ATOM 2324 O O . VAL A 1 322 ? 34.080 -29.676 28.888 1.00 38.66 322 VAL A O 1
ATOM 2327 N N . GLN A 1 323 ? 33.113 -31.454 29.859 1.00 36.12 323 GLN A N 1
ATOM 2328 C CA . GLN A 1 323 ? 32.086 -30.695 30.569 1.00 36.12 323 GLN A CA 1
ATOM 2329 C C . GLN A 1 323 ? 32.672 -30.167 31.882 1.00 36.12 323 GLN A C 1
ATOM 2331 O O . GLN A 1 323 ? 32.995 -30.941 32.779 1.00 36.12 323 GLN A O 1
ATOM 2336 N N . VAL A 1 324 ? 32.791 -28.844 32.000 1.00 37.84 324 VAL A N 1
ATOM 2337 C CA . VAL A 1 324 ? 33.024 -28.163 33.278 1.00 37.84 324 VAL A CA 1
ATOM 2338 C C . VAL A 1 324 ? 31.679 -27.637 33.767 1.00 37.84 324 VAL A C 1
ATOM 2340 O O . VAL A 1 324 ? 31.184 -26.613 33.305 1.00 37.84 324 VAL A O 1
ATOM 2343 N N . THR A 1 325 ? 31.068 -28.360 34.699 1.00 39.38 325 THR A N 1
ATOM 2344 C CA . THR A 1 325 ? 29.937 -27.889 35.503 1.00 39.38 325 THR A CA 1
ATOM 2345 C C . THR A 1 325 ? 30.431 -26.855 36.512 1.00 39.38 325 THR A C 1
ATOM 2347 O O . THR A 1 325 ? 30.937 -27.213 37.574 1.00 39.38 325 THR A O 1
ATOM 2350 N N . ALA A 1 326 ? 30.283 -25.570 36.188 1.00 39.91 326 ALA A N 1
ATOM 2351 C CA . ALA A 1 326 ? 30.406 -24.478 37.147 1.00 39.91 326 ALA A CA 1
ATOM 2352 C C . ALA A 1 326 ? 29.001 -24.031 37.577 1.00 39.91 326 ALA A C 1
ATOM 2354 O O . ALA A 1 326 ? 28.283 -23.365 36.833 1.00 39.91 326 ALA A O 1
ATOM 2355 N N . ALA A 1 327 ? 28.605 -24.426 38.786 1.00 42.94 327 ALA A N 1
ATOM 2356 C CA . ALA A 1 327 ? 27.415 -23.919 39.453 1.00 42.94 327 ALA A CA 1
ATOM 2357 C C . ALA A 1 327 ? 27.673 -22.471 39.902 1.00 42.94 327 ALA A C 1
ATOM 2359 O O . ALA A 1 327 ? 28.308 -22.233 40.927 1.00 42.94 327 ALA A O 1
ATOM 2360 N N . MET A 1 328 ? 27.199 -21.500 39.119 1.00 42.25 328 MET A N 1
ATOM 2361 C CA . MET A 1 328 ? 27.092 -20.107 39.551 1.00 42.25 328 MET A CA 1
ATOM 2362 C C . MET A 1 328 ? 25.684 -19.858 40.082 1.00 42.25 328 MET A C 1
ATOM 2364 O O . MET A 1 328 ? 24.717 -19.755 39.330 1.00 42.25 328 MET A O 1
ATOM 2368 N N . THR A 1 329 ? 25.587 -19.745 41.401 1.00 45.16 329 THR A N 1
ATOM 2369 C CA . THR A 1 329 ? 24.424 -19.222 42.113 1.00 45.16 329 THR A CA 1
ATOM 2370 C C . THR A 1 329 ? 24.257 -17.747 41.740 1.00 45.16 329 THR A C 1
ATOM 2372 O O . THR A 1 329 ? 24.947 -16.878 42.273 1.00 45.16 329 THR A O 1
ATOM 2375 N N . ALA A 1 330 ? 23.387 -17.457 40.772 1.00 42.28 330 ALA A N 1
ATOM 2376 C CA . ALA A 1 330 ? 23.058 -16.093 40.379 1.00 42.28 330 ALA A CA 1
ATOM 2377 C C . ALA A 1 330 ? 22.184 -15.438 41.461 1.00 42.28 330 ALA A C 1
ATOM 2379 O O . ALA A 1 330 ? 21.055 -15.856 41.715 1.00 42.28 330 ALA A O 1
ATOM 2380 N N . VAL A 1 331 ? 22.728 -14.406 42.104 1.00 53.56 331 VAL A N 1
ATOM 2381 C CA . VAL A 1 331 ? 21.997 -13.507 43.002 1.00 53.56 331 VAL A CA 1
ATOM 2382 C C . VAL A 1 331 ? 20.985 -12.710 42.161 1.00 53.56 331 VAL A C 1
ATOM 2384 O O . VAL A 1 331 ? 21.387 -12.123 41.154 1.00 53.56 331 VAL A O 1
ATOM 2387 N N . PRO A 1 332 ? 19.687 -12.677 42.521 1.00 47.59 332 PRO A N 1
ATOM 2388 C CA . PRO A 1 332 ? 18.676 -11.983 41.734 1.00 47.59 332 PRO A CA 1
ATOM 2389 C C . PRO A 1 332 ? 18.923 -10.472 41.783 1.00 47.59 332 PRO A C 1
ATOM 2391 O O . PRO A 1 332 ? 18.826 -9.840 42.835 1.00 47.59 332 PRO A O 1
ATOM 2394 N N . ALA A 1 333 ? 19.257 -9.889 40.631 1.00 46.09 333 ALA A N 1
ATOM 2395 C CA . ALA A 1 333 ? 19.319 -8.445 40.473 1.00 46.09 333 ALA A CA 1
ATOM 2396 C C . ALA A 1 333 ? 17.905 -7.858 40.661 1.00 46.09 333 ALA A C 1
ATOM 2398 O O . ALA A 1 333 ? 16.947 -8.403 40.104 1.00 46.09 333 ALA A O 1
ATOM 2399 N N . PRO A 1 334 ? 17.736 -6.763 41.422 1.00 47.31 334 PRO A N 1
ATOM 2400 C CA . PRO A 1 334 ? 16.437 -6.127 41.577 1.00 47.31 334 PRO A CA 1
ATOM 2401 C C . PRO A 1 334 ? 15.954 -5.623 40.212 1.00 47.31 334 PRO A C 1
ATOM 2403 O O . PRO A 1 334 ? 16.535 -4.699 39.638 1.00 47.31 334 PRO A O 1
ATOM 2406 N N . SER A 1 335 ? 14.890 -6.246 39.694 1.00 45.81 335 SER A N 1
ATOM 2407 C CA . SER A 1 335 ? 14.162 -5.805 38.503 1.00 45.81 335 SER A CA 1
ATOM 2408 C C . SER A 1 335 ? 13.685 -4.374 38.713 1.00 45.81 335 SER A C 1
ATOM 2410 O O . SER A 1 335 ? 12.685 -4.110 39.379 1.00 45.81 335 SER A O 1
ATOM 2412 N N . ARG A 1 336 ? 14.435 -3.426 38.155 1.00 40.84 336 ARG A N 1
ATOM 2413 C CA . ARG A 1 336 ? 14.061 -2.019 38.101 1.00 40.84 336 ARG A CA 1
ATOM 2414 C C . ARG A 1 336 ? 12.902 -1.910 37.113 1.00 40.84 336 ARG A C 1
ATOM 2416 O O . ARG A 1 336 ? 13.126 -1.910 35.907 1.00 40.84 336 ARG A O 1
ATOM 2423 N N . ALA A 1 337 ? 11.674 -1.889 37.634 1.00 37.47 337 ALA A N 1
ATOM 2424 C CA . ALA A 1 337 ? 10.465 -1.701 36.843 1.00 37.47 337 ALA A CA 1
ATOM 2425 C C . ALA A 1 337 ? 10.639 -0.461 35.954 1.00 37.47 337 ALA A C 1
ATOM 2427 O O . ALA A 1 337 ? 10.819 0.654 36.454 1.00 37.47 337 ALA A O 1
ATOM 2428 N N . LEU A 1 338 ? 10.660 -0.672 34.637 1.00 39.72 338 LEU A N 1
ATOM 2429 C CA . LEU A 1 338 ? 10.671 0.419 33.674 1.00 39.72 338 LEU A CA 1
ATOM 2430 C C . LEU A 1 338 ? 9.393 1.241 33.898 1.00 39.72 338 LEU A C 1
ATOM 2432 O O . LEU A 1 338 ? 8.319 0.649 34.030 1.00 39.72 338 LEU A O 1
ATOM 2436 N N . PRO A 1 339 ? 9.483 2.579 33.989 1.00 40.06 339 PRO A N 1
ATOM 2437 C CA . PRO A 1 339 ? 8.308 3.416 34.164 1.00 40.06 339 PRO A CA 1
ATOM 2438 C C . PRO A 1 339 ? 7.340 3.156 33.007 1.00 40.06 339 PRO A C 1
ATOM 2440 O O . PRO A 1 339 ? 7.682 3.371 31.844 1.00 40.06 339 PRO A O 1
ATOM 2443 N N . VAL A 1 340 ? 6.146 2.657 33.340 1.00 40.03 340 VAL A N 1
ATOM 2444 C CA . VAL A 1 340 ? 5.040 2.466 32.397 1.00 40.03 340 VAL A CA 1
ATOM 2445 C C . VAL A 1 340 ? 4.800 3.809 31.717 1.00 40.03 340 VAL A C 1
ATOM 2447 O O . VAL A 1 340 ? 4.534 4.807 32.390 1.00 40.03 340 VAL A O 1
ATOM 2450 N N . ALA A 1 341 ? 4.984 3.851 30.396 1.00 42.28 341 ALA A N 1
ATOM 2451 C CA . ALA A 1 341 ? 4.835 5.065 29.611 1.00 42.28 341 ALA A CA 1
ATOM 2452 C C . ALA A 1 341 ? 3.457 5.672 29.895 1.00 42.28 341 ALA A C 1
ATOM 2454 O O . ALA A 1 341 ? 2.436 5.031 29.658 1.00 42.28 341 ALA A O 1
ATOM 2455 N N . ALA A 1 342 ? 3.439 6.885 30.452 1.00 44.59 342 ALA A N 1
ATOM 2456 C CA . ALA A 1 342 ? 2.205 7.562 30.814 1.00 44.59 342 ALA A CA 1
ATOM 2457 C C . ALA A 1 342 ? 1.298 7.665 29.580 1.00 44.59 342 ALA A C 1
ATOM 2459 O O . ALA A 1 342 ? 1.656 8.311 28.590 1.00 44.59 342 ALA A O 1
ATOM 2460 N N . THR A 1 343 ? 0.137 7.013 29.646 1.00 55.34 343 THR A N 1
ATOM 2461 C CA . THR A 1 343 ? -0.903 7.062 28.621 1.00 55.34 343 THR A CA 1
ATOM 2462 C C . THR A 1 343 ? -1.304 8.520 28.429 1.00 55.34 343 THR A C 1
ATOM 2464 O O . THR A 1 343 ? -1.932 9.124 29.298 1.00 55.34 343 THR A O 1
ATOM 2467 N N . ARG A 1 344 ? -0.874 9.134 27.323 1.00 59.31 344 ARG A N 1
ATOM 2468 C CA . ARG A 1 344 ? -1.251 10.516 27.012 1.00 59.31 344 ARG A CA 1
ATOM 2469 C C . ARG A 1 344 ? -2.762 10.589 26.815 1.00 59.31 344 ARG A C 1
ATOM 2471 O O . ARG A 1 344 ? -3.348 9.702 26.199 1.00 59.31 344 ARG A O 1
ATOM 2478 N N . ALA A 1 345 ? -3.370 11.648 27.345 1.00 71.06 345 ALA A N 1
ATOM 2479 C CA . ALA A 1 345 ? -4.803 11.882 27.231 1.00 71.06 345 ALA A CA 1
ATOM 2480 C C . ALA A 1 345 ? -5.226 11.926 25.754 1.00 71.06 345 ALA A C 1
ATOM 2482 O O . ALA A 1 345 ? -4.573 12.577 24.935 1.00 71.06 345 ALA A O 1
ATOM 2483 N N . ALA A 1 346 ? -6.307 11.219 25.425 1.00 74.44 346 ALA A N 1
ATOM 2484 C CA . ALA A 1 346 ? -6.874 11.228 24.085 1.00 74.44 346 ALA A CA 1
ATOM 2485 C C . ALA A 1 346 ? -7.363 12.640 23.723 1.00 74.44 346 ALA A C 1
ATOM 2487 O O . ALA A 1 346 ? -7.979 13.321 24.541 1.00 74.44 346 ALA A O 1
ATOM 2488 N N . VAL A 1 347 ? -7.089 13.077 22.492 1.00 84.50 347 VAL A N 1
ATOM 2489 C CA . VAL A 1 347 ? -7.586 14.353 21.966 1.00 84.50 347 VAL A CA 1
ATOM 2490 C C . VAL A 1 347 ? -9.081 14.207 21.685 1.00 84.50 347 VAL A C 1
ATOM 2492 O O . VAL A 1 347 ? -9.472 13.489 20.767 1.00 84.50 347 VAL A O 1
ATOM 2495 N N . GLU A 1 348 ? -9.929 14.871 22.471 1.00 83.94 348 GLU A N 1
ATOM 2496 C CA . GLU A 1 348 ? -11.378 14.843 22.262 1.00 83.94 348 GLU A CA 1
ATOM 2497 C C . GLU A 1 348 ? -11.790 15.920 21.246 1.00 83.94 348 GLU A C 1
ATOM 2499 O O . GLU A 1 348 ? -11.655 17.118 21.491 1.00 83.94 348 GLU A O 1
ATOM 2504 N N . VAL A 1 349 ? -12.288 15.495 20.082 1.00 84.12 349 VAL A N 1
ATOM 2505 C CA . VAL A 1 349 ? -12.870 16.389 19.066 1.00 84.12 349 VAL A CA 1
ATOM 2506 C C . VAL A 1 349 ? -14.393 16.336 19.157 1.00 84.12 349 VAL A C 1
ATOM 2508 O O . VAL A 1 349 ? -14.922 15.235 19.200 1.00 84.12 349 VAL A O 1
ATOM 2511 N N . PRO A 1 350 ? -15.135 17.454 19.160 1.00 88.50 350 PRO A N 1
ATOM 2512 C CA . PRO A 1 350 ? -16.600 17.416 19.177 1.00 88.50 350 PRO A CA 1
ATOM 2513 C C . PRO A 1 350 ? -17.198 16.593 18.019 1.00 88.50 350 PRO A C 1
ATOM 2515 O O . PRO A 1 350 ? -16.680 16.622 16.904 1.00 88.50 350 PRO A O 1
ATOM 2518 N N . ILE A 1 351 ? -18.311 15.888 18.261 1.00 86.62 351 ILE A N 1
ATOM 2519 C CA . ILE A 1 351 ? -18.967 15.019 17.258 1.00 86.62 351 ILE A CA 1
ATOM 2520 C C . ILE A 1 351 ? -19.366 15.779 15.978 1.00 86.62 351 ILE A C 1
ATOM 2522 O O . ILE A 1 351 ? -19.209 15.268 14.869 1.00 86.62 351 ILE A O 1
ATOM 2526 N N . ASP A 1 352 ? -19.764 17.041 16.137 1.00 87.50 352 ASP A N 1
ATOM 2527 C CA . ASP A 1 352 ? -20.168 17.940 15.054 1.00 87.50 352 ASP A CA 1
ATOM 2528 C C . ASP A 1 352 ? -19.067 18.947 14.687 1.00 87.50 352 ASP A C 1
ATOM 2530 O O . ASP A 1 352 ? -19.336 19.999 14.115 1.00 87.50 352 ASP A O 1
ATOM 2534 N N . ALA A 1 353 ? -17.801 18.658 15.013 1.00 87.81 353 ALA A N 1
ATOM 2535 C CA . ALA A 1 353 ? -16.702 19.551 14.663 1.00 87.81 353 ALA A CA 1
ATOM 2536 C C . ALA A 1 353 ? -16.595 19.699 13.140 1.00 87.81 353 ALA A C 1
ATOM 2538 O O . ALA A 1 353 ? -16.556 18.708 12.406 1.00 87.81 353 ALA A O 1
ATOM 2539 N N . HIS A 1 354 ? -16.517 20.939 12.665 1.00 93.06 354 HIS A N 1
ATOM 2540 C CA . HIS A 1 354 ? -16.239 21.285 11.275 1.00 93.06 354 HIS A CA 1
ATOM 2541 C C . HIS A 1 354 ? -14.910 22.025 11.204 1.00 93.06 354 HIS A C 1
ATOM 2543 O O . HIS A 1 354 ? -14.639 22.884 12.041 1.00 93.06 354 HIS A O 1
ATOM 2549 N N . SER A 1 355 ? -14.091 21.702 10.201 1.00 95.50 355 SER A N 1
ATOM 2550 C CA . SER A 1 355 ? -12.819 22.392 10.018 1.00 95.50 355 SER A CA 1
ATOM 2551 C C . SER A 1 355 ? -13.046 23.845 9.582 1.00 95.50 355 SER A C 1
ATOM 2553 O O . SER A 1 355 ? -13.806 24.113 8.645 1.00 95.50 355 SER A O 1
ATOM 2555 N N . THR A 1 356 ? -12.375 24.803 10.222 1.00 96.50 356 THR A N 1
ATOM 2556 C CA . THR A 1 356 ? -12.323 26.192 9.735 1.00 96.50 356 THR A CA 1
ATOM 2557 C C . THR A 1 356 ? -11.206 26.364 8.692 1.00 96.50 356 THR A C 1
ATOM 2559 O O . THR A 1 356 ? -10.277 25.548 8.634 1.00 96.50 356 THR A O 1
ATOM 2562 N N . PRO A 1 357 ? -11.245 27.415 7.849 1.00 96.81 357 PRO A N 1
ATOM 2563 C CA . PRO A 1 357 ? -10.142 27.731 6.937 1.00 96.81 357 PRO A CA 1
ATOM 2564 C C . PRO A 1 357 ? -8.784 27.859 7.644 1.00 96.81 357 PRO A C 1
ATOM 2566 O O . PRO A 1 357 ? -7.774 27.368 7.137 1.00 96.81 357 PRO A O 1
ATOM 2569 N N . GLU A 1 358 ? -8.760 28.456 8.835 1.00 97.25 358 GLU A N 1
ATOM 2570 C CA . GLU A 1 358 ? -7.55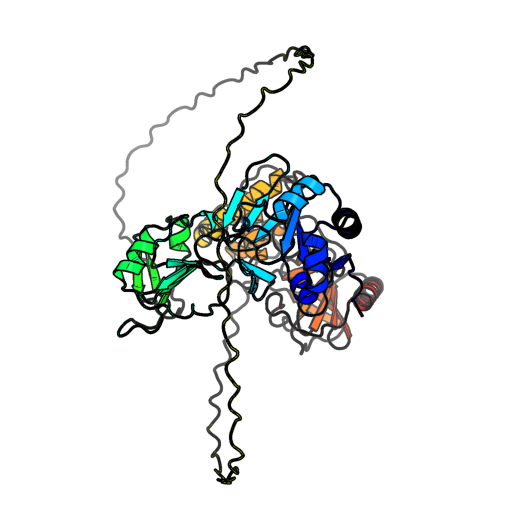2 28.656 9.638 1.00 97.25 358 GLU A CA 1
ATOM 2571 C C . GLU A 1 358 ? -7.005 27.325 10.159 1.00 97.25 358 GLU A C 1
ATOM 2573 O O . GLU A 1 358 ? -5.795 27.106 10.107 1.00 97.25 358 GLU A O 1
ATOM 2578 N N . GLN A 1 359 ? -7.880 26.417 10.611 1.00 97.19 359 GLN A N 1
ATOM 2579 C CA . GLN A 1 359 ? -7.484 25.062 11.012 1.00 97.19 359 GLN A CA 1
ATOM 2580 C C . GLN A 1 359 ? -6.847 24.311 9.843 1.00 97.19 359 GLN A C 1
ATOM 2582 O O . GLN A 1 359 ? -5.751 23.771 9.980 1.00 97.19 359 GLN A O 1
ATOM 2587 N N . ARG A 1 360 ? -7.471 24.349 8.658 1.00 97.94 360 ARG A N 1
ATOM 2588 C CA . ARG A 1 360 ? -6.920 23.709 7.452 1.00 97.94 360 ARG A CA 1
ATOM 2589 C C . ARG A 1 360 ? -5.553 24.275 7.065 1.00 97.94 360 ARG A C 1
ATOM 2591 O O . ARG A 1 360 ? -4.669 23.516 6.671 1.00 97.94 360 ARG A O 1
ATOM 2598 N N . GLN A 1 361 ? -5.356 25.587 7.198 1.00 97.62 361 GLN A N 1
ATOM 2599 C CA . GLN A 1 361 ? -4.062 26.218 6.934 1.00 97.62 361 GLN A CA 1
ATOM 2600 C C . GLN A 1 361 ? -2.990 25.788 7.946 1.00 97.62 361 GLN A C 1
ATOM 2602 O O . GLN A 1 361 ? -1.855 25.527 7.545 1.00 97.62 361 GLN A O 1
ATOM 2607 N N . ARG A 1 362 ? -3.333 25.674 9.238 1.00 97.75 362 ARG A N 1
ATOM 2608 C CA . ARG A 1 362 ? -2.406 25.174 10.268 1.00 97.75 362 ARG A CA 1
ATOM 2609 C C . ARG A 1 362 ? -2.030 23.715 10.037 1.00 97.75 362 ARG A C 1
ATOM 2611 O O . ARG A 1 362 ? -0.847 23.397 10.077 1.00 97.75 362 ARG A O 1
ATOM 2618 N N . VAL A 1 363 ? -3.000 22.863 9.701 1.00 97.56 363 VAL A N 1
ATOM 2619 C CA . VAL A 1 363 ? -2.752 21.451 9.370 1.00 97.56 363 VAL A CA 1
ATOM 2620 C C . VAL A 1 363 ? -1.834 21.320 8.156 1.00 97.56 363 VAL A C 1
ATOM 2622 O O . VAL A 1 363 ? -0.866 20.566 8.201 1.00 97.56 363 VAL A O 1
ATOM 2625 N N . ARG A 1 364 ? -2.068 22.103 7.095 1.00 97.94 364 ARG A N 1
ATOM 2626 C CA . ARG A 1 364 ? -1.175 22.152 5.927 1.00 97.94 364 ARG A CA 1
ATOM 2627 C C . ARG A 1 364 ? 0.256 22.523 6.321 1.00 97.94 364 ARG A C 1
ATOM 2629 O O . ARG A 1 364 ? 1.192 21.838 5.923 1.00 97.94 364 ARG A O 1
ATOM 2636 N N . ALA A 1 365 ? 0.420 23.582 7.114 1.00 96.50 365 ALA A N 1
ATOM 2637 C CA . ALA A 1 365 ? 1.734 24.029 7.567 1.00 96.50 365 ALA A CA 1
ATOM 2638 C C . ALA A 1 365 ? 2.436 22.985 8.455 1.00 96.50 365 ALA A C 1
ATOM 2640 O O . ALA A 1 365 ? 3.642 22.795 8.326 1.00 96.50 365 ALA A O 1
ATOM 2641 N N . ALA A 1 366 ? 1.691 22.292 9.322 1.00 95.00 366 ALA A N 1
ATOM 2642 C CA . ALA A 1 366 ? 2.225 21.266 10.215 1.00 95.00 366 ALA A CA 1
ATOM 2643 C C . ALA A 1 366 ? 2.655 19.989 9.472 1.00 95.00 366 ALA A C 1
ATOM 2645 O O . ALA A 1 366 ? 3.648 19.366 9.838 1.00 95.00 366 ALA A O 1
ATOM 2646 N N . LEU A 1 367 ? 1.917 19.597 8.430 1.00 93.62 367 LEU A N 1
ATOM 2647 C CA . LEU A 1 367 ? 2.196 18.389 7.651 1.00 93.62 367 LEU A CA 1
ATOM 2648 C C . LEU A 1 367 ? 3.281 18.587 6.580 1.00 93.62 367 LEU A C 1
ATOM 2650 O O . LEU A 1 367 ? 3.932 17.611 6.201 1.00 93.62 367 LEU A O 1
ATOM 2654 N N . GLY A 1 368 ? 3.474 19.814 6.085 1.00 94.50 368 GLY A N 1
ATOM 2655 C CA . GLY A 1 368 ? 4.500 20.142 5.092 1.00 94.50 368 GLY A CA 1
ATOM 2656 C C . GLY A 1 368 ? 4.423 19.249 3.848 1.00 94.50 368 GLY A C 1
ATOM 2657 O O . GLY A 1 368 ? 3.349 19.056 3.277 1.00 94.50 368 GLY A O 1
ATOM 2658 N N . SER A 1 369 ? 5.548 18.638 3.466 1.00 83.69 369 SER A N 1
ATOM 2659 C CA . SER A 1 369 ? 5.651 17.799 2.261 1.00 83.69 369 SER A CA 1
ATOM 2660 C C . SER A 1 369 ? 4.699 16.594 2.249 1.00 83.69 369 SER A C 1
ATOM 2662 O O . SER A 1 369 ? 4.240 16.191 1.177 1.00 83.69 369 SER A O 1
ATOM 2664 N N . ARG A 1 370 ? 4.321 16.048 3.420 1.00 87.62 370 ARG A N 1
ATOM 2665 C CA . ARG A 1 370 ? 3.322 14.961 3.513 1.00 87.62 370 ARG A CA 1
ATOM 2666 C C . ARG A 1 370 ? 1.970 15.403 2.958 1.00 87.62 370 ARG A C 1
ATOM 2668 O O . ARG A 1 370 ? 1.303 14.632 2.272 1.00 87.62 370 ARG A O 1
ATOM 2675 N N . TYR A 1 371 ? 1.578 16.649 3.222 1.00 96.62 371 TYR A N 1
ATOM 2676 C CA . TYR A 1 371 ? 0.334 17.205 2.700 1.00 96.62 371 TYR A CA 1
ATOM 2677 C C . TYR A 1 371 ? 0.394 17.388 1.182 1.00 96.62 371 TYR A C 1
ATOM 2679 O O . TYR A 1 371 ? -0.568 17.054 0.497 1.00 96.62 371 TYR A O 1
ATOM 2687 N N . ASP A 1 372 ? 1.519 17.847 0.634 1.00 93.06 372 ASP A N 1
ATOM 2688 C CA . ASP A 1 372 ? 1.665 18.042 -0.814 1.00 93.06 372 ASP A CA 1
ATOM 2689 C C . ASP A 1 372 ? 1.615 16.716 -1.587 1.00 93.06 372 ASP A C 1
ATOM 2691 O O . ASP A 1 372 ? 0.992 16.619 -2.650 1.00 93.06 372 ASP A O 1
ATOM 2695 N N . ILE A 1 373 ? 2.236 15.661 -1.046 1.00 85.88 373 ILE A N 1
ATOM 2696 C CA . ILE A 1 373 ? 2.108 14.295 -1.575 1.00 85.88 373 ILE A CA 1
ATOM 2697 C C . ILE A 1 373 ? 0.639 13.864 -1.542 1.00 85.88 373 ILE A C 1
ATOM 2699 O O . ILE A 1 373 ? 0.100 13.459 -2.575 1.00 85.88 373 ILE A O 1
ATOM 2703 N N . ALA A 1 374 ? -0.028 14.036 -0.399 1.00 94.81 374 ALA A N 1
ATOM 2704 C CA . ALA A 1 374 ? -1.427 13.673 -0.232 1.00 94.81 374 ALA A CA 1
ATOM 2705 C C . ALA A 1 374 ? -2.357 14.408 -1.205 1.00 94.81 374 ALA A C 1
ATOM 2707 O O . ALA A 1 374 ? -3.202 13.784 -1.843 1.00 94.81 374 ALA A O 1
ATOM 2708 N N . VAL A 1 375 ? -2.170 15.715 -1.391 1.00 97.00 375 VAL A N 1
ATOM 2709 C CA . VAL A 1 375 ? -2.949 16.523 -2.338 1.00 97.00 375 VAL A CA 1
ATOM 2710 C C . VAL A 1 375 ? -2.782 16.026 -3.772 1.00 97.00 375 VAL A C 1
ATOM 2712 O O . VAL A 1 375 ? -3.776 15.935 -4.497 1.00 97.00 375 VAL A O 1
ATOM 2715 N N . ARG A 1 376 ? -1.563 15.668 -4.198 1.00 95.12 376 ARG A N 1
ATOM 2716 C CA . ARG A 1 376 ? -1.330 15.109 -5.543 1.00 95.12 376 ARG A CA 1
ATOM 2717 C C . ARG A 1 376 ? -2.049 13.773 -5.725 1.00 95.12 376 ARG A C 1
ATOM 2719 O O . ARG A 1 376 ? -2.722 13.584 -6.740 1.00 95.12 376 ARG A O 1
ATOM 2726 N N . THR A 1 377 ? -1.969 12.889 -4.731 1.00 92.19 377 THR A N 1
ATOM 2727 C CA . THR A 1 377 ? -2.675 11.600 -4.736 1.00 92.19 377 THR A CA 1
ATOM 2728 C C . THR A 1 377 ? -4.190 11.793 -4.813 1.00 92.19 377 THR A C 1
ATOM 2730 O O . THR A 1 377 ? -4.839 11.206 -5.678 1.00 92.19 377 THR A O 1
ATOM 2733 N N . VAL A 1 378 ? -4.752 12.669 -3.975 1.00 95.88 378 VAL A N 1
ATOM 2734 C CA . VAL A 1 378 ? -6.189 12.984 -3.951 1.00 95.88 378 VAL A CA 1
ATOM 2735 C C . VAL A 1 378 ? -6.646 13.616 -5.265 1.00 95.88 378 VAL A C 1
ATOM 2737 O O . VAL A 1 378 ? -7.672 13.218 -5.802 1.00 95.88 378 VAL A O 1
ATOM 2740 N N . THR A 1 379 ? -5.891 14.561 -5.828 1.00 95.69 379 THR A N 1
ATOM 2741 C CA . THR A 1 379 ? -6.237 15.213 -7.106 1.00 95.69 379 THR A CA 1
ATOM 2742 C C . THR A 1 379 ? -6.319 14.196 -8.247 1.00 95.69 379 THR A C 1
ATOM 2744 O O . THR A 1 379 ? -7.259 14.227 -9.050 1.00 95.69 379 THR A O 1
ATOM 2747 N N . ARG A 1 380 ? -5.371 13.250 -8.298 1.00 93.81 380 ARG A N 1
ATOM 2748 C CA . ARG A 1 380 ? -5.414 12.132 -9.247 1.00 93.81 380 ARG A CA 1
ATOM 2749 C C . ARG A 1 380 ? -6.651 11.263 -9.008 1.00 93.81 380 ARG A C 1
ATOM 2751 O O . ARG A 1 380 ? -7.417 11.042 -9.942 1.00 93.81 380 ARG A O 1
ATOM 2758 N N . LEU A 1 381 ? -6.907 10.866 -7.761 1.00 93.81 381 LEU A N 1
ATOM 2759 C CA . LEU A 1 381 ? -8.062 10.038 -7.402 1.00 93.81 381 LEU A CA 1
ATOM 2760 C C . LEU A 1 381 ? -9.397 10.701 -7.775 1.00 93.81 381 LEU A C 1
ATOM 2762 O O . LEU A 1 381 ? -10.271 10.058 -8.349 1.00 93.81 381 LEU A O 1
ATOM 2766 N N . LEU A 1 382 ? -9.553 11.998 -7.500 1.00 93.94 382 LEU A N 1
ATOM 2767 C CA . LEU A 1 382 ? -10.742 12.768 -7.869 1.00 93.94 382 LEU A CA 1
ATOM 2768 C C . LEU A 1 382 ? -10.914 12.865 -9.388 1.00 93.94 382 LEU A C 1
ATOM 2770 O O . LEU A 1 382 ? -12.036 13.046 -9.855 1.00 93.94 382 LEU A O 1
ATOM 2774 N N . SER A 1 383 ? -9.833 12.792 -10.166 1.00 93.62 383 SER A N 1
ATOM 2775 C CA . SER A 1 383 ? -9.874 12.762 -11.637 1.00 93.62 383 SER A CA 1
ATOM 2776 C C . SER A 1 383 ? -10.303 11.403 -12.177 1.00 93.62 383 SER A C 1
ATOM 2778 O O . SER A 1 383 ? -11.072 11.343 -13.130 1.00 93.62 383 SER A O 1
ATOM 2780 N N . GLU A 1 384 ? -9.881 10.325 -11.526 1.00 93.06 384 GLU A N 1
ATOM 2781 C CA . GLU A 1 384 ? -10.293 8.958 -11.857 1.00 93.06 384 GLU A CA 1
ATOM 2782 C C . GLU A 1 384 ? -11.725 8.646 -11.386 1.00 93.06 384 GLU A C 1
ATOM 2784 O O . GLU A 1 384 ? -12.406 7.802 -11.967 1.00 93.06 384 GLU A O 1
ATOM 2789 N N . ARG A 1 385 ? -12.196 9.315 -10.324 1.00 92.00 385 ARG A N 1
ATOM 2790 C CA . ARG A 1 385 ? -13.473 9.027 -9.651 1.00 92.00 385 ARG A CA 1
ATOM 2791 C C . ARG A 1 385 ? -14.296 10.298 -9.429 1.00 92.00 385 ARG A C 1
ATOM 2793 O O . ARG A 1 385 ? -14.363 10.802 -8.304 1.00 92.00 385 ARG A O 1
ATOM 2800 N N . PRO A 1 386 ? -15.003 10.796 -10.458 1.00 88.69 386 PRO A N 1
ATOM 2801 C CA . PRO A 1 386 ? -15.791 12.023 -10.345 1.00 88.69 386 PRO A CA 1
ATOM 2802 C C . PRO A 1 386 ? -16.911 11.937 -9.293 1.00 88.69 386 PRO A C 1
ATOM 2804 O O . PRO A 1 386 ? -17.314 12.963 -8.757 1.00 88.69 386 PRO A O 1
ATOM 2807 N N . GLY A 1 387 ? -17.366 10.732 -8.920 1.00 87.81 387 GLY A N 1
ATOM 2808 C CA . GLY A 1 387 ? -18.364 10.536 -7.858 1.00 87.81 387 GLY A CA 1
ATOM 2809 C C . GLY A 1 387 ? -17.932 11.033 -6.470 1.00 87.81 387 GLY A C 1
ATOM 2810 O O . GLY A 1 387 ? -18.785 11.379 -5.660 1.00 87.81 387 GLY A O 1
ATOM 2811 N N . LEU A 1 388 ? -16.624 11.146 -6.203 1.00 87.88 388 LEU A N 1
ATOM 2812 C CA . LEU A 1 388 ? -16.105 11.729 -4.957 1.00 87.88 388 LEU A CA 1
ATOM 2813 C C . LEU A 1 388 ? -16.186 13.268 -4.935 1.00 87.88 388 LEU A C 1
ATOM 2815 O O . LEU A 1 388 ? -15.995 13.880 -3.887 1.00 87.88 388 LEU A O 1
ATOM 2819 N N . ARG A 1 389 ? -16.507 13.906 -6.070 1.00 85.88 389 ARG A N 1
ATOM 2820 C CA . ARG A 1 389 ? -16.671 15.364 -6.200 1.00 85.88 389 ARG A CA 1
ATOM 2821 C C . ARG A 1 389 ? -18.091 15.846 -5.905 1.00 85.88 389 ARG A C 1
ATOM 2823 O O . ARG A 1 389 ? -18.387 17.016 -6.123 1.00 85.88 389 ARG A O 1
ATOM 2830 N N . ALA A 1 390 ? -18.982 14.980 -5.420 1.00 76.38 390 ALA A N 1
ATOM 2831 C CA . ALA A 1 390 ? -20.403 15.297 -5.242 1.00 76.38 390 ALA A CA 1
ATOM 2832 C C . ALA A 1 390 ? -20.692 16.493 -4.298 1.00 76.38 390 ALA A C 1
ATOM 2834 O O . ALA A 1 390 ? -21.830 16.941 -4.223 1.00 76.38 390 ALA A O 1
ATOM 2835 N N . GLY A 1 391 ? -19.678 17.042 -3.614 1.00 71.19 391 GLY A N 1
ATOM 2836 C CA . GLY A 1 391 ? -19.754 18.268 -2.810 1.00 71.19 391 GLY A CA 1
ATOM 2837 C C . GLY A 1 391 ? -19.214 19.551 -3.469 1.00 71.19 391 GLY A C 1
ATOM 2838 O O . GLY A 1 391 ? -19.053 20.537 -2.757 1.00 71.19 391 GLY A O 1
ATOM 2839 N N . GLY A 1 392 ? -18.914 19.548 -4.775 1.00 73.81 392 GLY A N 1
ATOM 2840 C CA . GLY A 1 392 ? -18.369 20.698 -5.517 1.00 73.81 392 GLY A CA 1
ATOM 2841 C C . GLY A 1 392 ? -16.839 20.833 -5.462 1.00 73.81 392 GLY A C 1
ATOM 2842 O O . GLY A 1 392 ? -16.168 20.142 -4.694 1.00 73.81 392 GLY A O 1
ATOM 2843 N N . ASP A 1 393 ? -16.291 21.742 -6.280 1.00 73.25 393 ASP A N 1
ATOM 2844 C CA . ASP A 1 393 ? -14.858 22.099 -6.326 1.00 73.25 393 ASP A CA 1
ATOM 2845 C C . ASP A 1 393 ? -14.480 23.015 -5.145 1.00 73.25 393 ASP A C 1
ATOM 2847 O O . ASP A 1 393 ? -14.078 24.169 -5.294 1.00 73.25 393 ASP A O 1
ATOM 2851 N N . ASP A 1 394 ? -14.672 22.498 -3.936 1.00 87.62 394 ASP A N 1
ATOM 2852 C CA . ASP A 1 394 ? -14.434 23.206 -2.684 1.00 87.62 394 ASP A CA 1
ATOM 2853 C C . ASP A 1 394 ? -12.969 23.013 -2.231 1.00 87.62 394 ASP A C 1
ATOM 2855 O O . ASP A 1 394 ? -12.535 21.875 -2.029 1.00 87.62 394 ASP A O 1
ATOM 2859 N N . PRO A 1 395 ? -12.171 24.075 -2.008 1.00 91.56 395 PRO A N 1
ATOM 2860 C CA . PRO A 1 395 ? -10.818 23.936 -1.461 1.00 91.56 395 PRO A CA 1
ATOM 2861 C C . PRO A 1 395 ? -10.789 23.232 -0.092 1.00 91.56 395 PRO A C 1
ATOM 2863 O O . PRO A 1 395 ? -9.758 22.664 0.282 1.00 91.56 395 PRO A O 1
ATOM 2866 N N . ALA A 1 396 ? -11.899 23.226 0.658 1.00 94.75 396 ALA A N 1
ATOM 2867 C CA . ALA A 1 396 ? -12.017 22.428 1.871 1.00 94.75 396 ALA A CA 1
ATOM 2868 C C . ALA A 1 396 ? -12.072 20.920 1.573 1.00 94.75 396 ALA A C 1
ATOM 2870 O O . ALA A 1 396 ? -11.408 20.170 2.282 1.00 94.75 396 ALA A O 1
ATOM 2871 N N . LEU A 1 397 ? -12.756 20.477 0.505 1.00 95.06 397 LEU A N 1
ATOM 2872 C CA . LEU A 1 397 ? -12.801 19.065 0.084 1.00 95.06 397 LEU A CA 1
ATOM 2873 C C . LEU A 1 397 ? -11.387 18.511 -0.114 1.00 95.06 397 LEU A C 1
ATOM 2875 O O . LEU A 1 397 ? -11.045 17.475 0.450 1.00 95.06 397 LEU A O 1
ATOM 2879 N N . LEU A 1 398 ? -10.561 19.216 -0.891 1.00 96.12 398 LEU A N 1
ATOM 2880 C CA . LEU A 1 398 ? -9.196 18.784 -1.198 1.00 96.12 398 LEU A CA 1
ATOM 2881 C C . LEU A 1 398 ? -8.349 18.660 0.075 1.00 96.12 398 LEU A C 1
ATOM 2883 O O . LEU A 1 398 ? -7.655 17.665 0.273 1.00 96.12 398 LEU A O 1
ATOM 2887 N N . ALA A 1 399 ? -8.421 19.666 0.948 1.00 97.12 399 ALA A N 1
ATOM 2888 C CA . ALA A 1 399 ? -7.652 19.692 2.182 1.00 97.12 399 ALA A CA 1
ATOM 2889 C C . ALA A 1 399 ? -8.090 18.606 3.172 1.00 97.12 399 ALA A C 1
ATOM 2891 O O . ALA A 1 399 ? -7.244 17.950 3.771 1.00 97.12 399 ALA A O 1
ATOM 2892 N N . GLU A 1 400 ? -9.395 18.400 3.326 1.00 96.94 400 GLU A N 1
ATOM 2893 C CA . GLU A 1 400 ? -9.955 17.390 4.218 1.00 96.94 400 GLU A CA 1
ATOM 2894 C C . GLU A 1 400 ? -9.662 15.964 3.720 1.00 96.94 400 GLU A C 1
ATOM 2896 O O . GLU A 1 400 ? -9.281 15.105 4.512 1.00 96.94 400 GLU A O 1
ATOM 2901 N N . LEU A 1 401 ? -9.748 15.705 2.409 1.00 97.00 401 LEU A N 1
ATOM 2902 C CA . LEU A 1 401 ? -9.372 14.408 1.831 1.00 97.00 401 LEU A CA 1
ATOM 2903 C C . LEU A 1 401 ? -7.860 14.144 1.879 1.00 97.00 401 LEU A C 1
ATOM 2905 O O . LEU A 1 401 ? -7.452 13.001 2.077 1.00 97.00 401 LEU A O 1
ATOM 2909 N N . ALA A 1 402 ? -7.021 15.175 1.746 1.00 97.31 402 ALA A N 1
ATOM 2910 C CA . ALA A 1 402 ? -5.577 15.031 1.938 1.00 97.31 402 ALA A CA 1
ATOM 2911 C C . ALA A 1 402 ? -5.249 14.593 3.376 1.00 97.31 402 ALA A C 1
ATOM 2913 O O . ALA A 1 402 ? -4.411 13.719 3.580 1.00 97.31 402 ALA A O 1
ATOM 2914 N N . VAL A 1 403 ? -5.964 15.131 4.369 1.00 97.88 403 VAL A N 1
ATOM 2915 C CA . VAL A 1 403 ? -5.844 14.706 5.773 1.00 97.88 403 VAL A CA 1
ATOM 2916 C C . VAL A 1 403 ? -6.298 13.256 5.967 1.00 97.88 403 VAL A C 1
ATOM 2918 O O . VAL A 1 403 ? -5.626 12.510 6.676 1.00 97.88 403 VAL A O 1
ATOM 2921 N N . VAL A 1 404 ? -7.377 12.822 5.302 1.00 97.31 404 VAL A N 1
ATOM 2922 C CA . VAL A 1 404 ? -7.780 11.402 5.302 1.00 97.31 404 VAL A CA 1
ATOM 2923 C C . VAL A 1 404 ? -6.659 10.515 4.761 1.00 97.31 404 VAL A C 1
ATOM 2925 O O . VAL A 1 404 ? -6.367 9.495 5.375 1.00 97.31 404 VAL A O 1
ATOM 2928 N N . HIS A 1 405 ? -6.031 10.888 3.642 1.00 95.94 405 HIS A N 1
ATOM 2929 C CA . HIS A 1 405 ? -4.939 10.105 3.058 1.00 95.94 405 HIS A CA 1
ATOM 2930 C C . HIS A 1 405 ? -3.750 9.987 4.016 1.00 95.94 405 HIS A C 1
ATOM 2932 O O . HIS A 1 405 ? -3.287 8.883 4.278 1.00 95.94 405 HIS A O 1
ATOM 2938 N N . VAL A 1 406 ? -3.320 11.105 4.611 1.00 95.50 406 VAL A N 1
ATOM 2939 C CA . VAL A 1 406 ? -2.233 11.114 5.605 1.00 95.50 406 VAL A CA 1
ATOM 2940 C C . VAL A 1 406 ? -2.564 10.236 6.815 1.00 95.50 406 VAL A C 1
ATOM 2942 O O . VAL A 1 406 ? -1.693 9.529 7.310 1.00 95.50 406 VAL A O 1
ATOM 2945 N N . PHE A 1 407 ? -3.814 10.259 7.284 1.00 95.06 407 PHE A N 1
ATOM 2946 C CA . PHE A 1 407 ? -4.259 9.401 8.382 1.00 95.06 407 PHE A CA 1
ATOM 2947 C C . PHE A 1 407 ? -4.320 7.917 7.990 1.00 95.06 407 PHE A C 1
ATOM 2949 O O . PHE A 1 407 ? -4.016 7.051 8.803 1.00 95.06 407 PHE A O 1
ATOM 2956 N N . ALA A 1 408 ? -4.745 7.604 6.766 1.00 92.12 408 ALA A N 1
ATOM 2957 C CA . ALA A 1 408 ? -4.830 6.228 6.284 1.00 92.12 408 ALA A CA 1
ATOM 2958 C C . ALA A 1 408 ? -3.447 5.586 6.101 1.00 92.12 408 ALA A C 1
ATOM 2960 O O . ALA A 1 408 ? -3.314 4.377 6.293 1.00 92.12 408 ALA A O 1
ATOM 2961 N N . ASP A 1 409 ? -2.458 6.401 5.739 1.00 87.50 409 ASP A N 1
ATOM 2962 C CA . ASP A 1 409 ? -1.050 6.041 5.594 1.00 87.50 409 ASP A CA 1
ATOM 2963 C C . ASP A 1 409 ? -0.387 5.748 6.954 1.00 87.50 409 ASP A C 1
ATOM 2965 O O . ASP A 1 409 ? 0.220 4.697 7.147 1.00 87.50 409 ASP A O 1
ATOM 2969 N N . ASP A 1 410 ? -0.601 6.621 7.945 1.00 89.38 410 ASP A N 1
ATOM 2970 C CA . ASP A 1 410 ? -0.028 6.481 9.289 1.00 89.38 410 ASP A CA 1
ATOM 2971 C C . ASP A 1 410 ? -1.078 6.715 10.394 1.00 89.38 410 ASP A C 1
ATOM 2973 O O . ASP A 1 410 ? -1.099 7.759 11.052 1.00 89.38 410 ASP A O 1
ATOM 2977 N N . PRO A 1 411 ? -1.969 5.741 10.654 1.00 89.19 411 PRO A N 1
ATOM 2978 C CA . PRO A 1 411 ? -3.046 5.901 11.630 1.00 89.19 411 PRO A CA 1
ATOM 2979 C C . PRO A 1 411 ? -2.562 5.877 13.085 1.00 89.19 411 PRO A C 1
ATOM 2981 O O . PRO A 1 411 ? -3.384 5.975 13.995 1.00 89.19 411 PRO A O 1
ATOM 2984 N N . GLN A 1 412 ? -1.267 5.650 13.325 1.00 85.25 412 GLN A N 1
ATOM 2985 C CA . GLN A 1 412 ? -0.663 5.611 14.661 1.00 85.25 412 GLN A CA 1
ATOM 2986 C C . GLN A 1 412 ? 0.124 6.885 14.985 1.00 85.25 412 GLN A C 1
ATOM 2988 O O . GLN A 1 412 ? 0.533 7.070 16.135 1.00 85.25 412 GLN A O 1
ATOM 2993 N N . ALA A 1 413 ? 0.323 7.776 14.009 1.00 87.50 413 ALA A N 1
ATOM 2994 C CA . ALA A 1 413 ? 0.925 9.072 14.262 1.00 87.50 413 ALA A CA 1
ATOM 2995 C C . ALA A 1 413 ? 0.106 9.899 15.258 1.00 87.50 413 ALA A C 1
ATOM 2997 O O . ALA A 1 413 ? -1.120 9.816 15.365 1.00 87.50 413 ALA A O 1
ATOM 2998 N N . PHE A 1 414 ? 0.830 10.735 15.998 1.00 89.88 414 PHE A N 1
ATOM 2999 C CA . PHE A 1 414 ? 0.230 11.683 16.916 1.00 89.88 414 PHE A CA 1
ATOM 3000 C C . PHE A 1 414 ? -0.247 12.914 16.147 1.00 89.88 414 PHE A C 1
ATOM 3002 O O . PHE A 1 414 ? 0.558 13.624 15.541 1.00 89.88 414 PHE A O 1
ATOM 3009 N N . TYR A 1 415 ? -1.547 13.173 16.222 1.00 93.38 415 TYR A N 1
ATOM 3010 C CA . TYR A 1 415 ? -2.199 14.294 15.564 1.00 93.38 415 TYR A CA 1
ATOM 3011 C C . TYR A 1 415 ? -2.910 15.186 16.584 1.00 93.38 415 TYR A C 1
ATOM 3013 O O . TYR A 1 415 ? -3.371 14.724 17.628 1.00 93.38 415 TYR A O 1
ATOM 3021 N N . ASP A 1 416 ? -2.975 16.483 16.293 1.00 94.25 416 ASP A N 1
ATOM 3022 C CA . ASP A 1 416 ? -3.647 17.465 17.143 1.00 94.25 416 ASP A CA 1
ATOM 3023 C C . ASP A 1 416 ? -5.159 17.570 16.845 1.00 94.25 416 ASP A C 1
ATOM 3025 O O . ASP A 1 416 ? -5.715 16.895 15.973 1.00 94.25 416 ASP A O 1
ATOM 3029 N N . ALA A 1 417 ? -5.854 18.422 17.605 1.00 93.94 417 ALA A N 1
ATOM 3030 C CA . ALA A 1 417 ? -7.298 18.618 17.466 1.00 93.94 417 ALA A CA 1
ATOM 3031 C C . ALA A 1 417 ? -7.696 19.244 16.115 1.00 93.94 417 ALA A C 1
ATOM 3033 O O . ALA A 1 417 ? -8.778 18.950 15.595 1.00 93.94 417 ALA A O 1
ATOM 3034 N N . ASP A 1 418 ? -6.833 20.079 15.528 1.00 96.06 418 ASP A N 1
ATOM 3035 C CA . ASP A 1 418 ? -7.086 20.702 14.228 1.00 96.06 418 ASP A CA 1
ATOM 3036 C C . ASP A 1 418 ? -7.030 19.652 13.110 1.00 96.06 418 ASP A C 1
ATOM 3038 O O . ASP A 1 418 ? -7.911 19.623 12.242 1.00 96.06 418 ASP A O 1
ATOM 3042 N N . PHE A 1 419 ? -6.060 18.733 13.171 1.00 97.00 419 PHE A N 1
ATOM 3043 C CA . PHE A 1 419 ? -5.978 17.588 12.268 1.00 97.00 419 PHE A CA 1
ATOM 3044 C C . PHE A 1 419 ? -7.222 16.708 12.384 1.00 97.00 419 PHE A C 1
ATOM 3046 O O . PHE A 1 419 ? -7.860 16.412 11.374 1.00 97.00 419 PHE A O 1
ATOM 3053 N N . HIS A 1 420 ? -7.622 16.332 13.602 1.00 95.44 420 HIS A N 1
ATOM 3054 C CA . HIS A 1 420 ? -8.799 15.485 13.801 1.00 95.44 420 HIS A CA 1
ATOM 3055 C C . HIS A 1 420 ? -10.115 16.170 13.378 1.00 95.44 420 HIS A C 1
ATOM 3057 O O . HIS A 1 420 ? -11.008 15.495 12.862 1.00 95.44 420 HIS A O 1
ATOM 3063 N N . SER A 1 421 ? -10.223 17.499 13.495 1.00 95.75 421 SER A N 1
ATOM 3064 C CA . SER A 1 421 ? -11.365 18.268 12.970 1.00 95.75 421 SER A CA 1
ATOM 3065 C C . SER A 1 421 ? -11.425 18.233 11.435 1.00 95.75 421 SER A C 1
ATOM 3067 O O . SER A 1 421 ? -12.492 18.027 10.852 1.00 95.75 421 SER A O 1
ATOM 3069 N N . CYS A 1 422 ? -10.275 18.368 10.762 1.00 97.12 422 CYS A N 1
ATOM 3070 C CA . CYS A 1 422 ? -10.171 18.210 9.306 1.00 97.12 422 CYS A CA 1
ATOM 3071 C C . CYS A 1 422 ? -10.472 16.771 8.863 1.00 97.12 422 CYS A C 1
ATOM 3073 O O . CYS A 1 422 ? -11.194 16.562 7.887 1.00 97.12 422 CYS A O 1
ATOM 3075 N N . LEU A 1 423 ? -9.974 15.780 9.609 1.00 96.62 423 LEU A N 1
ATOM 3076 C CA . LEU A 1 423 ? -10.215 14.362 9.357 1.00 96.62 423 LEU A CA 1
ATOM 3077 C C . LEU A 1 423 ? -11.708 14.027 9.444 1.00 96.62 423 LEU A C 1
ATOM 3079 O O . LEU A 1 423 ? -12.236 13.362 8.556 1.00 96.62 423 LEU A O 1
ATOM 3083 N N . ALA A 1 424 ? -12.413 14.525 10.465 1.00 95.81 424 ALA A N 1
ATOM 3084 C CA . ALA A 1 424 ? -13.858 14.341 10.602 1.00 95.81 424 ALA A CA 1
ATOM 3085 C C . ALA A 1 424 ? -14.635 14.933 9.410 1.00 95.81 424 ALA A C 1
ATOM 3087 O O . ALA A 1 424 ? -15.550 14.293 8.885 1.00 95.81 424 ALA A O 1
ATOM 3088 N N . GLY A 1 425 ? -14.239 16.124 8.939 1.00 95.00 425 GLY A N 1
ATOM 3089 C CA . GLY A 1 425 ? -14.756 16.727 7.706 1.00 95.00 425 GLY A CA 1
ATOM 3090 C C . GLY A 1 425 ? -14.572 15.821 6.489 1.00 95.00 425 GLY A C 1
ATOM 3091 O O . GLY A 1 425 ? -15.549 15.496 5.815 1.00 95.00 425 GLY A O 1
ATOM 3092 N N . GLY A 1 426 ? -13.352 15.325 6.275 1.00 95.62 426 GLY A N 1
ATOM 3093 C CA . GLY A 1 426 ? -13.011 14.481 5.127 1.00 95.62 426 GLY A CA 1
ATOM 3094 C C . GLY A 1 426 ? -13.738 13.144 5.138 1.00 95.62 426 GLY A C 1
ATOM 3095 O O . GLY A 1 426 ? -14.331 12.756 4.135 1.00 95.62 426 GLY A O 1
ATOM 3096 N N . LEU A 1 427 ? -13.784 12.476 6.293 1.00 95.88 427 LEU A N 1
ATOM 3097 C CA . LEU A 1 427 ? -14.493 11.209 6.464 1.00 95.88 427 LEU A CA 1
ATOM 3098 C C . LEU A 1 427 ? -15.991 11.337 6.148 1.00 95.88 427 LEU A C 1
ATOM 3100 O O . LEU A 1 427 ? -16.551 10.442 5.519 1.00 95.88 427 LEU A O 1
ATOM 3104 N N . ARG A 1 428 ? -16.652 12.446 6.511 1.00 94.88 428 ARG A N 1
ATOM 3105 C CA . ARG A 1 428 ? -18.076 12.667 6.180 1.00 94.88 428 ARG A CA 1
ATOM 3106 C C . ARG A 1 428 ? -18.351 12.761 4.678 1.00 94.88 428 ARG A C 1
ATOM 3108 O O . ARG A 1 428 ? -19.475 12.491 4.266 1.00 94.88 428 ARG A O 1
ATOM 3115 N N . ARG A 1 429 ? -17.349 13.122 3.873 1.00 93.56 429 ARG A N 1
ATOM 3116 C CA . ARG A 1 429 ? -17.469 13.242 2.411 1.00 93.56 429 ARG A CA 1
ATOM 3117 C C . ARG A 1 429 ? -17.282 11.910 1.683 1.00 93.56 429 ARG A C 1
ATOM 3119 O O . ARG A 1 429 ? -17.564 11.823 0.491 1.00 93.56 429 ARG A O 1
ATOM 3126 N N . LEU A 1 430 ? -16.815 10.877 2.381 1.00 95.19 430 LEU A N 1
ATOM 3127 C CA . LEU A 1 430 ? -16.569 9.570 1.790 1.00 95.19 430 LEU A CA 1
ATOM 3128 C C . LEU A 1 430 ? -17.829 8.699 1.751 1.00 95.19 430 LEU A C 1
ATOM 3130 O O . LEU A 1 430 ? -18.679 8.788 2.648 1.00 95.19 430 LEU A O 1
ATOM 3134 N N . PRO A 1 431 ? -17.930 7.789 0.765 1.00 94.69 431 PRO A N 1
ATOM 3135 C CA . PRO A 1 431 ? -19.014 6.823 0.706 1.00 94.69 431 PRO A CA 1
ATOM 3136 C C . PRO A 1 431 ? -19.101 5.987 1.984 1.00 94.69 431 PRO A C 1
ATOM 3138 O O . PRO A 1 431 ? -18.100 5.500 2.513 1.00 94.69 431 PRO A O 1
ATOM 3141 N N . THR A 1 432 ? -20.318 5.781 2.474 1.00 95.94 432 THR A N 1
ATOM 3142 C CA . THR A 1 432 ? -20.560 4.912 3.627 1.00 95.94 432 THR A CA 1
ATOM 3143 C C . THR A 1 432 ? -20.362 3.443 3.245 1.00 95.94 432 THR A C 1
ATOM 3145 O O . THR A 1 432 ? -20.899 2.972 2.241 1.00 95.94 432 THR A O 1
ATOM 3148 N N . LEU A 1 433 ? -19.641 2.693 4.072 1.00 95.50 433 LEU A N 1
ATOM 3149 C CA . LEU A 1 433 ? -19.590 1.239 4.054 1.00 95.50 433 LEU A CA 1
ATOM 3150 C C . LEU A 1 433 ? -20.610 0.693 5.055 1.00 95.50 433 LEU A C 1
ATOM 3152 O O . LEU A 1 433 ? -20.548 1.003 6.241 1.00 95.50 433 LEU A O 1
ATOM 3156 N N . ARG A 1 434 ? -21.519 -0.164 4.584 1.00 97.12 434 ARG A N 1
ATOM 3157 C CA . ARG A 1 434 ? -22.409 -0.950 5.447 1.00 97.12 434 ARG A CA 1
ATOM 3158 C C . ARG A 1 434 ? -22.009 -2.414 5.356 1.00 97.12 434 ARG A C 1
ATOM 3160 O O . ARG A 1 434 ? -22.028 -2.975 4.262 1.00 97.12 434 ARG A O 1
ATOM 3167 N N . GLY A 1 435 ? -21.635 -3.028 6.471 1.00 96.75 435 GLY A N 1
ATOM 3168 C CA . GLY A 1 435 ? -21.160 -4.409 6.469 1.00 96.75 435 GLY A CA 1
ATOM 3169 C C . GLY A 1 435 ? -20.337 -4.772 7.697 1.00 96.75 435 GLY A C 1
ATOM 3170 O O . GLY A 1 435 ? -20.299 -4.029 8.673 1.00 96.75 435 GLY A O 1
ATOM 3171 N N . VAL A 1 436 ? -19.670 -5.926 7.628 1.00 97.62 436 VAL A N 1
ATOM 3172 C CA . VAL A 1 436 ? -18.698 -6.345 8.644 1.00 97.62 436 VAL A CA 1
ATOM 3173 C C . VAL A 1 436 ? -17.310 -5.859 8.244 1.00 97.62 436 VAL A C 1
ATOM 3175 O O . VAL A 1 436 ? -16.825 -6.161 7.148 1.00 97.62 436 VAL A O 1
ATOM 3178 N N . VAL A 1 437 ? -16.669 -5.133 9.151 1.00 96.44 437 VAL A N 1
ATOM 3179 C CA . VAL A 1 437 ? -15.250 -4.782 9.082 1.00 96.44 437 VAL A CA 1
ATOM 3180 C C . VAL A 1 437 ? -14.480 -5.490 10.193 1.00 96.44 437 VAL A C 1
ATOM 3182 O O . VAL A 1 437 ? -15.069 -5.988 11.145 1.00 96.44 437 VAL A O 1
ATOM 3185 N N . VAL A 1 438 ? -13.167 -5.588 10.048 1.00 95.06 438 VAL A N 1
ATOM 3186 C CA . VAL A 1 438 ? -12.268 -6.357 10.899 1.00 95.06 438 VAL A CA 1
ATOM 3187 C C . VAL A 1 438 ? -11.057 -5.506 11.229 1.00 95.06 438 VAL A C 1
ATOM 3189 O O . VAL A 1 438 ? -10.498 -4.820 10.367 1.00 95.06 438 VAL A O 1
ATOM 3192 N N . ARG A 1 439 ? -10.642 -5.558 12.488 1.00 92.06 439 ARG A N 1
ATOM 3193 C CA . ARG A 1 439 ? -9.451 -4.880 12.991 1.00 92.06 439 ARG A CA 1
ATOM 3194 C C . ARG A 1 439 ? -8.763 -5.761 14.027 1.00 92.06 439 ARG A C 1
ATOM 3196 O O . ARG A 1 439 ? -9.439 -6.476 14.753 1.00 92.06 439 ARG A O 1
ATOM 3203 N N . GLY A 1 440 ? -7.436 -5.720 14.100 1.00 90.75 440 GLY A N 1
ATOM 3204 C CA . GLY A 1 440 ? -6.700 -6.476 15.108 1.00 90.75 440 GLY A CA 1
ATOM 3205 C C . GLY A 1 440 ? -6.716 -5.774 16.451 1.00 90.75 440 GLY A C 1
ATOM 3206 O O . GLY A 1 440 ? -6.574 -4.556 16.490 1.00 90.75 440 GLY A O 1
ATOM 3207 N N . ILE A 1 441 ? -6.851 -6.537 17.526 1.00 90.88 441 ILE A N 1
ATOM 3208 C CA . ILE A 1 441 ? -6.872 -6.084 18.923 1.00 90.88 441 ILE A CA 1
ATOM 3209 C C . ILE A 1 441 ? -5.789 -6.831 19.726 1.00 90.88 441 ILE A C 1
ATOM 3211 O O . ILE A 1 441 ? -5.208 -7.792 19.208 1.00 90.88 441 ILE A O 1
ATOM 3215 N N . PRO A 1 442 ? -5.445 -6.387 20.950 1.00 87.75 442 PRO A N 1
ATOM 3216 C CA . PRO A 1 442 ? -4.606 -7.172 21.857 1.00 87.75 442 PRO A CA 1
ATOM 3217 C C . PRO A 1 442 ? -5.229 -8.549 22.131 1.00 87.75 442 PRO A C 1
ATOM 3219 O O . PRO A 1 442 ? -6.452 -8.673 22.119 1.00 87.75 442 PRO A O 1
ATOM 3222 N N . GLU A 1 443 ? -4.394 -9.564 22.376 1.00 85.88 443 GLU A N 1
ATOM 3223 C CA . GLU A 1 443 ? -4.851 -10.928 22.697 1.00 85.88 443 GLU A CA 1
ATOM 3224 C C . GLU A 1 443 ? -5.711 -10.945 23.966 1.00 85.88 443 GLU A C 1
ATOM 3226 O O . GLU A 1 443 ? -6.780 -11.550 24.007 1.00 85.88 443 GLU A O 1
ATOM 3231 N N . GLU A 1 444 ? -5.284 -10.183 24.970 1.00 82.75 444 GLU A N 1
ATOM 3232 C CA . GLU A 1 444 ? -6.025 -9.976 26.203 1.00 82.75 444 GLU A CA 1
ATOM 3233 C C . GLU A 1 444 ? -6.952 -8.765 26.052 1.00 82.75 444 GLU A C 1
ATOM 3235 O O . GLU A 1 444 ? -6.530 -7.607 26.123 1.00 82.75 444 GLU A O 1
ATOM 3240 N N . SER A 1 445 ? -8.242 -9.028 25.846 1.00 83.75 445 SER A N 1
ATOM 3241 C CA . SER A 1 445 ? -9.289 -8.021 25.993 1.00 83.75 445 SER A CA 1
ATOM 3242 C C . SER A 1 445 ? -10.139 -8.327 27.217 1.00 83.75 445 SER A C 1
ATOM 3244 O O . SER A 1 445 ? -10.673 -9.422 27.364 1.00 83.75 445 SER A O 1
ATOM 3246 N N . ASN A 1 446 ? -10.313 -7.328 28.076 1.00 88.19 446 ASN A N 1
ATOM 3247 C CA . ASN A 1 446 ? -11.217 -7.375 29.224 1.00 88.19 446 ASN A CA 1
ATOM 3248 C C . ASN A 1 446 ? -12.654 -6.940 28.875 1.00 88.19 446 ASN A C 1
ATOM 3250 O O . ASN A 1 446 ? -13.467 -6.729 29.776 1.00 88.19 446 ASN A O 1
ATOM 3254 N N . ALA A 1 447 ? -12.973 -6.767 27.588 1.00 91.69 447 ALA A N 1
ATOM 3255 C CA . ALA A 1 447 ? -14.298 -6.352 27.154 1.00 91.69 447 ALA A CA 1
ATOM 3256 C C . ALA A 1 447 ? -15.338 -7.436 27.479 1.00 91.69 447 ALA A C 1
ATOM 3258 O O . ALA A 1 447 ? -15.173 -8.603 27.130 1.00 91.69 447 ALA A O 1
ATOM 3259 N N . GLN A 1 448 ? -16.430 -7.044 28.133 1.00 95.31 448 GLN A N 1
ATOM 3260 C CA . GLN A 1 448 ? -17.518 -7.950 28.503 1.00 95.31 448 GLN A CA 1
ATOM 3261 C C . GLN A 1 448 ? -18.685 -7.831 27.523 1.00 95.31 448 GLN A C 1
ATOM 3263 O O . GLN A 1 448 ? -18.988 -6.740 27.040 1.00 95.31 448 GLN A O 1
ATOM 3268 N N . THR A 1 449 ? -19.384 -8.936 27.260 1.00 97.00 449 THR A N 1
ATOM 3269 C CA . THR A 1 449 ? -20.641 -8.914 26.498 1.00 97.00 449 THR A CA 1
ATOM 3270 C C . THR A 1 449 ? -21.625 -7.916 27.116 1.00 97.00 449 THR A C 1
ATOM 3272 O O . THR A 1 449 ? -21.849 -7.912 28.322 1.00 97.00 449 THR A O 1
ATOM 3275 N N . GLY A 1 450 ? -22.214 -7.060 26.284 1.00 96.50 450 GLY A N 1
ATOM 3276 C CA . GLY A 1 450 ? -23.111 -5.979 26.687 1.00 96.50 450 GLY A CA 1
ATOM 3277 C C . GLY A 1 450 ? -22.422 -4.632 26.923 1.00 96.50 450 GLY A C 1
ATOM 3278 O O . GLY A 1 450 ? -23.109 -3.609 26.836 1.00 96.50 450 GLY A O 1
ATOM 3279 N N . ALA A 1 451 ? -21.100 -4.607 27.144 1.00 96.50 451 ALA A N 1
ATOM 3280 C CA . ALA A 1 451 ? -20.331 -3.372 27.296 1.00 96.50 451 ALA A CA 1
ATOM 3281 C C . ALA A 1 451 ? -20.413 -2.499 26.035 1.00 96.50 451 ALA A C 1
ATOM 3283 O O . ALA A 1 451 ? -20.521 -3.013 24.918 1.00 96.50 451 ALA A O 1
ATOM 3284 N N . VAL A 1 452 ? -20.353 -1.176 26.210 1.00 96.62 452 VAL A N 1
ATOM 3285 C CA . VAL A 1 452 ? -20.376 -0.206 25.107 1.00 96.62 452 VAL A CA 1
ATOM 3286 C C . VAL A 1 452 ? -19.051 0.537 25.068 1.00 96.62 452 VAL A C 1
ATOM 3288 O O . VAL A 1 452 ? -18.799 1.425 25.870 1.00 96.62 452 VAL A O 1
ATOM 3291 N N . LEU A 1 453 ? -18.226 0.201 24.087 1.00 95.12 453 LEU A N 1
ATOM 3292 C CA . LEU A 1 453 ? -16.932 0.820 23.843 1.00 95.12 453 LEU A CA 1
ATOM 3293 C C . LEU A 1 453 ? -17.133 2.106 23.035 1.00 95.12 453 LEU A C 1
ATOM 3295 O O . LEU A 1 453 ? -17.752 2.080 21.971 1.00 95.12 453 LEU A O 1
ATOM 3299 N N . ARG A 1 454 ? -16.603 3.240 23.495 1.00 94.19 454 ARG A N 1
ATOM 3300 C CA . ARG A 1 454 ? -16.584 4.490 22.713 1.00 94.19 454 ARG A CA 1
ATOM 3301 C C . ARG A 1 454 ? -15.224 4.634 22.046 1.00 94.19 454 ARG A C 1
ATOM 3303 O O . ARG A 1 454 ? -14.211 4.658 22.737 1.00 94.19 454 ARG A O 1
ATOM 3310 N N . LEU A 1 455 ? -15.194 4.767 20.721 1.00 91.94 455 LEU A N 1
ATOM 3311 C CA . LEU A 1 455 ? -13.951 5.052 20.004 1.00 91.94 455 LEU A CA 1
ATOM 3312 C C . LEU A 1 455 ? -13.533 6.510 20.255 1.00 91.94 455 LEU A C 1
ATOM 3314 O O . LEU A 1 455 ? -14.259 7.409 19.829 1.00 91.94 455 LEU A O 1
ATOM 3318 N N . PRO A 1 456 ? -12.402 6.786 20.928 1.00 87.81 456 PRO A N 1
ATOM 3319 C CA . PRO A 1 456 ? -11.978 8.164 21.182 1.00 87.81 456 PRO A CA 1
ATOM 3320 C C . PRO A 1 456 ? -11.452 8.842 19.910 1.00 87.81 456 PRO A C 1
ATOM 3322 O O . PRO A 1 456 ? -11.591 10.049 19.738 1.00 87.81 456 PRO A O 1
ATOM 3325 N N . THR A 1 457 ? -10.883 8.058 18.998 1.00 89.38 457 THR A N 1
ATOM 3326 C CA . THR A 1 457 ? -10.301 8.503 17.733 1.00 89.38 457 THR A CA 1
ATOM 3327 C C . THR A 1 457 ? -10.821 7.637 16.585 1.00 89.38 457 THR A C 1
ATOM 3329 O O . THR A 1 457 ? -11.372 6.558 16.826 1.00 89.38 457 THR A O 1
ATOM 3332 N N . PRO A 1 458 ? -10.699 8.091 15.324 1.00 93.56 458 PRO A N 1
ATOM 3333 C CA . PRO A 1 458 ? -11.063 7.264 14.183 1.00 93.56 458 PRO A CA 1
ATOM 3334 C C . PRO A 1 458 ? -10.182 6.014 14.110 1.00 93.56 458 PRO A C 1
ATOM 3336 O O . PRO A 1 458 ? -9.011 6.051 14.484 1.00 93.56 458 PRO A O 1
ATOM 3339 N N . VAL A 1 459 ? -10.729 4.915 13.596 1.00 92.31 459 VAL A N 1
ATOM 3340 C CA . VAL A 1 459 ? -10.023 3.629 13.514 1.00 92.31 459 VAL A CA 1
ATOM 3341 C C . VAL A 1 459 ? -10.078 3.081 12.097 1.00 92.31 459 VAL A C 1
ATOM 3343 O O . VAL A 1 459 ? -11.156 2.905 11.534 1.00 92.31 459 VAL A O 1
ATOM 3346 N N . VAL A 1 460 ? -8.916 2.765 11.524 1.00 92.25 460 VAL A N 1
ATOM 3347 C CA . VAL A 1 460 ? -8.817 2.085 10.222 1.00 92.25 460 VAL A CA 1
ATOM 3348 C C . VAL A 1 460 ? -9.195 0.613 10.380 1.00 92.25 460 VAL A C 1
ATOM 3350 O O . VAL A 1 460 ? -8.664 -0.060 11.257 1.00 92.25 460 VAL A O 1
ATOM 3353 N N . ALA A 1 461 ? -10.041 0.082 9.505 1.00 93.56 461 ALA A N 1
ATOM 3354 C CA . ALA A 1 461 ? -10.453 -1.318 9.490 1.00 93.56 461 ALA A CA 1
ATOM 3355 C C . ALA A 1 461 ? -10.432 -1.901 8.068 1.00 93.56 461 ALA A C 1
ATOM 3357 O O . ALA A 1 461 ? -10.424 -1.179 7.067 1.00 93.56 461 ALA A O 1
ATOM 3358 N N . LEU A 1 462 ? -10.418 -3.230 7.985 1.00 92.19 462 LEU A N 1
ATOM 3359 C CA . LEU A 1 462 ? -10.517 -3.981 6.736 1.00 92.19 462 LEU A CA 1
ATOM 3360 C C . LEU A 1 462 ? -11.928 -4.551 6.563 1.00 92.19 462 LEU A C 1
ATOM 3362 O O . LEU A 1 462 ? -12.568 -4.873 7.549 1.00 92.19 462 LEU A O 1
ATOM 3366 N N . PRO A 1 463 ? -12.457 -4.745 5.354 1.00 93.88 463 PRO A N 1
ATOM 3367 C CA . PRO A 1 463 ? -13.726 -5.409 5.136 1.00 93.88 463 PRO A CA 1
ATOM 3368 C C . PRO A 1 463 ? -13.520 -6.902 5.406 1.00 93.88 463 PRO A C 1
ATOM 3370 O O . PRO A 1 463 ? -12.499 -7.466 5.015 1.00 93.88 463 PRO A O 1
ATOM 3373 N N . ALA A 1 464 ? -14.491 -7.578 6.020 1.00 93.44 464 ALA A N 1
ATOM 3374 C CA . ALA A 1 464 ? -14.307 -8.963 6.474 1.00 93.44 464 ALA A CA 1
ATOM 3375 C C . ALA A 1 464 ? -13.940 -9.973 5.373 1.00 93.44 464 ALA A C 1
ATOM 3377 O O . ALA A 1 464 ? -13.307 -10.985 5.668 1.00 93.44 464 ALA A O 1
ATOM 3378 N N . ARG A 1 465 ? -14.282 -9.667 4.113 1.00 89.69 465 ARG A N 1
ATOM 3379 C CA . ARG A 1 465 ? -13.911 -10.443 2.917 1.00 89.69 465 ARG A CA 1
ATOM 3380 C C . ARG A 1 465 ? -12.404 -10.481 2.630 1.00 89.69 465 ARG A C 1
ATOM 3382 O O . ARG A 1 465 ? -11.966 -11.316 1.852 1.00 89.69 465 ARG A O 1
ATOM 3389 N N . VAL A 1 466 ? -11.620 -9.568 3.204 1.00 86.69 466 VAL A N 1
ATOM 3390 C CA . VAL A 1 466 ? -10.161 -9.539 3.045 1.00 86.69 466 VAL A CA 1
ATOM 3391 C C . VAL A 1 466 ? -9.542 -10.472 4.082 1.00 86.69 466 VAL A C 1
ATOM 3393 O O . VAL A 1 466 ? -9.573 -10.177 5.273 1.00 86.69 466 VAL A O 1
ATOM 3396 N N . THR A 1 467 ? -8.956 -11.587 3.648 1.00 85.88 467 THR A N 1
ATOM 3397 C CA . THR A 1 467 ? -8.417 -12.665 4.508 1.00 85.88 467 THR A CA 1
ATOM 3398 C C . THR A 1 467 ? -7.060 -12.357 5.148 1.00 85.88 467 THR A C 1
ATOM 3400 O O . THR A 1 467 ? -6.429 -13.238 5.723 1.00 85.88 467 THR A O 1
ATOM 3403 N N . ARG A 1 468 ? -6.600 -11.104 5.081 1.00 83.50 468 ARG A N 1
ATOM 3404 C CA . ARG A 1 468 ? -5.324 -10.683 5.668 1.00 83.50 468 ARG A CA 1
ATOM 3405 C C . ARG A 1 468 ? -5.381 -10.770 7.207 1.00 83.50 468 ARG A C 1
ATOM 3407 O O . ARG A 1 468 ? -6.380 -10.310 7.777 1.00 83.50 468 ARG A O 1
ATOM 3414 N N . PRO A 1 469 ? -4.336 -11.295 7.877 1.00 84.25 469 PRO A N 1
ATOM 3415 C CA . PRO A 1 469 ? -4.231 -11.255 9.333 1.00 84.25 469 PRO A CA 1
ATOM 3416 C C . PRO A 1 469 ? -4.126 -9.805 9.820 1.00 84.25 469 PRO A C 1
ATOM 3418 O O . PRO A 1 469 ? -3.476 -8.966 9.194 1.00 84.25 469 PRO A O 1
ATOM 3421 N N . VAL A 1 470 ? -4.803 -9.493 10.927 1.00 85.38 470 VAL A N 1
ATOM 3422 C CA . VAL A 1 470 ? -4.882 -8.119 11.459 1.00 85.38 470 VAL A CA 1
ATOM 3423 C C . VAL A 1 470 ? -4.221 -7.939 12.826 1.00 85.38 470 VAL A C 1
ATOM 3425 O O . VAL A 1 470 ? -4.028 -6.803 13.246 1.00 85.38 470 VAL A O 1
ATOM 3428 N N . GLY A 1 471 ? -3.863 -9.021 13.517 1.00 85.62 471 GLY A N 1
ATOM 3429 C CA . GLY A 1 471 ? -3.304 -8.994 14.870 1.00 85.62 471 GLY A CA 1
ATOM 3430 C C . GLY A 1 471 ? -3.492 -10.331 15.596 1.00 85.62 471 GLY A C 1
ATOM 3431 O O . GLY A 1 471 ? -4.047 -11.253 15.003 1.00 85.62 471 GLY A O 1
ATOM 3432 N N . PRO A 1 472 ? -3.042 -10.454 16.857 1.00 86.31 472 PRO A N 1
ATOM 3433 C CA . PRO A 1 472 ? -3.154 -11.697 17.631 1.00 86.31 472 PRO A CA 1
ATOM 3434 C C . PRO A 1 472 ? -4.611 -12.070 17.965 1.00 86.31 472 PRO A C 1
ATOM 3436 O O . PRO A 1 472 ? -4.944 -13.246 18.063 1.00 86.31 472 PRO A O 1
ATOM 3439 N N . ALA A 1 473 ? -5.495 -11.076 18.063 1.00 91.12 473 ALA A N 1
ATOM 3440 C CA . ALA A 1 473 ? -6.940 -11.244 18.170 1.00 91.12 473 ALA A CA 1
ATOM 3441 C C . ALA A 1 473 ? -7.663 -10.296 17.196 1.00 91.12 473 ALA A C 1
ATOM 3443 O O . ALA A 1 473 ? -7.084 -9.309 16.728 1.00 91.12 473 ALA A O 1
ATOM 3444 N N . GLU A 1 474 ? -8.925 -10.583 16.869 1.00 93.94 474 GLU A N 1
ATOM 3445 C CA . GLU A 1 474 ? -9.725 -9.811 15.908 1.00 93.94 474 GLU A CA 1
ATOM 3446 C C . GLU A 1 474 ? -10.973 -9.193 16.556 1.00 93.94 474 GLU A C 1
ATOM 3448 O O . GLU A 1 474 ? -11.750 -9.868 17.220 1.00 93.94 474 GLU A O 1
ATOM 3453 N N . ALA A 1 475 ? -11.241 -7.920 16.288 1.00 95.50 475 ALA A N 1
ATOM 3454 C CA . ALA A 1 475 ? -12.558 -7.325 16.463 1.00 95.50 475 ALA A CA 1
ATOM 3455 C C . ALA A 1 475 ? -13.291 -7.332 15.118 1.00 95.50 475 ALA A C 1
ATOM 3457 O O . ALA A 1 475 ? -12.890 -6.631 14.184 1.00 95.50 475 ALA A O 1
ATOM 3458 N N . LEU A 1 476 ? -14.369 -8.109 15.022 1.00 97.06 476 LEU A N 1
ATOM 3459 C CA . LEU A 1 476 ? -15.313 -8.057 13.912 1.00 97.06 476 LEU A CA 1
ATOM 3460 C C . LEU A 1 476 ? -16.413 -7.066 14.278 1.00 97.06 476 LEU A C 1
ATOM 3462 O O . LEU A 1 476 ? -17.077 -7.219 15.299 1.00 97.06 476 LEU A O 1
ATOM 3466 N N . ILE A 1 477 ? -16.609 -6.049 13.448 1.00 97.69 477 ILE A N 1
ATOM 3467 C CA . ILE A 1 477 ? -17.480 -4.914 13.739 1.00 97.69 477 ILE A CA 1
ATOM 3468 C C . ILE A 1 477 ? -18.555 -4.818 12.663 1.00 97.69 477 ILE A C 1
ATOM 3470 O O . ILE A 1 477 ? -18.255 -4.583 11.492 1.00 97.69 477 ILE A O 1
ATOM 3474 N N . TRP A 1 478 ? -19.819 -4.966 13.052 1.00 98.12 478 TRP A N 1
ATOM 3475 C CA . TRP A 1 478 ? -20.952 -4.631 12.202 1.00 98.12 478 TRP A CA 1
ATOM 3476 C C . TRP A 1 478 ? -21.148 -3.116 12.227 1.00 98.12 478 TRP A C 1
ATOM 3478 O O . TRP A 1 478 ? -21.466 -2.538 13.268 1.00 98.12 478 TRP A O 1
ATOM 3488 N N . THR A 1 479 ? -20.955 -2.476 11.077 1.00 97.88 479 THR A N 1
ATOM 3489 C CA . THR A 1 479 ? -20.978 -1.018 10.940 1.00 97.88 479 THR A CA 1
ATOM 3490 C C . THR A 1 479 ? -21.963 -0.571 9.867 1.00 97.88 479 THR A C 1
ATOM 3492 O O . THR A 1 479 ? -22.138 -1.217 8.827 1.00 97.88 479 THR A O 1
ATOM 3495 N N . THR A 1 480 ? -22.616 0.558 10.129 1.00 97.25 480 THR A N 1
ATOM 3496 C CA . THR A 1 480 ? -23.454 1.289 9.180 1.00 97.25 480 THR A CA 1
ATOM 3497 C C . THR A 1 480 ? -22.924 2.689 8.885 1.00 97.25 480 THR A C 1
ATOM 3499 O O . THR A 1 480 ? -23.446 3.334 7.973 1.00 97.25 480 THR A O 1
ATOM 3502 N N . THR A 1 481 ? -21.899 3.142 9.618 1.00 97.00 481 THR A N 1
ATOM 3503 C CA . THR A 1 481 ? -21.329 4.496 9.534 1.00 97.00 481 THR A CA 1
ATOM 3504 C C . THR A 1 481 ? -19.873 4.550 9.068 1.00 97.00 481 THR A C 1
ATOM 3506 O O . THR A 1 481 ? -19.376 5.646 8.792 1.00 97.00 481 THR A O 1
ATOM 3509 N N . ALA A 1 482 ? -19.191 3.406 8.938 1.00 97.06 482 ALA A N 1
ATOM 3510 C CA . ALA A 1 482 ? -17.824 3.362 8.434 1.00 97.06 482 ALA A CA 1
ATOM 3511 C C . ALA A 1 482 ? -17.712 4.018 7.053 1.00 97.06 482 ALA A C 1
ATOM 3513 O O . ALA A 1 482 ? -18.650 4.025 6.256 1.00 97.06 482 ALA A O 1
ATOM 3514 N N . ARG A 1 483 ? -16.545 4.579 6.759 1.00 97.38 483 ARG A N 1
ATOM 3515 C CA . ARG A 1 483 ? -16.274 5.351 5.545 1.00 97.38 483 ARG A CA 1
ATOM 3516 C C . ARG A 1 483 ? -15.294 4.609 4.664 1.00 97.38 483 ARG A C 1
ATOM 3518 O O . ARG A 1 483 ? -14.228 4.234 5.142 1.00 97.38 483 ARG A O 1
ATOM 3525 N N . ARG A 1 484 ? -15.652 4.385 3.401 1.00 95.81 484 ARG A N 1
ATOM 3526 C CA . ARG A 1 484 ? -14.790 3.724 2.418 1.00 95.81 484 ARG A CA 1
ATOM 3527 C C . ARG A 1 484 ? -13.657 4.657 2.025 1.00 95.81 484 ARG A C 1
ATOM 3529 O O . ARG A 1 484 ? -13.912 5.791 1.634 1.00 95.81 484 ARG A O 1
ATOM 3536 N N . LEU A 1 485 ? -12.423 4.170 2.098 1.00 94.31 485 LEU A N 1
ATOM 3537 C CA . LEU A 1 485 ? -11.260 4.960 1.691 1.00 94.31 485 LEU A CA 1
ATOM 3538 C C . LEU A 1 485 ? -11.066 4.970 0.176 1.00 94.31 485 LEU A C 1
ATOM 3540 O O . LEU A 1 485 ? -10.512 5.926 -0.352 1.00 94.31 485 LEU A O 1
ATOM 3544 N N . ASP A 1 486 ? -11.548 3.943 -0.530 1.00 88.31 486 ASP A N 1
ATOM 3545 C CA . ASP A 1 486 ? -11.653 3.932 -1.993 1.00 88.31 486 ASP A CA 1
ATOM 3546 C C . ASP A 1 486 ? -10.351 4.373 -2.708 1.00 88.31 486 ASP A C 1
ATOM 3548 O O . ASP A 1 486 ? -10.389 5.095 -3.700 1.00 88.31 486 ASP A O 1
ATOM 3552 N N . GLY A 1 487 ? -9.193 3.905 -2.230 1.00 85.94 487 GLY A N 1
ATOM 3553 C CA . GLY A 1 487 ? -7.875 4.224 -2.801 1.00 85.94 487 GLY A CA 1
ATOM 3554 C C . GLY A 1 487 ? -7.138 5.389 -2.131 1.00 85.94 487 GLY A C 1
ATOM 3555 O O . GLY A 1 487 ? -6.034 5.721 -2.550 1.00 85.94 487 GLY A O 1
ATOM 3556 N N . LEU A 1 488 ? -7.702 5.987 -1.076 1.00 89.00 488 LEU A N 1
ATOM 3557 C CA . LEU A 1 488 ? -7.018 6.974 -0.230 1.00 89.00 488 LEU A CA 1
ATOM 3558 C C . LEU A 1 488 ? -5.981 6.359 0.726 1.00 89.00 488 LEU A C 1
ATOM 3560 O O . LEU A 1 488 ? -5.380 7.095 1.494 1.00 89.00 488 LEU A O 1
ATOM 3564 N N . GLY A 1 489 ? -5.744 5.051 0.700 1.00 83.81 489 GLY A N 1
ATOM 3565 C CA . GLY A 1 489 ? -4.704 4.385 1.487 1.00 83.81 489 GLY A CA 1
ATOM 3566 C C . GLY A 1 489 ? -4.840 2.866 1.416 1.00 83.81 489 GLY A C 1
ATOM 3567 O O . GLY A 1 489 ? -5.724 2.356 0.727 1.00 83.81 489 GLY A O 1
ATOM 3568 N N . ASP A 1 490 ? -3.998 2.148 2.161 1.00 67.94 490 ASP A N 1
ATOM 3569 C CA . ASP A 1 490 ? -3.985 0.675 2.178 1.00 67.94 490 ASP A CA 1
ATOM 3570 C C . ASP A 1 490 ? -5.058 0.047 3.092 1.00 67.94 490 ASP A C 1
ATOM 3572 O O . ASP A 1 490 ? -5.127 -1.182 3.261 1.00 67.94 490 ASP A O 1
ATOM 3576 N N . GLY A 1 491 ? -5.836 0.887 3.777 1.00 63.66 491 GLY A N 1
ATOM 3577 C CA . GLY A 1 491 ? -7.049 0.502 4.486 1.00 63.66 491 GLY A CA 1
ATOM 3578 C C . GLY A 1 491 ? -8.262 0.649 3.573 1.00 63.66 491 GLY A C 1
ATOM 3579 O O . GLY A 1 491 ? -8.316 1.557 2.749 1.00 63.66 491 GLY A O 1
ATOM 3580 N N . ASP A 1 492 ? -9.269 -0.203 3.745 1.00 86.44 492 ASP A N 1
ATOM 3581 C CA . ASP A 1 492 ? -10.483 -0.100 2.926 1.00 86.44 492 ASP A CA 1
ATOM 3582 C C . ASP A 1 492 ? -11.575 0.735 3.603 1.00 86.44 492 ASP A C 1
ATOM 3584 O O . ASP A 1 492 ? -12.454 1.268 2.919 1.00 86.44 492 ASP A O 1
ATOM 3588 N N . ALA A 1 493 ? -11.545 0.849 4.937 1.00 95.00 493 ALA A N 1
ATOM 3589 C CA . ALA A 1 493 ? -12.548 1.585 5.693 1.00 95.00 493 ALA A CA 1
ATOM 3590 C C . ALA A 1 493 ? -11.992 2.281 6.942 1.00 95.00 493 ALA A C 1
ATOM 3592 O O . ALA A 1 493 ? -11.020 1.830 7.543 1.00 95.00 493 ALA A O 1
ATOM 3593 N N . VAL A 1 494 ? -12.660 3.352 7.371 1.00 95.81 494 VAL A N 1
ATOM 3594 C CA . VAL A 1 494 ? -12.412 4.035 8.648 1.00 95.81 494 VAL A CA 1
ATOM 3595 C C . VAL A 1 494 ? -13.715 4.146 9.430 1.00 95.81 494 VAL A C 1
ATOM 3597 O O . VAL A 1 494 ? -14.708 4.658 8.910 1.00 95.81 494 VAL A O 1
ATOM 3600 N N . LEU A 1 495 ? -13.715 3.689 10.681 1.00 96.31 495 LEU A N 1
ATOM 3601 C CA . LEU A 1 495 ? -14.765 4.006 11.643 1.00 96.31 495 LEU A CA 1
ATOM 3602 C C . LEU A 1 495 ? -14.503 5.410 12.205 1.00 96.31 495 LEU A C 1
ATOM 3604 O O . LEU A 1 495 ? -13.396 5.655 12.691 1.00 96.31 495 LEU A O 1
ATOM 3608 N N . PRO A 1 496 ? -15.471 6.341 12.142 1.00 95.81 496 PRO A N 1
ATOM 3609 C CA . PRO A 1 496 ? -15.312 7.672 12.720 1.00 95.81 496 PRO A CA 1
ATOM 3610 C C . PRO A 1 496 ? -15.055 7.639 14.235 1.00 95.81 496 PRO A C 1
ATOM 3612 O O . PRO A 1 496 ? -15.450 6.697 14.929 1.00 95.81 496 PRO A O 1
ATOM 3615 N N . ALA A 1 497 ? -14.448 8.705 14.762 1.00 93.19 497 ALA A N 1
ATOM 3616 C CA . ALA A 1 497 ? -14.400 8.933 16.206 1.00 93.19 497 ALA A CA 1
ATOM 3617 C C . ALA A 1 497 ? -15.819 8.999 16.795 1.00 93.19 497 ALA A C 1
ATOM 3619 O O . ALA A 1 497 ? -16.785 9.292 16.089 1.00 93.19 497 ALA A O 1
ATOM 3620 N N . HIS A 1 498 ? -15.936 8.738 18.094 1.00 93.31 498 HIS A N 1
ATOM 3621 C CA . HIS A 1 498 ? -17.187 8.691 18.866 1.00 93.31 498 HIS A CA 1
ATOM 3622 C C . HIS A 1 498 ? -18.167 7.600 18.468 1.00 93.31 498 HIS A C 1
ATOM 3624 O O . HIS A 1 498 ? -19.244 7.516 19.058 1.00 93.31 498 HIS A O 1
ATOM 3630 N N . THR A 1 499 ? -17.799 6.728 17.528 1.00 95.19 499 THR A N 1
ATOM 3631 C CA . THR A 1 499 ? -18.580 5.526 17.251 1.00 95.19 499 THR A CA 1
ATOM 3632 C C . THR A 1 499 ? -18.684 4.709 18.537 1.00 95.19 499 THR A C 1
ATOM 3634 O O . THR A 1 499 ? -17.674 4.375 19.163 1.00 95.19 499 THR A O 1
ATOM 3637 N N . ARG A 1 500 ? -19.917 4.417 18.952 1.00 96.88 500 ARG A N 1
ATOM 3638 C CA . ARG A 1 500 ? -20.216 3.574 20.111 1.00 96.88 500 ARG A CA 1
ATOM 3639 C C . ARG A 1 500 ? -20.410 2.151 19.616 1.00 96.88 500 ARG A C 1
ATOM 3641 O O . ARG A 1 500 ? -21.245 1.923 18.747 1.00 96.88 500 ARG A O 1
ATOM 3648 N N . LEU A 1 501 ? -19.636 1.215 20.145 1.00 97.56 501 LEU A N 1
ATOM 3649 C CA . LEU A 1 501 ? -19.628 -0.186 19.752 1.00 97.56 501 LEU A CA 1
ATOM 3650 C C . LEU A 1 501 ? -20.060 -1.046 20.935 1.00 97.56 501 LEU A C 1
ATOM 3652 O O . LEU A 1 501 ? -19.368 -1.110 21.946 1.00 97.56 501 LEU A O 1
ATOM 3656 N N . ARG A 1 502 ? -21.194 -1.726 20.811 1.00 98.00 502 ARG A N 1
ATOM 3657 C CA . ARG A 1 502 ? -21.657 -2.701 21.793 1.00 98.00 502 ARG A CA 1
ATOM 3658 C C . ARG A 1 502 ? -21.006 -4.055 21.538 1.00 98.00 502 ARG A C 1
ATOM 3660 O O . ARG A 1 502 ? -21.040 -4.556 20.413 1.00 98.00 502 ARG A O 1
ATOM 3667 N N . VAL A 1 503 ? -20.458 -4.661 22.586 1.00 97.94 503 VAL A N 1
ATOM 3668 C CA . VAL A 1 503 ? -19.937 -6.032 22.558 1.00 97.94 503 VAL A CA 1
ATOM 3669 C C . VAL A 1 503 ? -21.117 -6.999 22.552 1.00 97.94 503 VAL A C 1
ATOM 3671 O O . VAL A 1 503 ? -21.869 -7.069 23.522 1.00 97.94 503 VAL A O 1
ATOM 3674 N N . LEU A 1 504 ? -21.309 -7.731 21.459 1.00 98.12 504 LEU A N 1
ATOM 3675 C CA . LEU A 1 504 ? -22.399 -8.701 21.321 1.00 98.12 504 LEU A CA 1
ATOM 3676 C C . LEU A 1 504 ? -21.983 -10.105 21.762 1.00 98.12 504 LEU A C 1
ATOM 3678 O O . LEU A 1 504 ? -22.807 -10.847 22.288 1.00 98.12 504 LEU A O 1
ATOM 3682 N N . ALA A 1 505 ? -20.719 -10.467 21.544 1.00 97.75 505 ALA A N 1
ATOM 3683 C CA . ALA A 1 505 ? -20.141 -11.720 22.009 1.00 97.75 505 ALA A CA 1
ATOM 3684 C C . ALA A 1 505 ? -18.613 -11.624 22.099 1.00 97.75 505 ALA A C 1
ATOM 3686 O O . ALA A 1 505 ? -17.980 -10.836 21.390 1.00 97.75 505 ALA A O 1
ATOM 3687 N N . VAL A 1 506 ? -18.042 -12.478 22.945 1.00 96.62 506 VAL A N 1
ATOM 3688 C CA . VAL A 1 506 ? -16.602 -12.718 23.081 1.00 96.62 506 VAL A CA 1
ATOM 3689 C C . VAL A 1 506 ? -16.372 -14.193 22.768 1.00 96.62 506 VAL A C 1
ATOM 3691 O O . VAL A 1 506 ? -16.937 -15.059 23.433 1.00 96.62 506 VAL A O 1
ATOM 3694 N N . GLU A 1 507 ? -15.601 -14.487 21.725 1.00 95.06 507 GLU A N 1
ATOM 3695 C CA . GLU A 1 507 ? -15.400 -15.839 21.200 1.00 95.06 507 GLU A CA 1
ATOM 3696 C C . GLU A 1 507 ? -13.896 -16.109 21.028 1.00 95.06 507 GLU A C 1
ATOM 3698 O O . GLU A 1 507 ? -13.306 -15.717 20.025 1.00 95.06 507 GLU A O 1
ATOM 3703 N N . HIS A 1 508 ? -13.268 -16.805 21.982 1.00 89.06 508 HIS A N 1
ATOM 3704 C CA . HIS A 1 508 ? -11.821 -17.087 21.983 1.00 89.06 508 HIS A CA 1
ATOM 3705 C C . HIS A 1 508 ? -10.981 -15.811 21.762 1.00 89.06 508 HIS A C 1
ATOM 3707 O O . HIS A 1 508 ? -10.958 -14.940 22.624 1.00 89.06 508 HIS A O 1
ATOM 3713 N N . SER A 1 509 ? -10.333 -15.682 20.599 1.00 91.75 509 SER A N 1
ATOM 3714 C CA . SER A 1 509 ? -9.529 -14.532 20.168 1.00 91.75 509 SER A CA 1
ATOM 3715 C C . SER A 1 509 ? -10.316 -13.527 19.312 1.00 91.75 509 SER A C 1
ATOM 3717 O O . SER A 1 509 ? -9.733 -12.775 18.528 1.00 91.75 509 SER A O 1
ATOM 3719 N N . ARG A 1 510 ? -11.653 -13.523 19.404 1.00 95.19 510 ARG A N 1
ATOM 3720 C CA . ARG A 1 510 ? -12.530 -12.646 18.621 1.00 95.19 510 ARG A CA 1
ATOM 3721 C C . ARG A 1 510 ? -13.517 -11.873 19.490 1.00 95.19 510 ARG A C 1
ATOM 3723 O O . ARG A 1 510 ? -14.214 -12.444 20.325 1.00 95.19 510 ARG A O 1
ATOM 3730 N N . LEU A 1 511 ? -13.642 -10.576 19.222 1.00 96.19 511 LEU A N 1
ATOM 3731 C CA . LEU A 1 511 ? -14.732 -9.737 19.716 1.00 96.19 511 LEU A CA 1
ATOM 3732 C C . LEU A 1 511 ? -15.730 -9.482 18.594 1.00 96.19 511 LEU A C 1
ATOM 3734 O O . LEU A 1 511 ? -15.357 -8.993 17.527 1.00 96.19 511 LEU A O 1
ATOM 3738 N N . LEU A 1 512 ? -17.003 -9.777 18.844 1.00 97.62 512 LEU A N 1
ATOM 3739 C CA . LEU A 1 512 ? -18.091 -9.467 17.923 1.00 97.62 512 LEU A CA 1
ATOM 3740 C C . LEU A 1 512 ? -18.773 -8.187 18.400 1.00 97.62 512 LEU A C 1
ATOM 3742 O O . LEU A 1 512 ? -19.461 -8.177 19.419 1.00 97.62 512 LEU A O 1
ATOM 3746 N N . LEU A 1 513 ? -18.555 -7.098 17.671 1.00 97.94 513 LEU A N 1
ATOM 3747 C CA . LEU A 1 513 ? -19.015 -5.756 18.004 1.00 97.94 513 LEU A CA 1
ATOM 3748 C C . LEU A 1 513 ? -20.062 -5.287 16.992 1.00 97.94 513 LEU A C 1
ATOM 3750 O O . LEU A 1 513 ? -19.977 -5.589 15.803 1.00 97.94 513 LEU A O 1
ATOM 3754 N N . ALA A 1 514 ? -21.018 -4.480 17.430 1.00 98.19 514 ALA A N 1
ATOM 3755 C CA . ALA A 1 514 ? -21.915 -3.754 16.535 1.00 98.19 514 ALA A CA 1
ATOM 3756 C C . ALA A 1 514 ? -22.053 -2.303 16.985 1.00 98.19 514 ALA A C 1
ATOM 3758 O O . ALA A 1 514 ? -21.948 -2.017 18.175 1.00 98.19 514 ALA A O 1
ATOM 3759 N N . GLU A 1 515 ? -22.301 -1.386 16.052 1.00 98.06 515 GLU A N 1
ATOM 3760 C CA . GLU A 1 515 ? -22.690 -0.017 16.411 1.00 98.06 515 GLU A CA 1
ATOM 3761 C C . GLU A 1 515 ? -23.887 -0.030 17.376 1.00 98.06 515 GLU A C 1
ATOM 3763 O O . GLU A 1 515 ? -24.853 -0.771 17.178 1.00 98.06 515 GLU A O 1
ATOM 3768 N N . ASP A 1 516 ? -23.807 0.761 18.446 1.00 97.75 516 ASP A N 1
ATOM 3769 C CA . ASP A 1 516 ? -24.854 0.831 19.463 1.00 97.75 516 ASP A CA 1
ATOM 3770 C C . ASP A 1 516 ? -26.179 1.290 18.830 1.00 97.75 516 ASP A C 1
ATOM 3772 O O . ASP A 1 516 ? -26.220 2.265 18.080 1.00 97.75 516 ASP A O 1
ATOM 3776 N N . GLY A 1 517 ? -27.258 0.550 19.095 1.00 96.25 517 GLY A N 1
ATOM 3777 C CA . GLY A 1 517 ? -28.560 0.726 18.439 1.00 96.25 517 GLY A CA 1
ATOM 3778 C C . GLY A 1 517 ? -28.785 -0.123 17.177 1.00 96.25 517 GLY A C 1
ATOM 3779 O O . GLY A 1 517 ? -29.905 -0.154 16.667 1.00 96.25 517 GLY A O 1
ATOM 3780 N N . ALA A 1 518 ? -27.780 -0.851 16.677 1.00 95.81 518 ALA A N 1
ATOM 3781 C CA . ALA A 1 518 ? -27.986 -1.839 15.615 1.00 95.81 518 ALA A CA 1
ATOM 3782 C C . ALA A 1 518 ? -28.854 -3.027 16.099 1.00 95.81 5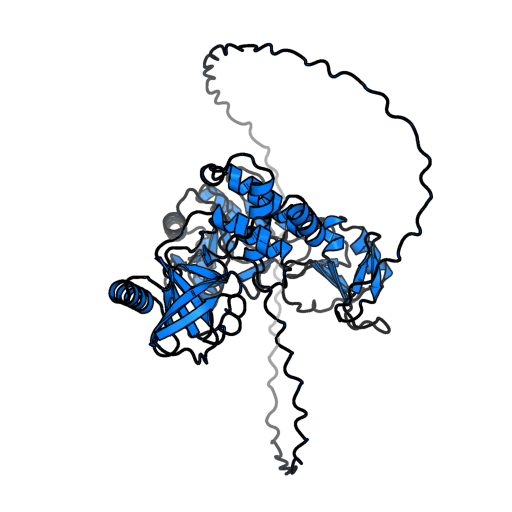18 ALA A C 1
ATOM 3784 O O . ALA A 1 518 ? -28.784 -3.398 17.271 1.00 95.81 518 ALA A O 1
ATOM 3785 N N . PRO A 1 519 ? -29.644 -3.675 15.216 1.00 95.88 519 PRO A N 1
ATOM 3786 C CA . PRO A 1 519 ? -30.464 -4.831 15.587 1.00 95.88 519 PRO A CA 1
ATOM 3787 C C . PRO A 1 519 ? -29.582 -6.027 15.978 1.00 95.88 519 PRO A C 1
ATOM 3789 O O . PRO A 1 519 ? -29.018 -6.695 15.106 1.00 95.88 519 PRO A O 1
ATOM 3792 N N . THR A 1 520 ? -29.479 -6.290 17.286 1.00 97.38 520 THR A N 1
ATOM 3793 C CA . THR A 1 520 ? -28.529 -7.232 17.904 1.00 97.38 520 THR A CA 1
ATOM 3794 C C . THR A 1 520 ? -28.503 -8.603 17.235 1.00 97.38 520 THR A C 1
ATOM 3796 O O . THR A 1 520 ? -27.440 -9.030 16.792 1.00 97.38 520 THR A O 1
ATOM 3799 N N . ASP A 1 521 ? -29.651 -9.268 17.083 1.00 97.44 521 ASP A N 1
ATOM 3800 C CA . ASP A 1 521 ? -29.702 -10.640 16.552 1.00 97.44 521 ASP A CA 1
ATOM 3801 C C . ASP A 1 521 ? -29.240 -10.715 15.092 1.00 97.44 521 ASP A C 1
ATOM 3803 O O . ASP A 1 521 ? -28.492 -11.613 14.694 1.00 97.44 521 ASP A O 1
ATOM 3807 N N . THR A 1 522 ? -29.634 -9.726 14.285 1.00 95.94 522 THR A N 1
ATOM 3808 C CA . THR A 1 522 ? -29.226 -9.639 12.876 1.00 95.94 522 THR A CA 1
ATOM 3809 C C . THR A 1 522 ? -27.736 -9.329 12.756 1.00 95.94 522 THR A C 1
ATOM 3811 O O . THR A 1 522 ? -27.044 -9.942 11.939 1.00 95.94 522 THR A O 1
ATOM 3814 N N . ALA A 1 523 ? -27.225 -8.395 13.564 1.00 97.12 523 ALA A N 1
ATOM 3815 C CA . ALA A 1 523 ? -25.808 -8.049 13.584 1.00 97.12 523 ALA A CA 1
ATOM 3816 C C . ALA A 1 523 ? -24.955 -9.244 14.037 1.00 97.12 523 ALA A C 1
ATOM 3818 O O . ALA A 1 523 ? -24.009 -9.605 13.339 1.00 97.12 523 ALA A O 1
ATOM 3819 N N . LEU A 1 524 ? -25.334 -9.917 15.129 1.00 98.06 524 LEU A N 1
ATOM 3820 C CA . LEU A 1 524 ? -24.637 -11.094 15.652 1.00 98.06 524 LEU A CA 1
ATOM 3821 C C . LEU A 1 524 ? -24.617 -12.246 14.639 1.00 98.06 524 LEU A C 1
ATOM 3823 O O . LEU A 1 524 ? -23.570 -12.854 14.423 1.00 98.06 524 LEU A O 1
ATOM 3827 N N . THR A 1 525 ? -25.739 -12.505 13.959 1.00 97.62 525 THR A N 1
ATOM 3828 C CA . THR A 1 525 ? -25.815 -13.526 12.899 1.00 97.62 525 THR A CA 1
ATOM 3829 C C . THR A 1 525 ? -24.830 -13.229 11.765 1.00 97.62 525 THR A C 1
ATOM 3831 O O . THR A 1 525 ? -24.084 -14.111 11.338 1.00 97.62 525 THR A O 1
ATOM 3834 N N . ARG A 1 526 ? -24.766 -11.973 11.300 1.00 97.06 526 ARG A N 1
ATOM 3835 C CA . ARG A 1 526 ? -23.830 -11.555 10.240 1.00 97.06 526 ARG A CA 1
ATOM 3836 C C . ARG A 1 526 ? -22.371 -11.609 10.688 1.00 97.06 526 ARG A C 1
ATOM 3838 O O . ARG A 1 526 ? -21.512 -11.999 9.902 1.00 97.06 526 ARG A O 1
ATOM 3845 N N . LEU A 1 527 ? -22.097 -11.239 11.936 1.00 97.75 527 LEU A N 1
ATOM 3846 C CA . LEU A 1 527 ? -20.762 -11.293 12.528 1.00 97.75 527 LEU A CA 1
ATOM 3847 C C . LEU A 1 527 ? -20.247 -12.729 12.621 1.00 97.75 527 LEU A C 1
ATOM 3849 O O . LEU A 1 527 ? -19.130 -12.993 12.187 1.00 97.75 527 LEU A O 1
ATOM 3853 N N . ARG A 1 528 ? -21.073 -13.668 13.094 1.00 97.81 528 ARG A N 1
ATOM 3854 C CA . ARG A 1 528 ? -20.720 -15.096 13.148 1.00 97.81 528 ARG A CA 1
ATOM 3855 C C . ARG A 1 528 ? -20.517 -15.701 11.764 1.00 97.81 528 ARG A C 1
ATOM 3857 O O . ARG A 1 528 ? -19.562 -16.445 11.565 1.00 97.81 528 ARG A O 1
ATOM 3864 N N . ALA A 1 529 ? -21.356 -15.339 10.792 1.00 96.06 529 ALA A N 1
ATOM 3865 C CA . ALA A 1 529 ? -21.164 -15.764 9.406 1.00 96.06 529 ALA A CA 1
ATOM 3866 C C . ALA A 1 529 ? -19.817 -15.272 8.844 1.00 96.06 529 ALA A C 1
ATOM 3868 O O . ALA A 1 529 ? -19.068 -16.052 8.260 1.00 96.06 529 ALA A O 1
ATOM 3869 N N . ALA A 1 530 ? -19.465 -14.003 9.078 1.00 95.69 530 ALA A N 1
ATOM 3870 C CA . ALA A 1 530 ? -18.168 -13.461 8.680 1.00 95.69 530 ALA A CA 1
ATOM 3871 C C . ALA A 1 530 ? -17.003 -14.150 9.414 1.00 95.69 530 ALA A C 1
ATOM 3873 O O . ALA A 1 530 ? -16.007 -14.502 8.784 1.00 95.69 530 ALA A O 1
ATOM 3874 N N . ALA A 1 531 ? -17.141 -14.407 10.717 1.00 95.88 531 ALA A N 1
ATOM 3875 C CA . ALA A 1 531 ? -16.152 -15.128 11.514 1.00 95.88 531 ALA A CA 1
ATOM 3876 C C . ALA A 1 531 ? -15.902 -16.548 10.976 1.00 95.88 531 ALA A C 1
ATOM 3878 O O . ALA A 1 531 ? -14.750 -16.964 10.877 1.00 95.88 531 ALA A O 1
ATOM 3879 N N . ALA A 1 532 ? -16.951 -17.272 10.576 1.00 95.31 532 ALA A N 1
ATOM 3880 C CA . ALA A 1 532 ? -16.834 -18.625 10.031 1.00 95.31 532 ALA A CA 1
ATOM 3881 C C . ALA A 1 532 ? -16.052 -18.678 8.706 1.00 95.31 532 ALA A C 1
ATOM 3883 O O . ALA A 1 532 ? -15.347 -19.645 8.444 1.00 95.31 532 ALA A O 1
ATOM 3884 N N . THR A 1 533 ? -16.139 -17.629 7.881 1.00 94.50 533 THR A N 1
ATOM 3885 C CA . THR A 1 533 ? -15.386 -17.545 6.614 1.00 94.50 533 THR A CA 1
ATOM 3886 C C . THR A 1 533 ? -13.926 -17.125 6.778 1.00 94.50 533 THR A C 1
ATOM 3888 O O . THR A 1 533 ? -13.154 -17.212 5.824 1.00 94.50 533 THR A O 1
ATOM 3891 N N . ARG A 1 534 ? -13.537 -16.635 7.961 1.00 92.38 534 ARG A N 1
ATOM 3892 C CA . ARG A 1 534 ? -12.186 -16.131 8.216 1.00 92.38 534 ARG A CA 1
ATOM 3893 C C . ARG A 1 534 ? -11.325 -17.209 8.872 1.00 92.38 534 ARG A C 1
ATOM 3895 O O . ARG A 1 534 ? -11.747 -17.752 9.900 1.00 92.38 534 ARG A O 1
ATOM 3902 N N . PRO A 1 535 ? -10.111 -17.471 8.355 1.00 88.19 535 PRO A N 1
ATOM 3903 C CA . PRO A 1 535 ? -9.195 -18.400 9.000 1.00 88.19 535 PRO A CA 1
ATOM 3904 C C . PRO A 1 535 ? -8.827 -17.902 10.410 1.00 88.19 535 PRO A C 1
ATOM 3906 O O . PRO A 1 535 ? -8.844 -16.692 10.661 1.00 88.19 535 PRO A O 1
ATOM 3909 N N . PRO A 1 536 ? -8.529 -18.809 11.353 1.00 81.94 536 PRO A N 1
ATOM 3910 C CA . PRO A 1 536 ? -7.968 -18.422 12.641 1.00 81.94 536 PRO A CA 1
ATOM 3911 C C . PRO A 1 536 ? -6.612 -17.738 12.426 1.00 81.94 536 PRO A C 1
ATOM 3913 O O . PRO A 1 536 ? -5.801 -18.189 11.618 1.00 81.94 536 PRO A O 1
ATOM 3916 N N . THR A 1 537 ? -6.366 -16.635 13.131 1.00 74.69 537 THR A N 1
ATOM 3917 C CA . THR A 1 537 ? -5.111 -15.892 12.996 1.00 74.69 537 THR A CA 1
ATOM 3918 C C . THR A 1 537 ? -3.992 -16.625 13.727 1.00 74.69 537 THR A C 1
ATOM 3920 O O . THR A 1 537 ? -4.057 -16.783 14.940 1.00 74.69 537 THR A O 1
ATOM 3923 N N . THR A 1 538 ? -2.962 -17.065 13.004 1.00 68.94 538 THR A N 1
ATOM 3924 C CA . THR A 1 538 ? -1.815 -17.786 13.587 1.00 68.94 538 THR A CA 1
ATOM 3925 C C . THR A 1 538 ? -0.561 -16.927 13.726 1.00 68.94 538 THR A C 1
ATOM 3927 O O . THR A 1 538 ? 0.380 -17.332 14.403 1.00 68.94 538 THR A O 1
ATOM 3930 N N . THR A 1 539 ? -0.508 -15.746 13.098 1.00 70.62 539 THR A N 1
ATOM 3931 C CA . THR A 1 539 ? 0.693 -14.897 13.124 1.00 70.62 539 THR A CA 1
ATOM 3932 C C . THR A 1 539 ? 0.318 -13.410 13.141 1.00 70.62 539 THR A C 1
ATOM 3934 O O . THR A 1 539 ? -0.368 -12.942 12.228 1.00 70.62 539 THR A O 1
ATOM 3937 N N . PRO A 1 540 ? 0.721 -12.646 14.174 1.00 60.81 540 PRO A N 1
ATOM 3938 C CA . PRO A 1 540 ? 0.366 -11.237 14.295 1.00 60.81 540 PRO A CA 1
ATOM 3939 C C . PRO A 1 540 ? 1.119 -10.373 13.274 1.00 60.81 540 PRO A C 1
ATOM 3941 O O . PRO A 1 540 ? 2.324 -10.517 13.086 1.00 60.81 540 PRO A O 1
ATOM 3944 N N . THR A 1 541 ? 0.421 -9.421 12.647 1.00 59.44 541 THR A N 1
ATOM 3945 C CA . THR A 1 541 ? 1.041 -8.353 11.846 1.00 59.44 541 THR A CA 1
ATOM 3946 C C . THR A 1 541 ? 1.016 -7.045 12.650 1.00 59.44 541 THR A C 1
ATOM 3948 O O . THR A 1 541 ? -0.072 -6.537 12.931 1.00 59.44 541 THR A O 1
ATOM 3951 N N . PRO A 1 542 ? 2.171 -6.474 13.038 1.00 54.84 542 PRO A N 1
ATOM 3952 C CA . PRO A 1 542 ? 2.227 -5.381 14.017 1.00 54.84 542 PRO A CA 1
ATOM 3953 C C . PRO A 1 542 ? 1.680 -4.036 13.509 1.00 54.84 542 PRO A C 1
ATOM 3955 O O . PRO A 1 542 ? 1.268 -3.196 14.303 1.00 54.84 542 PRO A O 1
ATOM 3958 N N . THR A 1 543 ? 1.622 -3.810 12.194 1.00 51.25 543 THR A N 1
ATOM 3959 C CA . THR A 1 543 ? 1.334 -2.487 11.605 1.00 51.25 543 THR A CA 1
ATOM 3960 C C . THR A 1 543 ? -0.151 -2.098 11.555 1.00 51.25 543 THR A C 1
ATOM 3962 O O . THR A 1 543 ? -0.481 -0.995 11.124 1.00 51.25 543 THR A O 1
ATOM 3965 N N . ARG A 1 544 ? -1.082 -2.962 11.991 1.00 58.81 544 ARG A N 1
ATOM 3966 C CA . ARG A 1 544 ? -2.543 -2.714 11.900 1.00 58.81 544 ARG A CA 1
ATOM 3967 C C . ARG A 1 544 ? -3.306 -3.009 13.191 1.00 58.81 544 ARG A C 1
ATOM 3969 O O . ARG A 1 544 ? -4.455 -3.447 13.173 1.00 58.81 544 ARG A O 1
ATOM 3976 N N . TRP A 1 545 ? -2.665 -2.717 14.312 1.00 60.09 545 TRP A N 1
ATOM 3977 C CA . TRP A 1 545 ? -3.167 -2.984 15.655 1.00 60.09 545 TRP A CA 1
ATOM 3978 C C . TRP A 1 545 ? -4.051 -1.843 16.196 1.00 60.09 545 TRP A C 1
ATOM 3980 O O . TRP A 1 545 ? -3.778 -0.676 15.928 1.00 60.09 545 TRP A O 1
ATOM 3990 N N . PHE A 1 546 ? -5.135 -2.137 16.929 1.00 57.91 546 PHE A N 1
ATOM 3991 C CA . PHE A 1 546 ? -6.043 -1.143 17.555 1.00 57.91 546 PHE A CA 1
ATOM 3992 C C . PHE A 1 546 ? -5.351 -0.237 18.591 1.00 57.91 546 PHE A C 1
ATOM 3994 O O . PHE A 1 546 ? -5.980 0.681 19.110 1.00 57.91 546 PHE A O 1
ATOM 4001 N N . GLY A 1 547 ? -4.090 -0.504 18.941 1.00 59.84 547 GLY A N 1
ATOM 4002 C CA . GLY A 1 547 ? -3.599 -0.130 20.261 1.00 59.84 547 GLY A CA 1
ATOM 4003 C C . GLY A 1 547 ? -4.416 -0.850 21.341 1.00 59.84 547 GLY A C 1
ATOM 4004 O O . GLY A 1 547 ? -5.105 -1.836 21.066 1.00 59.84 547 GLY A O 1
ATOM 4005 N N . ALA A 1 548 ? -4.354 -0.367 22.579 1.00 60.03 548 ALA A N 1
ATOM 4006 C CA . ALA A 1 548 ? -5.235 -0.865 23.629 1.00 60.03 548 ALA A CA 1
ATOM 4007 C C . ALA A 1 548 ? -6.696 -0.505 23.307 1.00 60.03 548 ALA A C 1
ATOM 4009 O O . ALA A 1 548 ? -6.991 0.627 22.916 1.00 60.03 548 ALA A O 1
ATOM 4010 N N . LEU A 1 549 ? -7.614 -1.460 23.486 1.00 67.06 549 LEU A N 1
ATOM 4011 C CA . LEU A 1 549 ? -9.042 -1.158 23.434 1.00 67.06 549 LEU A CA 1
ATOM 4012 C C . LEU A 1 549 ? -9.373 -0.133 24.533 1.00 67.06 549 LEU A C 1
ATOM 4014 O O . LEU A 1 549 ? -8.849 -0.255 25.644 1.00 67.06 549 LEU A O 1
ATOM 4018 N N . PRO A 1 550 ? -10.213 0.878 24.249 1.00 70.19 550 PRO A N 1
ATOM 4019 C CA . PRO A 1 550 ? -10.656 1.801 25.282 1.00 70.19 550 PRO A CA 1
ATOM 4020 C C . PRO A 1 550 ? -11.349 1.015 26.400 1.00 70.19 550 PRO A C 1
ATOM 4022 O O . PRO A 1 550 ? -12.076 0.056 26.129 1.00 70.19 550 PRO A O 1
ATOM 4025 N N . ALA A 1 551 ? -11.101 1.414 27.650 1.00 67.06 551 ALA A N 1
ATOM 4026 C CA . ALA A 1 551 ? -11.793 0.836 28.794 1.00 67.06 551 ALA A CA 1
ATOM 4027 C C . ALA A 1 551 ? -13.311 1.029 28.632 1.00 67.06 551 ALA A C 1
ATOM 4029 O O . ALA A 1 551 ? -13.752 2.077 28.148 1.00 67.06 551 ALA A O 1
ATOM 4030 N N . ALA A 1 552 ? -14.063 -0.019 28.975 1.00 53.75 552 ALA A N 1
ATOM 4031 C CA . ALA A 1 552 ? -15.522 -0.059 28.906 1.00 53.75 552 ALA A CA 1
ATOM 4032 C C . ALA A 1 552 ? -16.195 0.946 29.847 1.00 53.75 552 ALA A C 1
ATOM 4034 O O . ALA A 1 552 ? -15.620 1.221 30.927 1.00 53.75 552 ALA A O 1
#

Nearest PDB structures (foldseek):
  6qg5-assembly1_L  TM=3.030E-01  e=6.243E+00  Saccharomyces cerevisiae

pLDDT: mean 79.64, std 21.73, range [25.72, 98.5]

Organism: NCBI:txid1816